Protein AF-0000000079332888 (afdb_homodimer)

Sequence (650 aa):
MLKDSARNRAYRQAIFDNADQIRGRTVLDVGAGTGILSVLCAQAGAAKVYAVEASSVWRLAQEVISENRFDNVVEVINSRIEDAILPEKVDVIVSEWMGFHLLHEGMLDSVIAARDKFLKPGGLIFPESATLYSAPCCVPGMFDFWDDLEGVSMRSFGEKLRSEASHKPVTAPVSPDDLLADPEVVTWIDLREATPQDADSIKMQHVAVANKAGKYQGICLWFTCTFPSYSTEPVALSTAPDEPETHWKQTTIVLPTEVPVEEKAPIAYELSLTRTSENSRRYNIEVTMLDPEEVQHPEYCGCHMTKCILVRAMLDRYEMESLPKMLKDSARNRAYRQAIFDNADQIRGRTVLDVGAGTGILSVLCAQAGAAKVYAVEASSVWRLAQEVISENRFDNVVEVINSRIEDAILPEKVDVIVSEWMGFHLLHEGMLDSVIAARDKFLKPGGLIFPESATLYSAPCCVPGMFDFWDDLEGVSMRSFGEKLRSEASHKPVTAPVSPDDLLADPEVVTWIDLREATPQDADSIKMQHVAVANKAGKYQGICLWFTCTFPSYSTEPVALSTAPDEPETHWKQTTIVLPTEVPVEEKAPIAYELSLTRTSENSRRYNIEVTMLDPEEVQHPEYCGCHMTKCILVRAMLDRYEMESLPK

Structure (mmCIF, N/CA/C/O backbone):
data_AF-0000000079332888-model_v1
#
loop_
_entity.id
_entity.type
_entity.pdbx_description
1 polymer 'Protein arginine N-methyltransferase 6'
#
loop_
_atom_site.group_PDB
_atom_site.id
_atom_site.type_symbol
_atom_site.label_atom_id
_atom_site.label_alt_id
_atom_site.label_comp_id
_atom_site.label_asym_id
_atom_site.label_entity_id
_atom_site.label_seq_id
_atom_site.pdbx_PDB_ins_code
_atom_site.Cartn_x
_atom_site.Cartn_y
_atom_site.Cartn_z
_atom_site.occupancy
_atom_site.B_iso_or_equiv
_atom_site.auth_seq_id
_atom_site.auth_comp_id
_atom_site.auth_asym_id
_atom_site.auth_atom_id
_atom_site.pdbx_PDB_model_num
ATOM 1 N N . MET A 1 1 ? -5.898 -10.062 -2.117 1 88.19 1 MET A N 1
ATOM 2 C CA . MET A 1 1 ? -5.727 -11.031 -3.195 1 88.19 1 MET A CA 1
ATOM 3 C C . MET A 1 1 ? -6.902 -10.977 -4.164 1 88.19 1 MET A C 1
ATOM 5 O O . MET A 1 1 ? -6.711 -10.898 -5.379 1 88.19 1 MET A O 1
ATOM 9 N N . LEU A 1 2 ? -8.109 -10.883 -3.609 1 93.5 2 LEU A N 1
ATOM 10 C CA . LEU A 1 2 ? -9.289 -10.977 -4.457 1 93.5 2 LEU A CA 1
ATOM 11 C C . LEU A 1 2 ? -9.391 -9.766 -5.383 1 93.5 2 LEU A C 1
ATOM 13 O O . LEU A 1 2 ? -10.031 -9.836 -6.434 1 93.5 2 LEU A O 1
ATOM 17 N N . LYS A 1 3 ? -8.695 -8.656 -5.02 1 94.12 3 LYS A N 1
ATOM 18 C CA . LYS A 1 3 ? -8.742 -7.453 -5.848 1 94.12 3 LYS A CA 1
ATOM 19 C C . LYS A 1 3 ? -7.66 -7.484 -6.922 1 94.12 3 LYS A C 1
ATOM 21 O O . LYS A 1 3 ? -7.566 -6.566 -7.742 1 94.12 3 LYS A O 1
ATOM 26 N N . ASP A 1 4 ? -6.863 -8.523 -7.004 1 96.88 4 ASP A N 1
ATOM 27 C CA . ASP A 1 4 ? -5.809 -8.695 -7.996 1 96.88 4 ASP A CA 1
ATOM 28 C C . ASP A 1 4 ? -6.391 -9.078 -9.352 1 96.88 4 ASP A C 1
ATOM 30 O O . ASP A 1 4 ? -6.617 -10.266 -9.625 1 96.88 4 ASP A O 1
ATOM 34 N N . SER A 1 5 ? -6.52 -8.117 -10.234 1 96.38 5 SER A N 1
ATOM 35 C CA . SER A 1 5 ? -7.203 -8.32 -11.508 1 96.38 5 SER A CA 1
ATOM 36 C C . SER A 1 5 ? -6.375 -9.203 -12.445 1 96.38 5 SER A C 1
ATOM 38 O O . SER A 1 5 ? -6.926 -10.008 -13.195 1 96.38 5 SER A O 1
ATOM 40 N N . ALA A 1 6 ? -5.086 -9.047 -12.422 1 97.25 6 ALA A N 1
ATOM 41 C CA . ALA A 1 6 ? -4.215 -9.867 -13.266 1 97.25 6 ALA A CA 1
ATOM 42 C C . ALA A 1 6 ? -4.359 -11.344 -12.93 1 97.25 6 ALA A C 1
ATOM 44 O O . ALA A 1 6 ? -4.504 -12.18 -13.828 1 97.25 6 ALA A O 1
ATOM 45 N N . ARG A 1 7 ? -4.336 -11.609 -11.641 1 97.56 7 ARG A N 1
ATOM 46 C CA . ARG A 1 7 ? -4.508 -12.977 -11.164 1 97.56 7 ARG A CA 1
ATOM 47 C C . ARG A 1 7 ? -5.879 -13.523 -11.562 1 97.56 7 ARG A C 1
ATOM 49 O O . ARG A 1 7 ? -5.977 -14.625 -12.109 1 97.56 7 ARG A O 1
ATOM 56 N N . ASN A 1 8 ? -6.926 -12.789 -11.305 1 97.69 8 ASN A N 1
ATOM 57 C CA . ASN A 1 8 ? -8.289 -13.242 -11.578 1 97.69 8 ASN A CA 1
ATOM 58 C C . ASN A 1 8 ? -8.5 -13.523 -13.062 1 97.69 8 ASN A C 1
ATOM 60 O O . ASN A 1 8 ? -9.062 -14.555 -13.43 1 97.69 8 ASN A O 1
ATOM 64 N N . ARG A 1 9 ? -7.992 -12.688 -13.883 1 97.44 9 ARG A N 1
ATOM 65 C CA . ARG A 1 9 ? -8.164 -12.82 -15.328 1 97.44 9 ARG A CA 1
ATOM 66 C C . ARG A 1 9 ? -7.387 -14.023 -15.852 1 97.44 9 ARG A C 1
ATOM 68 O O . ARG A 1 9 ? -7.875 -14.742 -16.734 1 97.44 9 ARG A O 1
ATOM 75 N N . ALA A 1 10 ? -6.223 -14.195 -15.344 1 98.06 10 ALA A N 1
ATOM 76 C CA . ALA A 1 10 ? -5.406 -15.32 -15.797 1 98.06 10 ALA A CA 1
ATOM 77 C C . ALA A 1 10 ? -6.074 -16.656 -15.477 1 98.06 10 ALA A C 1
ATOM 79 O O . ALA A 1 10 ? -6.184 -17.516 -16.344 1 98.06 10 ALA A O 1
ATOM 80 N N . TYR A 1 11 ? -6.543 -16.844 -14.266 1 98.31 11 TYR A N 1
ATOM 81 C CA . TYR A 1 11 ? -7.207 -18.078 -13.875 1 98.31 11 TYR A CA 1
ATOM 82 C C . TYR A 1 11 ? -8.484 -18.281 -14.68 1 98.31 11 TYR A C 1
ATOM 84 O O . TYR A 1 11 ? -8.758 -19.391 -15.156 1 98.31 11 TYR A O 1
ATOM 92 N N . ARG A 1 12 ? -9.258 -17.219 -14.789 1 98.38 12 ARG A N 1
ATOM 93 C CA . ARG A 1 12 ? -10.492 -17.328 -15.562 1 98.38 12 ARG A CA 1
ATOM 94 C C . ARG A 1 12 ? -10.195 -17.766 -17 1 98.38 12 ARG A C 1
ATOM 96 O O . ARG A 1 12 ? -10.805 -18.703 -17.516 1 98.38 12 ARG A O 1
ATOM 103 N N . GLN A 1 13 ? -9.281 -17.016 -17.609 1 98 13 GLN A N 1
ATOM 104 C CA . GLN A 1 13 ? -8.945 -17.328 -19 1 98 13 GLN A CA 1
ATOM 105 C C . GLN A 1 13 ? -8.438 -18.766 -19.141 1 98 13 GLN A C 1
ATOM 107 O O . GLN A 1 13 ? -8.836 -19.484 -20.062 1 98 13 GLN A O 1
ATOM 112 N N . ALA A 1 14 ? -7.574 -19.141 -18.266 1 98.31 14 ALA A N 1
ATOM 113 C CA . ALA A 1 14 ? -7.016 -20.484 -18.312 1 98.31 14 ALA A CA 1
ATOM 114 C C . ALA A 1 14 ? -8.109 -21.531 -18.188 1 98.31 14 ALA A C 1
ATOM 116 O O . ALA A 1 14 ? -8.125 -22.516 -18.938 1 98.31 14 ALA A O 1
ATOM 117 N N . ILE A 1 15 ? -9.016 -21.359 -17.266 1 98.25 15 ILE A N 1
ATOM 118 C CA . ILE A 1 15 ? -10.086 -22.312 -17 1 98.25 15 ILE A CA 1
ATOM 119 C C . ILE A 1 15 ? -11.016 -22.375 -18.203 1 98.25 15 ILE A C 1
ATOM 121 O O . ILE A 1 15 ? -11.328 -23.469 -18.703 1 98.25 15 ILE A O 1
ATOM 125 N N . PHE A 1 16 ? -11.359 -21.281 -18.797 1 97.69 16 PHE A N 1
ATOM 126 C CA . PHE A 1 16 ? -12.328 -21.25 -19.875 1 97.69 16 PHE A CA 1
ATOM 127 C C . PHE A 1 16 ? -11.68 -21.688 -21.188 1 97.69 16 PHE A C 1
ATOM 129 O O . PHE A 1 16 ? -12.336 -22.281 -22.047 1 97.69 16 PHE A O 1
ATOM 136 N N . ASP A 1 17 ? -10.43 -21.344 -21.328 1 97.44 17 ASP A N 1
ATOM 137 C CA . ASP A 1 17 ? -9.711 -21.844 -22.5 1 97.44 17 ASP A CA 1
ATOM 138 C C . ASP A 1 17 ? -9.641 -23.359 -22.5 1 97.44 17 ASP A C 1
ATOM 140 O O . ASP A 1 17 ? -9.406 -23.984 -23.547 1 97.44 17 ASP A O 1
ATOM 144 N N . ASN A 1 18 ? -9.844 -23.969 -21.344 1 97.19 18 ASN A N 1
ATOM 145 C CA . ASN A 1 18 ? -9.797 -25.422 -21.219 1 97.19 18 ASN A CA 1
ATOM 146 C C . ASN A 1 18 ? -11.164 -25.984 -20.844 1 97.19 18 ASN A C 1
ATOM 148 O O . ASN A 1 18 ? -11.242 -27.031 -20.203 1 97.19 18 ASN A O 1
ATOM 152 N N . ALA A 1 19 ? -12.172 -25.297 -21.172 1 97.19 19 ALA A N 1
ATOM 153 C CA . ALA A 1 19 ? -13.531 -25.688 -20.797 1 97.19 19 ALA A CA 1
ATOM 154 C C . ALA A 1 19 ? -13.859 -27.094 -21.312 1 97.19 19 ALA A C 1
ATOM 156 O O . ALA A 1 19 ? -14.547 -27.859 -20.641 1 97.19 19 ALA A O 1
ATOM 157 N N . ASP A 1 20 ? -13.352 -27.469 -22.438 1 96.62 20 ASP A N 1
ATOM 158 C CA . ASP A 1 20 ? -13.625 -28.781 -23.016 1 96.62 20 ASP A CA 1
ATOM 159 C C . ASP A 1 20 ? -13.047 -29.891 -22.156 1 96.62 20 ASP A C 1
ATOM 161 O O . ASP A 1 20 ? -13.609 -30.984 -22.078 1 96.62 20 ASP A O 1
ATOM 165 N N . GLN A 1 21 ? -11.992 -29.578 -21.469 1 96.38 21 GLN A N 1
ATOM 166 C CA . GLN A 1 21 ? -11.344 -30.562 -20.609 1 96.38 21 GLN A CA 1
ATOM 167 C C . GLN A 1 21 ? -11.977 -30.578 -19.219 1 96.38 21 GLN A C 1
ATOM 169 O O . GLN A 1 21 ? -11.758 -31.516 -18.438 1 96.38 21 GLN A O 1
ATOM 174 N N . ILE A 1 22 ? -12.805 -29.594 -18.938 1 98 22 ILE A N 1
ATOM 175 C CA . ILE A 1 22 ? -13.375 -29.453 -17.609 1 98 22 ILE A CA 1
ATOM 176 C C . ILE A 1 22 ? -14.844 -29.891 -17.625 1 98 22 ILE A C 1
ATOM 178 O O . ILE A 1 22 ? -15.336 -30.469 -16.656 1 98 22 ILE A O 1
ATOM 182 N N . ARG A 1 23 ? -15.469 -29.672 -18.75 1 98.38 23 ARG A N 1
ATOM 183 C CA . ARG A 1 23 ? -16.891 -29.953 -18.875 1 98.38 23 ARG A CA 1
ATOM 184 C C . ARG A 1 23 ? -17.188 -31.422 -18.594 1 98.38 23 ARG A C 1
ATOM 186 O O . ARG A 1 23 ? -16.562 -32.312 -19.172 1 98.38 23 ARG A O 1
ATOM 193 N N . GLY A 1 24 ? -18.078 -31.609 -17.656 1 98.69 24 GLY A N 1
ATOM 194 C CA . GLY A 1 24 ? -18.516 -32.969 -17.328 1 98.69 24 GLY A CA 1
ATOM 195 C C . GLY A 1 24 ? -17.5 -33.719 -16.5 1 98.69 24 GLY A C 1
ATOM 196 O O . GLY A 1 24 ? -17.672 -34.906 -16.25 1 98.69 24 GLY A O 1
ATOM 197 N N . ARG A 1 25 ? -16.453 -33.094 -16.047 1 98.62 25 ARG A N 1
ATOM 198 C CA . ARG A 1 25 ? -15.383 -33.781 -15.328 1 98.62 25 ARG A CA 1
ATOM 199 C C . ARG A 1 25 ? -15.383 -33.375 -13.852 1 98.62 25 ARG A C 1
ATOM 201 O O . ARG A 1 25 ? -16.188 -32.531 -13.438 1 98.62 25 ARG A O 1
ATOM 208 N N . THR A 1 26 ? -14.508 -34.031 -13.078 1 98.88 26 THR A N 1
ATOM 209 C CA . THR A 1 26 ? -14.367 -33.75 -11.648 1 98.88 26 THR A CA 1
ATOM 210 C C . THR A 1 26 ? -13.125 -32.906 -11.383 1 98.88 26 THR A C 1
ATOM 212 O O . THR A 1 26 ? -12.039 -33.219 -11.875 1 98.88 26 THR A O 1
ATOM 215 N N . VAL A 1 27 ? -13.336 -31.812 -10.602 1 98.94 27 VAL A N 1
ATOM 216 C CA . VAL A 1 27 ? -12.266 -30.875 -10.305 1 98.94 27 VAL A CA 1
ATOM 217 C C . VAL A 1 27 ? -12 -30.844 -8.805 1 98.94 27 VAL A C 1
ATOM 219 O O . VAL A 1 27 ? -12.938 -30.922 -8 1 98.94 27 VAL A O 1
ATOM 222 N N . LEU A 1 28 ? -10.742 -30.766 -8.469 1 98.94 28 LEU A N 1
ATOM 223 C CA . LEU A 1 28 ? -10.32 -30.531 -7.098 1 98.94 28 LEU A CA 1
ATOM 224 C C . LEU A 1 28 ? -9.703 -29.141 -6.957 1 98.94 28 LEU A C 1
ATOM 226 O O . LEU A 1 28 ? -8.719 -28.828 -7.625 1 98.94 28 LEU A O 1
ATOM 230 N N . ASP A 1 29 ? -10.289 -28.281 -6.156 1 98.88 29 ASP A N 1
ATOM 231 C CA . ASP A 1 29 ? -9.766 -26.969 -5.793 1 98.88 29 ASP A CA 1
ATOM 232 C C . ASP A 1 29 ? -9.008 -27.031 -4.469 1 98.88 29 ASP A C 1
ATOM 234 O O . ASP A 1 29 ? -9.617 -27.094 -3.4 1 98.88 29 ASP A O 1
ATOM 238 N N . VAL A 1 30 ? -7.664 -27 -4.555 1 98.56 30 VAL A N 1
ATOM 239 C CA . VAL A 1 30 ? -6.801 -27.125 -3.383 1 98.56 30 VAL A CA 1
ATOM 240 C C . VAL A 1 30 ? -6.57 -25.766 -2.748 1 98.56 30 VAL A C 1
ATOM 242 O O . VAL A 1 30 ? -5.988 -24.875 -3.371 1 98.56 30 VAL A O 1
ATOM 245 N N . GLY A 1 31 ? -6.938 -25.641 -1.467 1 97.56 31 GLY A N 1
ATOM 246 C CA . GLY A 1 31 ? -6.93 -24.328 -0.868 1 97.56 31 GLY A CA 1
ATOM 247 C C . GLY A 1 31 ? -7.93 -23.375 -1.506 1 97.56 31 GLY A C 1
ATOM 248 O O . GLY A 1 31 ? -7.555 -22.312 -1.998 1 97.56 31 GLY A O 1
ATOM 249 N N . ALA A 1 32 ? -9.148 -23.703 -1.394 1 98.19 32 ALA A N 1
ATOM 250 C CA . ALA A 1 32 ? -10.195 -23.094 -2.205 1 98.19 32 ALA A CA 1
ATOM 251 C C . ALA A 1 32 ? -10.43 -21.641 -1.786 1 98.19 32 ALA A C 1
ATOM 253 O O . ALA A 1 32 ? -10.961 -20.844 -2.562 1 98.19 32 ALA A O 1
ATOM 254 N N . GLY A 1 33 ? -10.047 -21.328 -0.542 1 97.06 33 GLY A N 1
ATOM 255 C CA . GLY A 1 33 ? -10.305 -19.969 -0.064 1 97.06 33 GLY A CA 1
ATOM 256 C C . GLY A 1 33 ? -11.773 -19.594 -0.104 1 97.06 33 GLY A C 1
ATOM 257 O O . GLY A 1 33 ? -12.617 -20.312 0.434 1 97.06 33 GLY A O 1
ATOM 258 N N . THR A 1 34 ? -12.078 -18.531 -0.823 1 97.38 34 THR A N 1
ATOM 259 C CA . THR A 1 34 ? -13.453 -18.047 -0.908 1 97.38 34 THR A CA 1
ATOM 260 C C . THR A 1 34 ? -14.242 -18.844 -1.934 1 97.38 34 THR A C 1
ATOM 262 O O . THR A 1 34 ? -15.453 -18.656 -2.086 1 97.38 34 THR A O 1
ATOM 265 N N . GLY A 1 35 ? -13.617 -19.703 -2.664 1 98.12 35 GLY A N 1
ATOM 266 C CA . GLY A 1 35 ? -14.289 -20.578 -3.613 1 98.12 35 GLY A CA 1
ATOM 267 C C . GLY A 1 35 ? -14.383 -19.984 -5.008 1 98.12 35 GLY A C 1
ATOM 268 O O . GLY A 1 35 ? -15.086 -20.516 -5.871 1 98.12 35 GLY A O 1
ATOM 269 N N . ILE A 1 36 ? -13.656 -18.891 -5.27 1 98.25 36 ILE A N 1
ATOM 270 C CA . ILE A 1 36 ? -13.781 -18.203 -6.547 1 98.25 36 ILE A CA 1
ATOM 271 C C . ILE A 1 36 ? -13.359 -19.125 -7.684 1 98.25 36 ILE A C 1
ATOM 273 O O . ILE A 1 36 ? -14.039 -19.203 -8.711 1 98.25 36 ILE A O 1
ATOM 277 N N . LEU A 1 37 ? -12.305 -19.859 -7.535 1 98.62 37 LEU A N 1
ATOM 278 C CA . LEU A 1 37 ? -11.852 -20.766 -8.594 1 98.62 37 LEU A CA 1
ATOM 279 C C . LEU A 1 37 ? -12.82 -21.938 -8.75 1 98.62 37 LEU A C 1
ATOM 281 O O . LEU A 1 37 ? -13.039 -22.406 -9.867 1 98.62 37 LEU A O 1
ATOM 285 N N . SER A 1 38 ? -13.359 -22.422 -7.625 1 98.88 38 SER A N 1
ATOM 286 C CA . SER A 1 38 ? -14.367 -23.469 -7.676 1 98.88 38 SER A CA 1
ATOM 287 C C . SER A 1 38 ? -15.562 -23.062 -8.531 1 98.88 38 SER A C 1
ATOM 289 O O . SER A 1 38 ? -16.016 -23.828 -9.375 1 98.88 38 SER A O 1
ATOM 291 N N . VAL A 1 39 ? -16 -21.828 -8.312 1 98.88 39 VAL A N 1
ATOM 292 C CA . VAL A 1 39 ? -17.141 -21.297 -9.055 1 98.88 39 VAL A CA 1
ATOM 293 C C . VAL A 1 39 ? -16.797 -21.188 -10.531 1 98.88 39 VAL A C 1
ATOM 295 O O . VAL A 1 39 ? -17.594 -21.562 -11.398 1 98.88 39 VAL A O 1
ATOM 298 N N . LEU A 1 40 ? -15.609 -20.734 -10.859 1 98.81 40 LEU A N 1
ATOM 299 C CA . LEU A 1 40 ? -15.172 -20.609 -12.242 1 98.81 40 LEU A CA 1
ATOM 300 C C . LEU A 1 40 ? -15.148 -21.969 -12.93 1 98.81 40 LEU A C 1
ATOM 302 O O . LEU A 1 40 ? -15.57 -22.094 -14.086 1 98.81 40 LEU A O 1
ATOM 306 N N . CYS A 1 41 ? -14.695 -22.984 -12.219 1 98.88 41 CYS A N 1
ATOM 307 C CA . CYS A 1 41 ? -14.672 -24.328 -12.773 1 98.88 41 CYS A CA 1
ATOM 308 C C . CYS A 1 41 ? -16.078 -24.844 -13.008 1 98.88 41 CYS A C 1
ATOM 310 O O . CYS A 1 41 ? -16.359 -25.484 -14.031 1 98.88 41 CYS A O 1
ATOM 312 N N . ALA A 1 42 ? -16.938 -24.578 -12.047 1 98.94 42 ALA A N 1
ATOM 313 C CA . ALA A 1 42 ? -18.344 -24.953 -12.219 1 98.94 42 ALA A CA 1
ATOM 314 C C . ALA A 1 42 ? -18.953 -24.25 -13.43 1 98.94 42 ALA A C 1
ATOM 316 O O . ALA A 1 42 ? -19.672 -24.875 -14.211 1 98.94 42 ALA A O 1
ATOM 317 N N . GLN A 1 43 ? -18.688 -22.984 -13.594 1 98.81 43 GLN A N 1
ATOM 318 C CA . GLN A 1 43 ? -19.172 -22.219 -14.734 1 98.81 43 GLN A CA 1
ATOM 319 C C . GLN A 1 43 ? -18.656 -22.797 -16.047 1 98.81 43 GLN A C 1
ATOM 321 O O . GLN A 1 43 ? -19.344 -22.734 -17.078 1 98.81 43 GLN A O 1
ATOM 326 N N . ALA A 1 44 ? -17.484 -23.375 -16 1 98.56 44 ALA A N 1
ATOM 327 C CA . ALA A 1 44 ? -16.875 -23.969 -17.188 1 98.56 44 ALA A CA 1
ATOM 328 C C . ALA A 1 44 ? -17.5 -25.328 -17.484 1 98.56 44 ALA A C 1
ATOM 330 O O . ALA A 1 44 ? -17.156 -25.953 -18.5 1 98.56 44 ALA A O 1
ATOM 331 N N . GLY A 1 45 ? -18.328 -25.844 -16.578 1 98.75 45 GLY A N 1
ATOM 332 C CA . GLY A 1 45 ? -19.109 -27.031 -16.906 1 98.75 45 GLY A CA 1
ATOM 333 C C . GLY A 1 45 ? -18.672 -28.25 -16.125 1 98.75 45 GLY A C 1
ATOM 334 O O . GLY A 1 45 ? -19.047 -29.375 -16.469 1 98.75 45 GLY A O 1
ATOM 335 N N . ALA A 1 46 ? -17.891 -28.094 -15.086 1 98.88 46 ALA A N 1
ATOM 336 C CA . ALA A 1 46 ? -17.5 -29.234 -14.258 1 98.88 46 ALA A CA 1
ATOM 337 C C . ALA A 1 46 ? -18.75 -29.969 -13.727 1 98.88 46 ALA A C 1
ATOM 339 O O . ALA A 1 46 ? -19.719 -29.328 -13.336 1 98.88 46 ALA A O 1
ATOM 340 N N . ALA A 1 47 ? -18.656 -31.281 -13.703 1 98.88 47 ALA A N 1
ATOM 341 C CA . ALA A 1 47 ? -19.75 -32.094 -13.141 1 98.88 47 ALA A CA 1
ATOM 342 C C . ALA A 1 47 ? -19.719 -32.062 -11.617 1 98.88 47 ALA A C 1
ATOM 344 O O . ALA A 1 47 ? -20.766 -32.125 -10.961 1 98.88 47 ALA A O 1
ATOM 345 N N . LYS A 1 48 ? -18.531 -32 -11.141 1 98.88 48 LYS A N 1
ATOM 346 C CA . LYS A 1 48 ? -18.297 -31.984 -9.703 1 98.88 48 LYS A CA 1
ATOM 347 C C . LYS A 1 48 ? -17.016 -31.203 -9.367 1 98.88 48 LYS A C 1
ATOM 349 O O . LYS A 1 48 ? -16 -31.344 -10.055 1 98.88 48 LYS A O 1
ATOM 354 N N . VAL A 1 49 ? -17.125 -30.375 -8.344 1 98.94 49 VAL A N 1
ATOM 355 C CA . VAL A 1 49 ? -15.953 -29.672 -7.82 1 98.94 49 VAL A CA 1
ATOM 356 C C . VAL A 1 49 ? -15.828 -29.922 -6.316 1 98.94 49 VAL A C 1
ATOM 358 O O . VAL A 1 49 ? -16.766 -29.641 -5.559 1 98.94 49 VAL A O 1
ATOM 361 N N . TYR A 1 50 ? -14.734 -30.5 -5.898 1 98.94 50 TYR A N 1
ATOM 362 C CA . TYR A 1 50 ? -14.391 -30.562 -4.48 1 98.94 50 TYR A CA 1
ATOM 363 C C . TYR A 1 50 ? -13.531 -29.375 -4.07 1 98.94 50 TYR A C 1
ATOM 365 O O . TYR A 1 50 ? -12.383 -29.25 -4.5 1 98.94 50 TYR A O 1
ATOM 373 N N . ALA A 1 51 ? -14.125 -28.516 -3.279 1 98.88 51 ALA A N 1
ATOM 374 C CA . ALA A 1 51 ? -13.406 -27.344 -2.762 1 98.88 51 ALA A CA 1
ATOM 375 C C . ALA A 1 51 ? -12.867 -27.625 -1.357 1 98.88 51 ALA A C 1
ATOM 377 O O . ALA A 1 51 ? -13.617 -27.547 -0.377 1 98.88 51 ALA A O 1
ATOM 378 N N . VAL A 1 52 ? -11.594 -27.812 -1.264 1 98.75 52 VAL A N 1
ATOM 379 C CA . VAL A 1 52 ? -11 -28.188 0.022 1 98.75 52 VAL A CA 1
ATOM 380 C C . VAL A 1 52 ? -10.328 -26.953 0.642 1 98.75 52 VAL A C 1
ATOM 382 O O . VAL A 1 52 ? -9.438 -26.359 0.031 1 98.75 52 VAL A O 1
ATOM 385 N N . GLU A 1 53 ? -10.727 -26.609 1.785 1 98.25 53 GLU A N 1
ATOM 386 C CA . GLU A 1 53 ? -10.219 -25.453 2.504 1 98.25 53 GLU A CA 1
ATOM 387 C C . GLU A 1 53 ? -10.07 -25.734 3.994 1 98.25 53 GLU A C 1
ATOM 389 O O . GLU A 1 53 ? -11.023 -26.188 4.645 1 98.25 53 GLU A O 1
ATOM 394 N N . ALA A 1 54 ? -8.875 -25.422 4.492 1 96.94 54 ALA A N 1
ATOM 395 C CA . ALA A 1 54 ? -8.578 -25.766 5.879 1 96.94 54 ALA A CA 1
ATOM 396 C C . ALA A 1 54 ? -9.039 -24.672 6.832 1 96.94 54 ALA A C 1
ATOM 398 O O . ALA A 1 54 ? -9.492 -24.953 7.941 1 96.94 54 ALA A O 1
ATOM 399 N N . SER A 1 55 ? -8.953 -23.5 6.445 1 95.81 55 SER A N 1
ATOM 400 C CA . SER A 1 55 ? -9.211 -22.375 7.34 1 95.81 55 SER A CA 1
ATOM 401 C C . SER A 1 55 ? -10.711 -22.125 7.492 1 95.81 55 SER A C 1
ATOM 403 O O . SER A 1 55 ? -11.523 -22.766 6.824 1 95.81 55 SER A O 1
ATOM 405 N N . SER A 1 56 ? -11.023 -21.188 8.281 1 96.19 56 SER A N 1
ATOM 406 C CA . SER A 1 56 ? -12.406 -20.859 8.586 1 96.19 56 SER A CA 1
ATOM 407 C C . SER A 1 56 ? -13.094 -20.172 7.406 1 96.19 56 SER A C 1
ATOM 409 O O . SER A 1 56 ? -14.312 -20.031 7.383 1 96.19 56 SER A O 1
ATOM 411 N N . VAL A 1 57 ? -12.398 -19.906 6.383 1 96.31 57 VAL A N 1
ATOM 412 C CA . VAL A 1 57 ? -12.938 -19.219 5.223 1 96.31 57 VAL A CA 1
ATOM 413 C C . VAL A 1 57 ? -13.867 -20.141 4.445 1 96.31 57 VAL A C 1
ATOM 415 O O . VAL A 1 57 ? -14.633 -19.688 3.586 1 96.31 57 VAL A O 1
ATOM 418 N N . TRP A 1 58 ? -13.922 -21.422 4.805 1 97.12 58 TRP A N 1
ATOM 419 C CA . TRP A 1 58 ? -14.734 -22.391 4.082 1 97.12 58 TRP A CA 1
ATOM 420 C C . TRP A 1 58 ? -16.219 -22.031 4.164 1 97.12 58 TRP A C 1
ATOM 422 O O . TRP A 1 58 ? -16.969 -22.297 3.23 1 97.12 58 TRP A O 1
ATOM 432 N N . ARG A 1 59 ? -16.594 -21.391 5.227 1 97.38 59 ARG A N 1
ATOM 433 C CA . ARG A 1 59 ? -18 -21 5.383 1 97.38 59 ARG A CA 1
ATOM 434 C C . ARG A 1 59 ? -18.375 -19.922 4.363 1 97.38 59 ARG A C 1
ATOM 436 O O . ARG A 1 59 ? -19.469 -19.969 3.787 1 97.38 59 ARG A O 1
ATOM 443 N N . LEU A 1 60 ? -17.453 -19.031 4.234 1 97.25 60 LEU A N 1
ATOM 444 C CA . LEU A 1 60 ? -17.672 -18 3.225 1 97.25 60 LEU A CA 1
ATOM 445 C C . LEU A 1 60 ? -17.703 -18.609 1.827 1 97.25 60 LEU A C 1
ATOM 447 O O . LEU A 1 60 ? -18.469 -18.156 0.967 1 97.25 60 LEU A O 1
ATOM 451 N N . ALA A 1 61 ? -16.891 -19.609 1.604 1 98.31 61 ALA A N 1
ATOM 452 C CA . ALA A 1 61 ? -16.891 -20.312 0.323 1 98.31 61 ALA A CA 1
ATOM 453 C C . ALA A 1 61 ? -18.266 -20.891 0.026 1 98.31 61 ALA A C 1
ATOM 455 O O . ALA A 1 61 ? -18.766 -20.797 -1.1 1 98.31 61 ALA A O 1
ATOM 456 N N . GLN A 1 62 ? -18.844 -21.422 1.029 1 98.5 62 GLN A N 1
ATOM 457 C CA . GLN A 1 62 ? -20.188 -22 0.869 1 98.5 62 GLN A CA 1
ATOM 458 C C . GLN A 1 62 ? -21.188 -20.922 0.451 1 98.5 62 GLN A C 1
ATOM 460 O O . GLN A 1 62 ? -22.031 -21.156 -0.421 1 98.5 62 GLN A O 1
ATOM 465 N N . GLU A 1 63 ? -21.094 -19.797 1.069 1 98.31 63 GLU A N 1
ATOM 466 C CA . GLU A 1 63 ? -21.984 -18.688 0.735 1 98.31 63 GLU A CA 1
ATOM 467 C C . GLU A 1 63 ? -21.781 -18.219 -0.705 1 98.31 63 GLU A C 1
ATOM 469 O O . GLU A 1 63 ? -22.734 -17.969 -1.429 1 98.31 63 GLU A O 1
ATOM 474 N N . VAL A 1 64 ? -20.547 -18.125 -1.122 1 98.38 64 VAL A N 1
ATOM 475 C CA . VAL A 1 64 ? -20.203 -17.688 -2.469 1 98.38 64 VAL A CA 1
ATOM 476 C C . VAL A 1 64 ? -20.734 -18.688 -3.492 1 98.38 64 VAL A C 1
ATOM 478 O O . VAL A 1 64 ? -21.312 -18.312 -4.508 1 98.38 64 VAL A O 1
ATOM 481 N N . ILE A 1 65 ? -20.547 -19.969 -3.201 1 98.75 65 ILE A N 1
ATOM 482 C CA . ILE A 1 65 ? -21 -21.031 -4.094 1 98.75 65 ILE A CA 1
ATOM 483 C C . ILE A 1 65 ? -22.516 -20.969 -4.23 1 98.75 65 ILE A C 1
ATOM 485 O O . ILE A 1 65 ? -23.062 -21.047 -5.34 1 98.75 65 ILE A O 1
ATOM 489 N N . SER A 1 66 ? -23.156 -20.75 -3.092 1 98.56 66 SER A N 1
ATOM 490 C CA . SER A 1 66 ? -24.609 -20.688 -3.068 1 98.56 66 SER A CA 1
ATOM 491 C C . SER A 1 66 ? -25.125 -19.484 -3.857 1 98.56 66 SER A C 1
ATOM 493 O O . SER A 1 66 ? -26.047 -19.609 -4.652 1 98.56 66 SER A O 1
ATOM 495 N N . GLU A 1 67 ? -24.5 -18.328 -3.65 1 98 67 GLU A N 1
ATOM 496 C CA . GLU A 1 67 ? -24.984 -17.125 -4.309 1 98 67 GLU A CA 1
ATOM 497 C C . GLU A 1 67 ? -24.75 -17.188 -5.816 1 98 67 GLU A C 1
ATOM 499 O O . GLU A 1 67 ? -25.359 -16.438 -6.578 1 98 67 GLU A O 1
ATOM 504 N N . ASN A 1 68 ? -23.859 -18.062 -6.27 1 98.75 68 ASN A N 1
ATOM 505 C CA . ASN A 1 68 ? -23.625 -18.266 -7.695 1 98.75 68 ASN A CA 1
ATOM 506 C C . ASN A 1 68 ? -24.375 -19.484 -8.219 1 98.75 68 ASN A C 1
ATOM 508 O O . ASN A 1 68 ? -24.219 -19.875 -9.375 1 98.75 68 ASN A O 1
ATOM 512 N N . ARG A 1 69 ? -25.141 -20.203 -7.359 1 98.56 69 ARG A N 1
ATOM 513 C CA . ARG A 1 69 ? -26.094 -21.25 -7.699 1 98.56 69 ARG A CA 1
ATOM 514 C C . ARG A 1 69 ? -25.375 -22.516 -8.164 1 98.56 69 ARG A C 1
ATOM 516 O O . ARG A 1 69 ? -25.766 -23.125 -9.156 1 98.56 69 ARG A O 1
ATOM 523 N N . PHE A 1 70 ? -24.281 -22.859 -7.438 1 98.81 70 PHE A N 1
ATOM 524 C CA . PHE A 1 70 ? -23.547 -24.062 -7.82 1 98.81 70 PHE A CA 1
ATOM 525 C C . PHE A 1 70 ? -23.484 -25.047 -6.664 1 98.81 70 PHE A C 1
ATOM 527 O O . PHE A 1 70 ? -22.531 -25.828 -6.57 1 98.81 70 PHE A O 1
ATOM 534 N N . ASP A 1 71 ? -24.469 -25.047 -5.809 1 98.31 71 ASP A N 1
ATOM 535 C CA . ASP A 1 71 ? -24.516 -25.922 -4.641 1 98.31 71 ASP A CA 1
ATOM 536 C C . ASP A 1 71 ? -24.531 -27.406 -5.059 1 98.31 71 ASP A C 1
ATOM 538 O O . ASP A 1 71 ? -24.031 -28.266 -4.328 1 98.31 71 ASP A O 1
ATOM 542 N N . ASN A 1 72 ? -25.078 -27.609 -6.188 1 98.31 72 ASN A N 1
ATOM 543 C CA . ASN A 1 72 ? -25.234 -29 -6.641 1 98.31 72 ASN A CA 1
ATOM 544 C C . ASN A 1 72 ? -23.953 -29.5 -7.305 1 98.31 72 ASN A C 1
ATOM 546 O O . ASN A 1 72 ? -23.797 -30.703 -7.516 1 98.31 72 ASN A O 1
ATOM 550 N N . VAL A 1 73 ? -23.078 -28.641 -7.598 1 98.81 73 VAL A N 1
ATOM 551 C CA . VAL A 1 73 ? -21.875 -29 -8.352 1 98.81 73 VAL A CA 1
ATOM 552 C C . VAL A 1 73 ? -20.656 -28.953 -7.441 1 98.81 73 VAL A C 1
ATOM 554 O O . VAL A 1 73 ? -19.766 -29.797 -7.527 1 98.81 73 VAL A O 1
ATOM 557 N N . VAL A 1 74 ? -20.594 -27.938 -6.527 1 98.94 74 VAL A N 1
ATOM 558 C CA . VAL A 1 74 ? -19.422 -27.703 -5.699 1 98.94 74 VAL A CA 1
ATOM 559 C C . VAL A 1 74 ? -19.672 -28.219 -4.281 1 98.94 74 VAL A C 1
ATOM 561 O O . VAL A 1 74 ? -20.656 -27.844 -3.645 1 98.94 74 VAL A O 1
ATOM 564 N N . GLU A 1 75 ? -18.891 -29.031 -3.84 1 98.81 75 GLU A N 1
ATOM 565 C CA . GLU A 1 75 ? -18.875 -29.5 -2.459 1 98.81 75 GLU A CA 1
ATOM 566 C C . GLU A 1 75 ? -17.703 -28.922 -1.684 1 98.81 75 GLU A C 1
ATOM 568 O O . GLU A 1 75 ? -16.547 -29.172 -2.031 1 98.81 75 GLU A O 1
ATOM 573 N N . VAL A 1 76 ? -18 -28.188 -0.624 1 98.75 76 VAL A N 1
ATOM 574 C CA . VAL A 1 76 ? -16.938 -27.594 0.203 1 98.75 76 VAL A CA 1
ATOM 575 C C . VAL A 1 76 ? -16.547 -28.578 1.31 1 98.75 76 VAL A C 1
ATOM 577 O O . VAL A 1 76 ? -17.422 -29.094 2.016 1 98.75 76 VAL A O 1
ATOM 580 N N . ILE A 1 77 ? -15.305 -28.828 1.407 1 98.62 77 ILE A N 1
ATOM 581 C CA . ILE A 1 77 ? -14.766 -29.734 2.414 1 98.62 77 ILE A CA 1
ATOM 582 C C . ILE A 1 77 ? -13.797 -28.969 3.322 1 98.62 77 ILE A C 1
ATOM 584 O O . ILE A 1 77 ? -12.758 -28.5 2.869 1 98.62 77 ILE A O 1
ATOM 588 N N . ASN A 1 78 ? -14.141 -28.812 4.609 1 98.5 78 ASN A N 1
ATOM 589 C CA . ASN A 1 78 ? -13.25 -28.188 5.582 1 98.5 78 ASN A CA 1
ATOM 590 C C . ASN A 1 78 ? -12.203 -29.156 6.109 1 98.5 78 ASN A C 1
ATOM 592 O O . ASN A 1 78 ? -12.484 -29.938 7.031 1 98.5 78 ASN A O 1
ATOM 596 N N . SER A 1 79 ? -11.047 -29.125 5.52 1 98 79 SER A N 1
ATOM 597 C CA . SER A 1 79 ? -9.953 -30.016 5.859 1 98 79 SER A CA 1
ATOM 598 C C . SER A 1 79 ? -8.641 -29.547 5.242 1 98 79 SER A C 1
ATOM 600 O O . SER A 1 79 ? -8.641 -28.781 4.273 1 98 79 SER A O 1
ATOM 602 N N . ARG A 1 80 ? -7.582 -29.984 5.867 1 96.44 80 ARG A N 1
ATOM 603 C CA . ARG A 1 80 ? -6.328 -29.953 5.125 1 96.44 80 ARG A CA 1
ATOM 604 C C . ARG A 1 80 ? -6.367 -30.922 3.949 1 96.44 80 ARG A C 1
ATOM 606 O O . ARG A 1 80 ? -6.941 -32 4.055 1 96.44 80 ARG A O 1
ATOM 613 N N . ILE A 1 81 ? -5.715 -30.484 2.896 1 97.75 81 ILE A N 1
ATOM 614 C CA . ILE A 1 81 ? -5.75 -31.328 1.709 1 97.75 81 ILE A CA 1
ATOM 615 C C . ILE A 1 81 ? -5.098 -32.688 2.016 1 97.75 81 ILE A C 1
ATOM 617 O O . ILE A 1 81 ? -5.523 -33.719 1.499 1 97.75 81 ILE A O 1
ATOM 621 N N . GLU A 1 82 ? -4.113 -32.719 2.885 1 96.56 82 GLU A N 1
ATOM 622 C CA . GLU A 1 82 ? -3.391 -33.906 3.26 1 96.56 82 GLU A CA 1
ATOM 623 C C . GLU A 1 82 ? -4.297 -34.906 3.996 1 96.56 82 GLU A C 1
ATOM 625 O O . GLU A 1 82 ? -4.082 -36.125 3.947 1 96.56 82 GLU A O 1
ATOM 630 N N . ASP A 1 83 ? -5.305 -34.344 4.602 1 98 83 ASP A N 1
ATOM 631 C CA . ASP A 1 83 ? -6.191 -35.188 5.422 1 98 83 ASP A CA 1
ATOM 632 C C . ASP A 1 83 ? -7.516 -35.438 4.707 1 98 83 ASP A C 1
ATOM 634 O O . ASP A 1 83 ? -8.359 -36.188 5.207 1 98 83 ASP A O 1
ATOM 638 N N . ALA A 1 84 ? -7.695 -34.844 3.633 1 98 84 ALA A N 1
ATOM 639 C CA . ALA A 1 84 ? -8.969 -34.938 2.926 1 98 84 ALA A CA 1
ATOM 640 C C . ALA A 1 84 ? -9.195 -36.344 2.381 1 98 84 ALA A C 1
ATOM 642 O O . ALA A 1 84 ? -8.25 -37.031 2 1 98 84 ALA A O 1
ATOM 643 N N . ILE A 1 85 ? -10.461 -36.75 2.426 1 97.56 85 ILE A N 1
ATOM 644 C CA . ILE A 1 85 ? -10.898 -38 1.814 1 97.56 85 ILE A CA 1
ATOM 645 C C . ILE A 1 85 ? -11.938 -37.719 0.734 1 97.56 85 ILE A C 1
ATOM 647 O O . ILE A 1 85 ? -12.984 -37.125 1.013 1 97.56 85 ILE A O 1
ATOM 651 N N . LEU A 1 86 ? -11.602 -38.062 -0.466 1 98.12 86 LEU A N 1
ATOM 652 C CA . LEU A 1 86 ? -12.523 -37.906 -1.586 1 98.12 86 LEU A CA 1
ATOM 653 C C . LEU A 1 86 ? -13.031 -39.281 -2.053 1 98.12 86 LEU A C 1
ATOM 655 O O . LEU A 1 86 ? -12.297 -40.281 -1.992 1 98.12 86 LEU A O 1
ATOM 659 N N . PRO A 1 87 ? -14.18 -39.344 -2.52 1 97.94 87 PRO A N 1
ATOM 660 C CA . PRO A 1 87 ? -14.75 -40.625 -2.963 1 97.94 87 PRO A CA 1
ATOM 661 C C . PRO A 1 87 ? -14.211 -41.062 -4.32 1 97.94 87 PRO A C 1
ATOM 663 O O . PRO A 1 87 ? -14.5 -42.188 -4.77 1 97.94 87 PRO A O 1
ATOM 666 N N . GLU A 1 88 ? -13.461 -40.25 -5.047 1 98.31 88 GLU A N 1
ATOM 667 C CA . GLU A 1 88 ? -12.953 -40.531 -6.383 1 98.31 88 GLU A CA 1
ATOM 668 C C . GLU A 1 88 ? -11.703 -39.719 -6.688 1 98.31 88 GLU A C 1
ATOM 670 O O . GLU A 1 88 ? -11.398 -38.75 -5.984 1 98.31 88 GLU A O 1
ATOM 675 N N . LYS A 1 89 ? -11 -40.219 -7.703 1 98.56 89 LYS A N 1
ATOM 676 C CA . LYS A 1 89 ? -9.93 -39.375 -8.266 1 98.56 89 LYS A CA 1
ATOM 677 C C . LYS A 1 89 ? -10.508 -38.281 -9.156 1 98.56 89 LYS A C 1
ATOM 679 O O . LYS A 1 89 ? -11.664 -38.344 -9.578 1 98.56 89 LYS A O 1
ATOM 684 N N . VAL A 1 90 ? -9.703 -37.344 -9.422 1 98.88 90 VAL A N 1
ATOM 685 C CA . VAL A 1 90 ? -10.219 -36.188 -10.133 1 98.88 90 VAL A CA 1
ATOM 686 C C . VAL A 1 90 ? -9.492 -36 -11.461 1 98.88 90 VAL A C 1
ATOM 688 O O . VAL A 1 90 ? -8.406 -36.562 -11.656 1 98.88 90 VAL A O 1
ATOM 691 N N . ASP A 1 91 ? -10.078 -35.219 -12.367 1 98.81 91 ASP A N 1
ATOM 692 C CA . ASP A 1 91 ? -9.531 -35 -13.695 1 98.81 91 ASP A CA 1
ATOM 693 C C . ASP A 1 91 ? -8.648 -33.75 -13.719 1 98.81 91 ASP A C 1
ATOM 695 O O . ASP A 1 91 ? -7.73 -33.625 -14.531 1 98.81 91 ASP A O 1
ATOM 699 N N . VAL A 1 92 ? -9.016 -32.812 -12.898 1 98.75 92 VAL A N 1
ATOM 700 C CA . VAL A 1 92 ? -8.359 -31.516 -12.898 1 98.75 92 VAL A CA 1
ATOM 701 C C . VAL A 1 92 ? -8.094 -31.062 -11.469 1 98.75 92 VAL A C 1
ATOM 703 O O . VAL A 1 92 ? -8.938 -31.234 -10.586 1 98.75 92 VAL A O 1
ATOM 706 N N . ILE A 1 93 ? -6.93 -30.516 -11.211 1 98.88 93 ILE A N 1
ATOM 707 C CA . ILE A 1 93 ? -6.609 -29.828 -9.961 1 98.88 93 ILE A CA 1
ATOM 708 C C . ILE A 1 93 ? -6.352 -28.344 -10.242 1 98.88 93 ILE A C 1
ATOM 710 O O . ILE A 1 93 ? -5.621 -28 -11.172 1 98.88 93 ILE A O 1
ATOM 714 N N . VAL A 1 94 ? -7.008 -27.469 -9.547 1 98.81 94 VAL A N 1
ATOM 715 C CA . VAL A 1 94 ? -6.742 -26.047 -9.594 1 98.81 94 VAL A CA 1
ATOM 716 C C . VAL A 1 94 ? -6.305 -25.547 -8.219 1 98.81 94 VAL A C 1
ATOM 718 O O . VAL A 1 94 ? -6.797 -26.031 -7.195 1 98.81 94 VAL A O 1
ATOM 721 N N . SER A 1 95 ? -5.324 -24.656 -8.18 1 98.19 95 SER A N 1
ATOM 722 C CA . SER A 1 95 ? -4.848 -24.125 -6.902 1 98.19 95 SER A CA 1
ATOM 723 C C . SER A 1 95 ? -4.098 -22.812 -7.102 1 98.19 95 SER A C 1
ATOM 725 O O . SER A 1 95 ? -3.42 -22.609 -8.109 1 98.19 95 SER A O 1
ATOM 727 N N . GLU A 1 96 ? -4.316 -21.906 -6.246 1 96.06 96 GLU A N 1
ATOM 728 C CA . GLU A 1 96 ? -3.422 -20.75 -6.094 1 96.06 96 GLU A CA 1
ATOM 729 C C . GLU A 1 96 ? -2.422 -20.984 -4.965 1 96.06 96 GLU A C 1
ATOM 731 O O . GLU A 1 96 ? -2.654 -20.562 -3.83 1 96.06 96 GLU A O 1
ATOM 736 N N . TRP A 1 97 ? -1.302 -21.516 -5.305 1 94.38 97 TRP A N 1
ATOM 737 C CA . TRP A 1 97 ? -0.407 -22 -4.262 1 94.38 97 TRP A CA 1
ATOM 738 C C . TRP A 1 97 ? 0.78 -21.062 -4.078 1 94.38 97 TRP A C 1
ATOM 740 O O . TRP A 1 97 ? 1.509 -21.172 -3.086 1 94.38 97 TRP A O 1
ATOM 750 N N . MET A 1 98 ? 0.896 -20.078 -4.98 1 94.31 98 MET A N 1
ATOM 751 C CA . MET A 1 98 ? 2.123 -19.281 -4.992 1 94.31 98 MET A CA 1
ATOM 752 C C . MET A 1 98 ? 2.127 -18.266 -3.859 1 94.31 98 MET A C 1
ATOM 754 O O . MET A 1 98 ? 1.076 -17.75 -3.48 1 94.31 98 MET A O 1
ATOM 758 N N . GLY A 1 99 ? 3.279 -17.984 -3.377 1 92.38 99 GLY A N 1
ATOM 759 C CA . GLY A 1 99 ? 3.525 -16.875 -2.457 1 92.38 99 GLY A CA 1
ATOM 760 C C . GLY A 1 99 ? 4.59 -15.914 -2.947 1 92.38 99 GLY A C 1
ATOM 761 O O . GLY A 1 99 ? 4.91 -15.891 -4.137 1 92.38 99 GLY A O 1
ATOM 762 N N . PHE A 1 100 ? 5.004 -15.125 -1.998 1 90.12 100 PHE A N 1
ATOM 763 C CA . PHE A 1 100 ? 6.105 -14.227 -2.322 1 90.12 100 PHE A CA 1
ATOM 764 C C . PHE A 1 100 ? 7.312 -15.008 -2.824 1 90.12 100 PHE A C 1
ATOM 766 O O . PHE A 1 100 ? 7.641 -16.062 -2.289 1 90.12 100 PHE A O 1
ATOM 773 N N . HIS A 1 101 ? 7.902 -14.5 -3.83 1 90 101 HIS A N 1
ATOM 774 C CA . HIS A 1 101 ? 9.016 -15.148 -4.512 1 90 101 HIS A CA 1
ATOM 775 C C . HIS A 1 101 ? 8.688 -16.594 -4.848 1 90 101 HIS A C 1
ATOM 777 O O . HIS A 1 101 ? 9.562 -17.469 -4.789 1 90 101 HIS A O 1
ATOM 783 N N . LEU A 1 102 ? 7.391 -16.922 -5 1 91.56 102 LEU A N 1
ATOM 784 C CA . LEU A 1 102 ? 6.879 -18.188 -5.504 1 91.56 102 LEU A CA 1
ATOM 785 C C . LEU A 1 102 ? 6.742 -19.219 -4.379 1 91.56 102 LEU A C 1
ATOM 787 O O . LEU A 1 102 ? 5.68 -19.812 -4.215 1 91.56 102 LEU A O 1
ATOM 791 N N . LEU A 1 103 ? 7.738 -19.312 -3.598 1 89 103 LEU A N 1
ATOM 792 C CA . LEU A 1 103 ? 7.828 -20.469 -2.73 1 89 103 LEU A CA 1
ATOM 793 C C . LEU A 1 103 ? 7.438 -20.125 -1.3 1 89 103 LEU A C 1
ATOM 795 O O . LEU A 1 103 ? 7.312 -21 -0.449 1 89 103 LEU A O 1
ATOM 799 N N . HIS A 1 104 ? 7.172 -18.891 -1.163 1 79.44 104 HIS A N 1
ATOM 800 C CA . HIS A 1 104 ? 6.793 -18.5 0.191 1 79.44 104 HIS A CA 1
ATOM 801 C C . HIS A 1 104 ? 5.453 -19.109 0.587 1 79.44 104 HIS A C 1
ATOM 803 O O . HIS A 1 104 ? 4.668 -19.516 -0.276 1 79.44 104 HIS A O 1
ATOM 809 N N . GLU A 1 105 ? 5.148 -19.438 1.792 1 75.25 105 GLU A N 1
ATOM 810 C CA . GLU A 1 105 ? 3.945 -19.984 2.416 1 75.25 105 GLU A CA 1
ATOM 811 C C . GLU A 1 105 ? 3.928 -21.5 2.352 1 75.25 105 GLU A C 1
ATOM 813 O O . GLU A 1 105 ? 3.137 -22.156 3.041 1 75.25 105 GLU A O 1
ATOM 818 N N . GLY A 1 106 ? 4.738 -22.219 1.405 1 75.75 106 GLY A N 1
ATOM 819 C CA . GLY A 1 106 ? 4.957 -23.656 1.424 1 75.75 106 GLY A CA 1
ATOM 820 C C . GLY A 1 106 ? 3.758 -24.453 0.945 1 75.75 106 GLY A C 1
ATOM 821 O O . GLY A 1 106 ? 3.543 -25.578 1.379 1 75.75 106 GLY A O 1
ATOM 822 N N . MET A 1 107 ? 2.947 -23.828 0.081 1 87.62 107 MET A N 1
ATOM 823 C CA . MET A 1 107 ? 1.724 -24.484 -0.363 1 87.62 107 MET A CA 1
ATOM 824 C C . MET A 1 107 ? 2.014 -25.469 -1.496 1 87.62 107 MET A C 1
ATOM 826 O O . MET A 1 107 ? 1.172 -26.297 -1.831 1 87.62 107 MET A O 1
ATOM 830 N N . LEU A 1 108 ? 3.182 -25.453 -1.994 1 93.38 108 LEU A N 1
ATOM 831 C CA . LEU A 1 108 ? 3.539 -26.359 -3.082 1 93.38 108 LEU A CA 1
ATOM 832 C C . LEU A 1 108 ? 3.447 -27.812 -2.635 1 93.38 108 LEU A C 1
ATOM 834 O O . LEU A 1 108 ? 2.936 -28.656 -3.367 1 93.38 108 LEU A O 1
ATOM 838 N N . ASP A 1 109 ? 3.828 -28.109 -1.422 1 93.44 109 ASP A N 1
ATOM 839 C CA . ASP A 1 109 ? 3.783 -29.469 -0.889 1 93.44 109 ASP A CA 1
ATOM 840 C C . ASP A 1 109 ? 2.355 -30 -0.884 1 93.44 109 ASP A C 1
ATOM 842 O O . ASP A 1 109 ? 2.129 -31.188 -1.186 1 93.44 109 ASP A O 1
ATOM 846 N N . SER A 1 110 ? 1.51 -29.156 -0.531 1 95.19 110 SER A N 1
ATOM 847 C CA . SER A 1 110 ? 0.108 -29.562 -0.463 1 95.19 110 SER A CA 1
ATOM 848 C C . SER A 1 110 ? -0.439 -29.891 -1.847 1 95.19 110 SER A C 1
ATOM 850 O O . SER A 1 110 ? -1.203 -30.844 -2.004 1 95.19 110 SER A O 1
ATOM 852 N N . VAL A 1 111 ? -0.092 -29.125 -2.822 1 97.06 111 VAL A N 1
ATOM 853 C CA . VAL A 1 111 ? -0.56 -29.375 -4.18 1 97.06 111 VAL A CA 1
ATOM 854 C C . VAL A 1 111 ? 0.03 -30.688 -4.699 1 97.06 111 VAL A C 1
ATOM 856 O O . VAL A 1 111 ? -0.652 -31.453 -5.379 1 97.06 111 VAL A O 1
ATOM 859 N N . ILE A 1 112 ? 1.259 -30.891 -4.352 1 96.69 112 ILE A N 1
ATOM 860 C CA . ILE A 1 112 ? 1.919 -32.125 -4.754 1 96.69 112 ILE A CA 1
ATOM 861 C C . ILE A 1 112 ? 1.224 -33.312 -4.102 1 96.69 112 ILE A C 1
ATOM 863 O O . ILE A 1 112 ? 0.959 -34.344 -4.758 1 96.69 112 ILE A O 1
ATOM 867 N N . ALA A 1 113 ? 0.939 -33.188 -2.846 1 97 113 ALA A N 1
ATOM 868 C CA . ALA A 1 113 ? 0.211 -34.25 -2.145 1 97 113 ALA A CA 1
ATOM 869 C C . ALA A 1 113 ? -1.139 -34.5 -2.805 1 97 113 ALA A C 1
ATOM 871 O O . ALA A 1 113 ? -1.528 -35.656 -2.986 1 97 113 ALA A O 1
ATOM 872 N N . ALA A 1 114 ? -1.804 -33.531 -3.148 1 98.62 114 ALA A N 1
ATOM 873 C CA . ALA A 1 114 ? -3.096 -33.656 -3.816 1 98.62 114 ALA A CA 1
ATOM 874 C C . ALA A 1 114 ? -2.953 -34.344 -5.16 1 98.62 114 ALA A C 1
ATOM 876 O O . ALA A 1 114 ? -3.746 -35.25 -5.488 1 98.62 114 ALA A O 1
ATOM 877 N N . ARG A 1 115 ? -1.979 -33.875 -5.934 1 98.56 115 ARG A N 1
ATOM 878 C CA . ARG A 1 115 ? -1.707 -34.5 -7.227 1 98.56 115 ARG A CA 1
ATOM 879 C C . ARG A 1 115 ? -1.488 -36 -7.082 1 98.56 115 ARG A C 1
ATOM 881 O O . ARG A 1 115 ? -2.162 -36.812 -7.738 1 98.56 115 ARG A O 1
ATOM 888 N N . ASP A 1 116 ? -0.662 -36.375 -6.176 1 98.19 116 ASP A N 1
ATOM 889 C CA . ASP A 1 116 ? -0.255 -37.781 -6.023 1 98.19 116 ASP A CA 1
ATOM 890 C C . ASP A 1 116 ? -1.414 -38.625 -5.523 1 98.19 116 ASP A C 1
ATOM 892 O O . ASP A 1 116 ? -1.545 -39.812 -5.914 1 98.19 116 ASP A O 1
ATOM 896 N N . LYS A 1 117 ? -2.182 -38.094 -4.75 1 98.19 117 LYS A N 1
ATOM 897 C CA . LYS A 1 117 ? -3.244 -38.844 -4.094 1 98.19 117 LYS A CA 1
ATOM 898 C C . LYS A 1 117 ? -4.5 -38.875 -4.957 1 98.19 117 LYS A C 1
ATOM 900 O O . LYS A 1 117 ? -5.191 -39.906 -5 1 98.19 117 LYS A O 1
ATOM 905 N N . PHE A 1 118 ? -4.762 -37.781 -5.668 1 98.75 118 PHE A N 1
ATOM 906 C CA . PHE A 1 118 ? -6.133 -37.688 -6.152 1 98.75 118 PHE A CA 1
ATOM 907 C C . PHE A 1 118 ? -6.16 -37.531 -7.668 1 98.75 118 PHE A C 1
ATOM 909 O O . PHE A 1 118 ? -7.195 -37.75 -8.297 1 98.75 118 PHE A O 1
ATOM 916 N N . LEU A 1 119 ? -5.133 -37.062 -8.312 1 98.81 119 LEU A N 1
ATOM 917 C CA . LEU A 1 119 ? -5.195 -36.75 -9.734 1 98.81 119 LEU A CA 1
ATOM 918 C C . LEU A 1 119 ? -5.129 -38.031 -10.578 1 98.81 119 LEU A C 1
ATOM 920 O O . LEU A 1 119 ? -4.277 -38.875 -10.344 1 98.81 119 LEU A O 1
ATOM 924 N N . LYS A 1 120 ? -5.996 -38.156 -11.547 1 98.5 120 LYS A N 1
ATOM 925 C CA . LYS A 1 120 ? -5.949 -39.281 -12.5 1 98.5 120 LYS A CA 1
ATOM 926 C C . LYS A 1 120 ? -4.73 -39.156 -13.414 1 98.5 120 LYS A C 1
ATOM 928 O O . LYS A 1 120 ? -4.238 -38.062 -13.672 1 98.5 120 LYS A O 1
ATOM 933 N N . PRO A 1 121 ? -4.273 -40.344 -13.875 1 96.94 121 PRO A N 1
ATOM 934 C CA . PRO A 1 121 ? -3.238 -40.25 -14.906 1 96.94 121 PRO A CA 1
ATOM 935 C C . PRO A 1 121 ? -3.658 -39.406 -16.094 1 96.94 121 PRO A C 1
ATOM 937 O O . PRO A 1 121 ? -4.758 -39.562 -16.625 1 96.94 121 PRO A O 1
ATOM 940 N N . GLY A 1 122 ? -2.84 -38.5 -16.422 1 94.62 122 GLY A N 1
ATOM 941 C CA . GLY A 1 122 ? -3.139 -37.625 -17.547 1 94.62 122 GLY A CA 1
ATOM 942 C C . GLY A 1 122 ? -3.988 -36.406 -17.156 1 94.62 122 GLY A C 1
ATOM 943 O O . GLY A 1 122 ? -4.363 -35.625 -18.016 1 94.62 122 GLY A O 1
ATOM 944 N N . GLY A 1 123 ? -4.363 -36.281 -15.914 1 97.62 123 GLY A N 1
ATOM 945 C CA . GLY A 1 123 ? -5.137 -35.156 -15.453 1 97.62 123 GLY A CA 1
ATOM 946 C C . GLY A 1 123 ? -4.398 -33.812 -15.586 1 97.62 123 GLY A C 1
ATOM 947 O O . GLY A 1 123 ? -3.189 -33.812 -15.82 1 97.62 123 GLY A O 1
ATOM 948 N N . LEU A 1 124 ? -5.133 -32.781 -15.492 1 97.94 124 LEU A N 1
ATOM 949 C CA . LEU A 1 124 ? -4.559 -31.438 -15.656 1 97.94 124 LEU A CA 1
ATOM 950 C C . LEU A 1 124 ? -4.367 -30.75 -14.312 1 97.94 124 LEU A C 1
ATOM 952 O O . LEU A 1 124 ? -5.148 -30.969 -13.383 1 97.94 124 LEU A O 1
ATOM 956 N N . ILE A 1 125 ? -3.365 -29.953 -14.242 1 98.31 125 ILE A N 1
ATOM 957 C CA . ILE A 1 125 ? -3.09 -29.172 -13.039 1 98.31 125 ILE A CA 1
ATOM 958 C C . ILE A 1 125 ? -2.945 -27.688 -13.398 1 98.31 125 ILE A C 1
ATOM 960 O O . ILE A 1 125 ? -2.213 -27.344 -14.32 1 98.31 125 ILE A O 1
ATOM 964 N N . PHE A 1 126 ? -3.719 -26.844 -12.703 1 98.62 126 PHE A N 1
ATOM 965 C CA . PHE A 1 126 ? -3.729 -25.406 -12.922 1 98.62 126 PHE A CA 1
ATOM 966 C C . PHE A 1 126 ? -3.068 -24.672 -11.758 1 98.62 126 PHE A C 1
ATOM 968 O O . PHE A 1 126 ? -3.598 -24.656 -10.641 1 98.62 126 PHE A O 1
ATOM 975 N N . PRO A 1 127 ? -1.933 -24 -12.031 1 98.44 127 PRO A N 1
ATOM 976 C CA . PRO A 1 127 ? -1.077 -23.984 -13.219 1 98.44 127 PRO A CA 1
ATOM 977 C C . PRO A 1 127 ? -0.255 -25.266 -13.367 1 98.44 127 PRO A C 1
ATOM 979 O O . PRO A 1 127 ? -0.15 -26.047 -12.422 1 98.44 127 PRO A O 1
ATOM 982 N N . GLU A 1 128 ? 0.305 -25.453 -14.508 1 98.06 128 GLU A N 1
ATOM 983 C CA . GLU A 1 128 ? 1.013 -26.703 -14.727 1 98.06 128 GLU A CA 1
ATOM 984 C C . GLU A 1 128 ? 2.51 -26.547 -14.469 1 98.06 128 GLU A C 1
ATOM 986 O O . GLU A 1 128 ? 3.211 -27.547 -14.242 1 98.06 128 GLU A O 1
ATOM 991 N N . SER A 1 129 ? 2.973 -25.312 -14.555 1 98.06 129 SER A N 1
ATOM 992 C CA . SER A 1 129 ? 4.379 -25.078 -14.258 1 98.06 129 SER A CA 1
ATOM 993 C C . SER A 1 129 ? 4.594 -23.656 -13.719 1 98.06 129 SER A C 1
ATOM 995 O O . SER A 1 129 ? 3.709 -22.812 -13.82 1 98.06 129 SER A O 1
ATOM 997 N N . ALA A 1 130 ? 5.711 -23.469 -13.078 1 97.69 130 ALA A N 1
ATOM 998 C CA . ALA A 1 130 ? 6.125 -22.172 -12.555 1 97.69 130 ALA A CA 1
ATOM 999 C C . ALA A 1 130 ? 7.629 -21.969 -12.719 1 97.69 130 ALA A C 1
ATOM 1001 O O . ALA A 1 130 ? 8.414 -22.906 -12.539 1 97.69 130 ALA A O 1
ATOM 1002 N N . THR A 1 131 ? 7.973 -20.781 -13.086 1 98.19 131 THR A N 1
ATOM 1003 C CA . THR A 1 131 ? 9.375 -20.422 -13.242 1 98.19 131 THR A CA 1
ATOM 1004 C C . THR A 1 131 ? 9.734 -19.234 -12.344 1 98.19 131 THR A C 1
ATOM 1006 O O . THR A 1 131 ? 9.008 -18.25 -12.297 1 98.19 131 THR A O 1
ATOM 1009 N N . LEU A 1 132 ? 10.789 -19.391 -11.594 1 97.88 132 LEU A N 1
ATOM 1010 C CA . LEU A 1 132 ? 11.359 -18.297 -10.82 1 97.88 132 LEU A CA 1
ATOM 1011 C C . LEU A 1 132 ? 12.5 -17.625 -11.586 1 97.88 132 LEU A C 1
ATOM 1013 O O . LEU A 1 132 ? 13.391 -18.312 -12.094 1 97.88 132 LEU A O 1
ATOM 1017 N N . TYR A 1 133 ? 12.438 -16.328 -11.656 1 98.62 133 TYR A N 1
ATOM 1018 C CA . TYR A 1 133 ? 13.445 -15.562 -12.383 1 98.62 133 TYR A CA 1
ATOM 1019 C C . TYR A 1 133 ? 14.219 -14.648 -11.438 1 98.62 133 TYR A C 1
ATOM 1021 O O . TYR A 1 133 ? 13.758 -14.344 -10.336 1 98.62 133 TYR A O 1
ATOM 1029 N N . SER A 1 134 ? 15.414 -14.242 -11.891 1 98.5 134 SER A N 1
ATOM 1030 C CA . SER A 1 134 ? 16.219 -13.227 -11.203 1 98.5 134 SER A CA 1
ATOM 1031 C C . SER A 1 134 ? 16.891 -12.289 -12.203 1 98.5 134 SER A C 1
ATOM 1033 O O . SER A 1 134 ? 17.109 -12.656 -13.359 1 98.5 134 SER A O 1
ATOM 1035 N N . ALA A 1 135 ? 17.141 -11.117 -11.742 1 98.62 135 ALA A N 1
ATOM 1036 C CA . ALA A 1 135 ? 17.969 -10.164 -12.484 1 98.62 135 ALA A CA 1
ATOM 1037 C C . ALA A 1 135 ? 18.578 -9.125 -11.539 1 98.62 135 ALA A C 1
ATOM 1039 O O . ALA A 1 135 ? 17.938 -8.695 -10.578 1 98.62 135 ALA A O 1
ATOM 1040 N N . PRO A 1 136 ? 19.875 -8.766 -11.789 1 98.62 136 PRO A N 1
ATOM 1041 C CA . PRO A 1 136 ? 20.406 -7.602 -11.07 1 98.62 136 PRO A CA 1
ATOM 1042 C C . PRO A 1 136 ? 19.578 -6.34 -11.32 1 98.62 136 PRO A C 1
ATOM 1044 O O . PRO A 1 136 ? 19.047 -6.148 -12.422 1 98.62 136 PRO A O 1
ATOM 1047 N N . CYS A 1 137 ? 19.516 -5.48 -10.289 1 98.44 137 CYS A N 1
ATOM 1048 C CA . CYS A 1 137 ? 18.672 -4.309 -10.469 1 98.44 137 CYS A CA 1
ATOM 1049 C C . CYS A 1 137 ? 19.156 -3.148 -9.609 1 98.44 137 CYS A C 1
ATOM 1051 O O . CYS A 1 137 ? 19.969 -3.34 -8.703 1 98.44 137 CYS A O 1
ATOM 1053 N N . CYS A 1 138 ? 18.703 -1.981 -10.055 1 98 138 CYS A N 1
ATOM 1054 C CA . CYS A 1 138 ? 18.781 -0.799 -9.203 1 98 138 CYS A CA 1
ATOM 1055 C C . CYS A 1 138 ? 17.672 -0.803 -8.156 1 98 138 CYS A C 1
ATOM 1057 O O . CYS A 1 138 ? 16.594 -1.349 -8.398 1 98 138 CYS A O 1
ATOM 1059 N N . VAL A 1 139 ? 17.938 -0.248 -7.023 1 96.56 139 VAL A N 1
ATOM 1060 C CA . VAL A 1 139 ? 16.938 -0.084 -5.969 1 96.56 139 VAL A CA 1
ATOM 1061 C C . VAL A 1 139 ? 16.984 1.346 -5.434 1 96.56 139 VAL A C 1
ATOM 1063 O O . VAL A 1 139 ? 17.266 1.565 -4.258 1 96.56 139 VAL A O 1
ATOM 1066 N N . PRO A 1 140 ? 16.578 2.254 -6.25 1 95 140 PRO A N 1
ATOM 1067 C CA . PRO A 1 140 ? 16.719 3.66 -5.867 1 95 140 PRO A CA 1
ATOM 1068 C C . PRO A 1 140 ? 16.047 3.984 -4.539 1 95 140 PRO A C 1
ATOM 1070 O O . PRO A 1 140 ? 16.516 4.84 -3.791 1 95 140 PRO A O 1
ATOM 1073 N N . GLY A 1 141 ? 15.016 3.307 -4.234 1 94.19 141 GLY A N 1
ATOM 1074 C CA . GLY A 1 141 ? 14.258 3.574 -3.021 1 94.19 141 GLY A CA 1
ATOM 1075 C C . GLY A 1 141 ? 15.039 3.26 -1.756 1 94.19 141 GLY A C 1
ATOM 1076 O O . GLY A 1 141 ? 14.633 3.652 -0.66 1 94.19 141 GLY A O 1
ATOM 1077 N N . MET A 1 142 ? 16.141 2.605 -1.931 1 94.44 142 MET A N 1
ATOM 1078 C CA . MET A 1 142 ? 16.984 2.283 -0.788 1 94.44 142 MET A CA 1
ATOM 1079 C C . MET A 1 142 ? 18.312 3.021 -0.874 1 94.44 142 MET A C 1
ATOM 1081 O O . MET A 1 142 ? 19.141 2.951 0.047 1 94.44 142 MET A O 1
ATOM 1085 N N . PHE A 1 143 ? 18.484 3.711 -1.969 1 95 143 PHE A N 1
ATOM 1086 C CA . PHE A 1 143 ? 19.781 4.344 -2.215 1 95 143 PHE A CA 1
ATOM 1087 C C . PHE A 1 143 ? 19.594 5.789 -2.662 1 95 143 PHE A C 1
ATOM 1089 O O . PHE A 1 143 ? 19.438 6.684 -1.832 1 95 143 PHE A O 1
ATOM 1096 N N . ASP A 1 144 ? 19.422 6.008 -3.975 1 94.81 144 ASP A N 1
ATOM 1097 C CA . ASP A 1 144 ? 19.5 7.312 -4.617 1 94.81 144 ASP A CA 1
ATOM 1098 C C . ASP A 1 144 ? 18.375 8.227 -4.152 1 94.81 144 ASP A C 1
ATOM 1100 O O . ASP A 1 144 ? 18.531 9.445 -4.102 1 94.81 144 ASP A O 1
ATOM 1104 N N . PHE A 1 145 ? 17.328 7.695 -3.875 1 95.12 145 PHE A N 1
ATOM 1105 C CA . PHE A 1 145 ? 16.156 8.469 -3.453 1 95.12 145 PHE A CA 1
ATOM 1106 C C . PHE A 1 145 ? 16.484 9.328 -2.244 1 95.12 145 PHE A C 1
ATOM 1108 O O . PHE A 1 145 ? 15.984 10.445 -2.115 1 95.12 145 PHE A O 1
ATOM 1115 N N . TRP A 1 146 ? 17.328 8.898 -1.467 1 96.5 146 TRP A N 1
ATOM 1116 C CA . TRP A 1 146 ? 17.578 9.523 -0.172 1 96.5 146 TRP A CA 1
ATOM 1117 C C . TRP A 1 146 ? 18.703 10.539 -0.266 1 96.5 146 TRP A C 1
ATOM 1119 O O . TRP A 1 146 ? 19 11.242 0.704 1 96.5 146 TRP A O 1
ATOM 1129 N N . ASP A 1 147 ? 19.359 10.594 -1.407 1 96.5 147 ASP A N 1
ATOM 1130 C CA . ASP A 1 147 ? 20.453 11.547 -1.599 1 96.5 147 ASP A CA 1
ATOM 1131 C C . ASP A 1 147 ? 19.953 12.984 -1.481 1 96.5 147 ASP A C 1
ATOM 1133 O O . ASP A 1 147 ? 20.688 13.859 -1.011 1 96.5 147 ASP A O 1
ATOM 1137 N N . ASP A 1 148 ? 18.734 13.156 -1.928 1 96.5 148 ASP A N 1
ATOM 1138 C CA . ASP A 1 148 ? 18.156 14.492 -1.92 1 96.5 148 ASP A CA 1
ATOM 1139 C C . ASP A 1 148 ? 16.625 14.43 -1.789 1 96.5 148 ASP A C 1
ATOM 1141 O O . ASP A 1 148 ? 15.93 14.203 -2.777 1 96.5 148 ASP A O 1
ATOM 1145 N N . LEU A 1 149 ? 16.188 14.719 -0.657 1 96.25 149 LEU A N 1
ATOM 1146 C CA . LEU A 1 149 ? 14.75 14.789 -0.391 1 96.25 149 LEU A CA 1
ATOM 1147 C C . LEU A 1 149 ? 14.297 16.234 -0.231 1 96.25 149 LEU A C 1
ATOM 1149 O O . LEU A 1 149 ? 14.281 16.766 0.883 1 96.25 149 LEU A O 1
ATOM 1153 N N . GLU A 1 150 ? 13.914 16.859 -1.329 1 94.06 150 GLU A N 1
ATOM 1154 C CA . GLU A 1 150 ? 13.492 18.266 -1.335 1 94.06 150 GLU A CA 1
ATOM 1155 C C . GLU A 1 150 ? 14.562 19.172 -0.734 1 94.06 150 GLU A C 1
ATOM 1157 O O . GLU A 1 150 ? 14.266 20.016 0.11 1 94.06 150 GLU A O 1
ATOM 1162 N N . GLY A 1 151 ? 15.852 18.859 -1.036 1 95.38 151 GLY A N 1
ATOM 1163 C CA . GLY A 1 151 ? 16.953 19.703 -0.602 1 95.38 151 GLY A CA 1
ATOM 1164 C C . GLY A 1 151 ? 17.641 19.188 0.65 1 95.38 151 GLY A C 1
ATOM 1165 O O . GLY A 1 151 ? 18.609 19.781 1.116 1 95.38 151 GLY A O 1
ATOM 1166 N N . VAL A 1 152 ? 17.172 18.125 1.177 1 97.94 152 VAL A N 1
ATOM 1167 C CA . VAL A 1 152 ? 17.75 17.578 2.402 1 97.94 152 VAL A CA 1
ATOM 1168 C C . VAL A 1 152 ? 18.391 16.234 2.107 1 97.94 152 VAL A C 1
ATOM 1170 O O . VAL A 1 152 ? 17.766 15.336 1.535 1 97.94 152 VAL A O 1
ATOM 1173 N N . SER A 1 153 ? 19.656 16.094 2.463 1 98.19 153 SER A N 1
ATOM 1174 C CA . SER A 1 153 ? 20.312 14.797 2.354 1 98.19 153 SER A CA 1
ATOM 1175 C C . SER A 1 153 ? 19.844 13.844 3.445 1 98.19 153 SER A C 1
ATOM 1177 O O . SER A 1 153 ? 19.922 14.164 4.633 1 98.19 153 SER A O 1
ATOM 1179 N N . MET A 1 154 ? 19.359 12.75 3.033 1 97.62 154 MET A N 1
ATOM 1180 C CA . MET A 1 154 ? 18.891 11.719 3.955 1 97.62 154 MET A CA 1
ATOM 1181 C C . MET A 1 154 ? 19.656 10.422 3.752 1 97.62 154 MET A C 1
ATOM 1183 O O . MET A 1 154 ? 19.078 9.328 3.844 1 97.62 154 MET A O 1
ATOM 1187 N N . ARG A 1 155 ? 20.844 10.508 3.43 1 95.94 155 ARG A N 1
ATOM 1188 C CA . ARG A 1 155 ? 21.672 9.352 3.125 1 95.94 155 ARG A CA 1
ATOM 1189 C C . ARG A 1 155 ? 21.812 8.438 4.336 1 95.94 155 ARG A C 1
ATOM 1191 O O . ARG A 1 155 ? 21.828 7.211 4.195 1 95.94 155 ARG A O 1
ATOM 1198 N N . SER A 1 156 ? 21.922 9.016 5.516 1 95.94 156 SER A N 1
ATOM 1199 C CA . SER A 1 156 ? 22 8.227 6.738 1 95.94 156 SER A CA 1
ATOM 1200 C C . SER A 1 156 ? 20.75 7.375 6.941 1 95.94 156 SER A C 1
ATOM 1202 O O . SER A 1 156 ? 20.844 6.223 7.367 1 95.94 156 SER A O 1
ATOM 1204 N N . PHE A 1 157 ? 19.656 7.961 6.684 1 96.06 157 PHE A N 1
ATOM 1205 C CA . PHE A 1 157 ? 18.422 7.199 6.75 1 96.06 157 PHE A CA 1
ATOM 1206 C C . PHE A 1 157 ? 18.438 6.055 5.746 1 96.06 157 PHE A C 1
ATOM 1208 O O . PHE A 1 157 ? 18.047 4.93 6.074 1 96.06 157 PHE A O 1
ATOM 1215 N N . GLY A 1 158 ? 18.812 6.332 4.512 1 94.38 158 GLY A N 1
ATOM 1216 C CA . GLY A 1 158 ? 18.938 5.297 3.498 1 94.38 158 GLY A CA 1
ATOM 1217 C C . GLY A 1 158 ? 19.828 4.141 3.932 1 94.38 158 GLY A C 1
ATOM 1218 O O . GLY A 1 158 ? 19.5 2.979 3.68 1 94.38 158 GLY A O 1
ATOM 1219 N N . GLU A 1 159 ? 20.906 4.473 4.578 1 93.94 159 GLU A N 1
ATOM 1220 C CA . GLU A 1 159 ? 21.828 3.457 5.062 1 93.94 159 GLU A CA 1
ATOM 1221 C C . GLU A 1 159 ? 21.172 2.561 6.105 1 93.94 159 GLU A C 1
ATOM 1223 O O . GLU A 1 159 ? 21.375 1.345 6.105 1 93.94 159 GLU A O 1
ATOM 1228 N N . LYS A 1 160 ? 20.453 3.188 6.984 1 92.81 160 LYS A N 1
ATOM 1229 C CA . LYS A 1 160 ? 19.75 2.414 7.996 1 92.81 160 LYS A CA 1
ATOM 1230 C C . LYS A 1 160 ? 18.703 1.503 7.363 1 92.81 160 LYS A C 1
ATOM 1232 O O . LYS A 1 160 ? 18.531 0.361 7.789 1 92.81 160 LYS A O 1
ATOM 1237 N N . LEU A 1 161 ? 18.016 2.055 6.41 1 92.38 161 LEU A N 1
ATOM 1238 C CA . LEU A 1 161 ? 17.031 1.264 5.68 1 92.38 161 LEU A CA 1
ATOM 1239 C C . LEU A 1 161 ? 17.688 0.05 5.023 1 92.38 161 LEU A C 1
ATOM 1241 O O . LEU A 1 161 ? 17.156 -1.061 5.098 1 92.38 161 LEU A O 1
ATOM 1245 N N . ARG A 1 162 ? 18.766 0.215 4.398 1 92.69 162 ARG A N 1
ATOM 1246 C CA . ARG A 1 162 ? 19.484 -0.861 3.723 1 92.69 162 ARG A CA 1
ATOM 1247 C C . ARG A 1 162 ? 19.938 -1.921 4.719 1 92.69 162 ARG A C 1
ATOM 1249 O O . ARG A 1 162 ? 19.906 -3.117 4.418 1 92.69 162 ARG A O 1
ATOM 1256 N N . SER A 1 163 ? 20.406 -1.451 5.809 1 90.62 163 SER A N 1
ATOM 1257 C CA . SER A 1 163 ? 20.844 -2.385 6.84 1 90.62 163 SER A CA 1
ATOM 1258 C C . SER A 1 163 ? 19.688 -3.289 7.285 1 90.62 163 SER A C 1
ATOM 1260 O O . SER A 1 163 ? 19.891 -4.492 7.477 1 90.62 163 SER A O 1
ATOM 1262 N N . GLU A 1 164 ? 18.562 -2.701 7.395 1 89.25 164 GLU A N 1
ATOM 1263 C CA . GLU A 1 164 ? 17.391 -3.484 7.773 1 89.25 164 GLU A CA 1
ATOM 1264 C C . GLU A 1 164 ? 16.969 -4.418 6.645 1 89.25 164 GLU A C 1
ATOM 1266 O O . GLU A 1 164 ? 16.578 -5.562 6.895 1 89.25 164 GLU A O 1
ATOM 1271 N N . ALA A 1 165 ? 17.031 -3.957 5.469 1 87.62 165 ALA A N 1
ATOM 1272 C CA . ALA A 1 165 ? 16.609 -4.707 4.293 1 87.62 165 ALA A CA 1
ATOM 1273 C C . ALA A 1 165 ? 17.547 -5.883 4.02 1 87.62 165 ALA A C 1
ATOM 1275 O O . ALA A 1 165 ? 17.172 -6.828 3.316 1 87.62 165 ALA A O 1
ATOM 1276 N N . SER A 1 166 ? 18.781 -5.754 4.445 1 80.75 166 SER A N 1
ATOM 1277 C CA . SER A 1 166 ? 19.766 -6.812 4.215 1 80.75 166 SER A CA 1
ATOM 1278 C C . SER A 1 166 ? 19.375 -8.094 4.949 1 80.75 166 SER A C 1
ATOM 1280 O O . SER A 1 166 ? 19.859 -9.172 4.613 1 80.75 166 SER A O 1
ATOM 1282 N N . HIS A 1 167 ? 18.422 -7.953 5.895 1 85.31 167 HIS A N 1
ATOM 1283 C CA . HIS A 1 167 ? 18.047 -9.109 6.703 1 85.31 167 HIS A CA 1
ATOM 1284 C C . HIS A 1 167 ? 16.766 -9.758 6.191 1 85.31 167 HIS A C 1
ATOM 1286 O O . HIS A 1 167 ? 16.438 -10.883 6.582 1 85.31 167 HIS A O 1
ATOM 1292 N N . LYS A 1 168 ? 16.141 -9.117 5.418 1 90.19 168 LYS A N 1
ATOM 1293 C CA . LYS A 1 168 ? 14.922 -9.656 4.836 1 90.19 168 LYS A CA 1
ATOM 1294 C C . LYS A 1 168 ? 14.68 -9.078 3.441 1 90.19 168 LYS A C 1
ATOM 1296 O O . LYS A 1 168 ? 14.953 -7.906 3.193 1 90.19 168 LYS A O 1
ATOM 1301 N N . PRO A 1 169 ? 14.18 -9.922 2.604 1 92.06 169 PRO A N 1
ATOM 1302 C CA . PRO A 1 169 ? 13.883 -9.406 1.265 1 92.06 169 PRO A CA 1
ATOM 1303 C C . PRO A 1 169 ? 12.758 -8.367 1.267 1 92.06 169 PRO A C 1
ATOM 1305 O O . PRO A 1 169 ? 11.93 -8.359 2.178 1 92.06 169 PRO A O 1
ATOM 1308 N N . VAL A 1 170 ? 12.836 -7.52 0.308 1 94.62 170 VAL A N 1
ATOM 1309 C CA . VAL A 1 170 ? 11.836 -6.465 0.171 1 94.62 170 VAL A CA 1
ATOM 1310 C C . VAL A 1 170 ? 10.805 -6.867 -0.882 1 94.62 170 VAL A C 1
ATOM 1312 O O . VAL A 1 170 ? 11.156 -7.145 -2.031 1 94.62 170 VAL A O 1
ATOM 1315 N N . THR A 1 171 ? 9.555 -6.91 -0.479 1 95.31 171 THR A N 1
ATOM 1316 C CA . THR A 1 171 ? 8.461 -7.172 -1.408 1 95.31 171 THR A CA 1
ATOM 1317 C C . THR A 1 171 ? 7.828 -5.867 -1.883 1 95.31 171 THR A C 1
ATOM 1319 O O . THR A 1 171 ? 7.117 -5.203 -1.125 1 95.31 171 THR A O 1
ATOM 1322 N N . ALA A 1 172 ? 8.086 -5.484 -3.076 1 96.19 172 ALA A N 1
ATOM 1323 C CA . ALA A 1 172 ? 7.625 -4.219 -3.645 1 96.19 172 ALA A CA 1
ATOM 1324 C C . A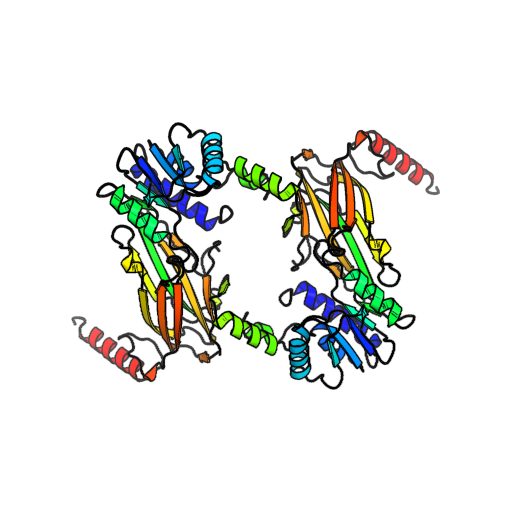LA A 1 172 ? 7.703 -4.242 -5.168 1 96.19 172 ALA A C 1
ATOM 1326 O O . ALA A 1 172 ? 8.453 -5.031 -5.746 1 96.19 172 ALA A O 1
ATOM 1327 N N . PRO A 1 173 ? 6.926 -3.387 -5.793 1 97 173 PRO A N 1
ATOM 1328 C CA . PRO A 1 173 ? 7.059 -3.281 -7.25 1 97 173 PRO A CA 1
ATOM 1329 C C . PRO A 1 173 ? 8.422 -2.75 -7.68 1 97 173 PRO A C 1
ATOM 1331 O O . PRO A 1 173 ? 8.977 -1.858 -7.031 1 97 173 PRO A O 1
ATOM 1334 N N . VAL A 1 174 ? 8.938 -3.287 -8.695 1 98 174 VAL A N 1
ATOM 1335 C CA . VAL A 1 174 ? 10.172 -2.846 -9.328 1 98 174 VAL A CA 1
ATOM 1336 C C . VAL A 1 174 ? 9.875 -2.299 -10.727 1 98 174 VAL A C 1
ATOM 1338 O O . VAL A 1 174 ? 9.109 -2.898 -11.484 1 98 174 VAL A O 1
ATOM 1341 N N . SER A 1 175 ? 10.398 -1.149 -11.047 1 97.69 175 SER A N 1
ATOM 1342 C CA . SER A 1 175 ? 10.273 -0.625 -12.398 1 97.69 175 SER A CA 1
ATOM 1343 C C . SER A 1 175 ? 11.078 -1.456 -13.391 1 97.69 175 SER A C 1
ATOM 1345 O O . SER A 1 175 ? 12.211 -1.848 -13.102 1 97.69 175 SER A O 1
ATOM 1347 N N . PRO A 1 176 ? 10.461 -1.676 -14.531 1 98.19 176 PRO A N 1
ATOM 1348 C CA . PRO A 1 176 ? 11.242 -2.389 -15.547 1 98.19 176 PRO A CA 1
ATOM 1349 C C . PRO A 1 176 ? 12.562 -1.691 -15.875 1 98.19 176 PRO A C 1
ATOM 1351 O O . PRO A 1 176 ? 13.555 -2.355 -16.188 1 98.19 176 PRO A O 1
ATOM 1354 N N . ASP A 1 177 ? 12.625 -0.372 -15.75 1 97.81 177 ASP A N 1
ATOM 1355 C CA . ASP A 1 177 ? 13.812 0.413 -16.078 1 97.81 177 ASP A CA 1
ATOM 1356 C C . ASP A 1 177 ? 14.898 0.225 -15.016 1 97.81 177 ASP A C 1
ATOM 1358 O O . ASP A 1 177 ? 16.047 0.602 -15.227 1 97.81 177 ASP A O 1
ATOM 1362 N N . ASP A 1 178 ? 14.523 -0.388 -13.93 1 98.25 178 ASP A N 1
ATOM 1363 C CA . ASP A 1 178 ? 15.492 -0.57 -12.852 1 98.25 178 ASP A CA 1
ATOM 1364 C C . ASP A 1 178 ? 16.234 -1.892 -13.008 1 98.25 178 ASP A C 1
ATOM 1366 O O . ASP A 1 178 ? 17.203 -2.152 -12.281 1 98.25 178 ASP A O 1
ATOM 1370 N N . LEU A 1 179 ? 15.812 -2.719 -13.891 1 98.69 179 LEU A N 1
ATOM 1371 C CA . LEU A 1 179 ? 16.547 -3.939 -14.188 1 98.69 179 LEU A CA 1
ATOM 1372 C C . LEU A 1 179 ? 17.828 -3.629 -14.969 1 98.69 179 LEU A C 1
ATOM 1374 O O . LEU A 1 179 ? 17.812 -2.785 -15.867 1 98.69 179 LEU A O 1
ATOM 1378 N N . LEU A 1 180 ? 18.875 -4.309 -14.672 1 98.62 180 LEU A N 1
ATOM 1379 C CA . LEU A 1 180 ? 20.172 -3.994 -15.281 1 98.62 180 LEU A CA 1
ATOM 1380 C C . LEU A 1 180 ? 20.562 -5.062 -16.297 1 98.62 180 LEU A C 1
ATOM 1382 O O . LEU A 1 180 ? 21.562 -4.91 -17 1 98.62 180 LEU A O 1
ATOM 1386 N N . ALA A 1 181 ? 19.859 -6.18 -16.344 1 98.5 181 ALA A N 1
ATOM 1387 C CA . ALA A 1 181 ? 20.188 -7.293 -17.219 1 98.5 181 ALA A CA 1
ATOM 1388 C C . ALA A 1 181 ? 18.938 -8.094 -17.578 1 98.5 181 ALA A C 1
ATOM 1390 O O . ALA A 1 181 ? 17.875 -7.887 -16.984 1 98.5 181 ALA A O 1
ATOM 1391 N N . ASP A 1 182 ? 19.062 -8.953 -18.562 1 97.69 182 ASP A N 1
ATOM 1392 C CA . ASP A 1 182 ? 17.984 -9.875 -18.922 1 97.69 182 ASP A CA 1
ATOM 1393 C C . ASP A 1 182 ? 17.734 -10.875 -17.797 1 97.69 182 ASP A C 1
ATOM 1395 O O . ASP A 1 182 ? 18.656 -11.195 -17.031 1 97.69 182 ASP A O 1
ATOM 1399 N N . PRO A 1 183 ? 16.562 -11.336 -17.703 1 98.19 183 PRO A N 1
ATOM 1400 C CA . PRO A 1 183 ? 16.219 -12.289 -16.641 1 98.19 183 PRO A CA 1
ATOM 1401 C C . PRO A 1 183 ? 16.953 -13.625 -16.812 1 98.19 183 PRO A C 1
ATOM 1403 O O . PRO A 1 183 ? 17.219 -14.055 -17.938 1 98.19 183 PRO A O 1
ATOM 1406 N N . GLU A 1 184 ? 17.234 -14.195 -15.734 1 97.88 184 GLU A N 1
ATOM 1407 C CA . GLU A 1 184 ? 17.75 -15.562 -15.68 1 97.88 184 GLU A CA 1
ATOM 1408 C C . GLU A 1 184 ? 16.812 -16.484 -14.914 1 97.88 184 GLU A C 1
ATOM 1410 O O . GLU A 1 184 ? 16.266 -16.094 -13.875 1 97.88 184 GLU A O 1
ATOM 1415 N N . VAL A 1 185 ? 16.672 -17.719 -15.383 1 98.12 185 VAL A N 1
ATOM 1416 C CA . VAL A 1 185 ? 15.844 -18.703 -14.703 1 98.12 185 VAL A CA 1
ATOM 1417 C C . VAL A 1 185 ? 16.578 -19.219 -13.461 1 98.12 185 VAL A C 1
ATOM 1419 O O . VAL A 1 185 ? 17.688 -19.719 -13.555 1 98.12 185 VAL A O 1
ATOM 1422 N N . VAL A 1 186 ? 15.953 -19.047 -12.375 1 97.75 186 VAL A N 1
ATOM 1423 C CA . VAL A 1 186 ? 16.484 -19.594 -11.125 1 97.75 186 VAL A CA 1
ATOM 1424 C C . VAL A 1 186 ? 16.078 -21.062 -10.992 1 97.75 186 VAL A C 1
ATOM 1426 O O . VAL A 1 186 ? 16.906 -21.922 -10.672 1 97.75 186 VAL A O 1
ATOM 1429 N N . THR A 1 187 ? 14.805 -21.297 -11.227 1 96.19 187 THR A N 1
ATOM 1430 C CA . THR A 1 187 ? 14.289 -22.656 -11.227 1 96.19 187 THR A CA 1
ATOM 1431 C C . THR A 1 187 ? 12.992 -22.75 -12.031 1 96.19 187 THR A C 1
ATOM 1433 O O . THR A 1 187 ? 12.32 -21.734 -12.242 1 96.19 187 THR A O 1
ATOM 1436 N N . TRP A 1 188 ? 12.797 -23.859 -12.555 1 97.19 188 TRP A N 1
ATOM 1437 C CA . TRP A 1 188 ? 11.547 -24.219 -13.219 1 97.19 188 TRP A CA 1
ATOM 1438 C C . TRP A 1 188 ? 10.922 -25.453 -12.57 1 97.19 188 TRP A C 1
ATOM 1440 O O . TRP A 1 188 ? 11.578 -26.484 -12.43 1 97.19 188 TRP A O 1
ATOM 1450 N N . ILE A 1 189 ? 9.703 -25.328 -12.195 1 96.69 189 ILE A N 1
ATOM 1451 C CA . ILE A 1 189 ? 9 -26.406 -11.516 1 96.69 189 ILE A CA 1
ATOM 1452 C C . ILE A 1 189 ? 7.848 -26.906 -12.383 1 96.69 189 ILE A C 1
ATOM 1454 O O . ILE A 1 189 ? 6.934 -26.141 -12.711 1 96.69 189 ILE A O 1
ATOM 1458 N N . ASP A 1 190 ? 7.926 -28.109 -12.789 1 97.69 190 ASP A N 1
ATOM 1459 C CA . ASP A 1 190 ? 6.816 -28.797 -13.445 1 97.69 190 ASP A CA 1
ATOM 1460 C C . ASP A 1 190 ? 5.902 -29.469 -12.43 1 97.69 190 ASP A C 1
ATOM 1462 O O . ASP A 1 190 ? 6.25 -30.516 -11.875 1 97.69 190 ASP A O 1
ATOM 1466 N N . LEU A 1 191 ? 4.781 -28.953 -12.211 1 97.31 191 LEU A N 1
ATOM 1467 C CA . LEU A 1 191 ? 3.895 -29.422 -11.156 1 97.31 191 LEU A CA 1
ATOM 1468 C C . LEU A 1 191 ? 3.398 -30.828 -11.461 1 97.31 191 LEU A C 1
ATOM 1470 O O . LEU A 1 191 ? 2.902 -31.531 -10.57 1 97.31 191 LEU A O 1
ATOM 1474 N N . ARG A 1 192 ? 3.482 -31.281 -12.68 1 96.25 192 ARG A N 1
ATOM 1475 C CA . ARG A 1 192 ? 3.029 -32.625 -13.078 1 96.25 192 ARG A CA 1
ATOM 1476 C C . ARG A 1 192 ? 3.967 -33.688 -12.539 1 96.25 192 ARG A C 1
ATOM 1478 O O . ARG A 1 192 ? 3.561 -34.844 -12.359 1 96.25 192 ARG A O 1
ATOM 1485 N N . GLU A 1 193 ? 5.199 -33.219 -12.312 1 96.44 193 GLU A N 1
ATOM 1486 C CA . GLU A 1 193 ? 6.168 -34.25 -11.938 1 96.44 193 GLU A CA 1
ATOM 1487 C C . GLU A 1 193 ? 6.98 -33.812 -10.719 1 96.44 193 GLU A C 1
ATOM 1489 O O . GLU A 1 193 ? 7.746 -34.625 -10.172 1 96.44 193 GLU A O 1
ATOM 1494 N N . ALA A 1 194 ? 6.812 -32.688 -10.242 1 96 194 ALA A N 1
ATOM 1495 C CA . ALA A 1 194 ? 7.621 -32.156 -9.164 1 96 194 ALA A CA 1
ATOM 1496 C C . ALA A 1 194 ? 7.465 -32.969 -7.883 1 96 194 ALA A C 1
ATOM 1498 O O . ALA A 1 194 ? 6.402 -33.531 -7.633 1 96 194 ALA A O 1
ATOM 1499 N N . THR A 1 195 ? 8.477 -33.031 -7.059 1 95.44 195 THR A N 1
ATOM 1500 C CA . THR A 1 195 ? 8.477 -33.594 -5.719 1 95.44 195 THR A CA 1
ATOM 1501 C C . THR A 1 195 ? 8.758 -32.531 -4.672 1 95.44 195 THR A C 1
ATOM 1503 O O . THR A 1 195 ? 9.312 -31.469 -4.988 1 95.44 195 THR A O 1
ATOM 1506 N N . PRO A 1 196 ? 8.375 -32.75 -3.422 1 90.69 196 PRO A N 1
ATOM 1507 C CA . PRO A 1 196 ? 8.664 -31.781 -2.375 1 90.69 196 PRO A CA 1
ATOM 1508 C C . PRO A 1 196 ? 10.156 -31.453 -2.266 1 90.69 196 PRO A C 1
ATOM 1510 O O . PRO A 1 196 ? 10.523 -30.312 -1.952 1 90.69 196 PRO A O 1
ATOM 1513 N N . GLN A 1 197 ? 11.055 -32.344 -2.568 1 91.12 197 GLN A N 1
ATOM 1514 C CA . GLN A 1 197 ? 12.5 -32.156 -2.463 1 91.12 197 GLN A CA 1
ATOM 1515 C C . GLN A 1 197 ? 13.008 -31.172 -3.498 1 91.12 197 GLN A C 1
ATOM 1517 O O . GLN A 1 197 ? 14.031 -30.516 -3.283 1 91.12 197 GLN A O 1
ATOM 1522 N N . ASP A 1 198 ? 12.234 -31.062 -4.57 1 90.56 198 ASP A N 1
ATOM 1523 C CA . ASP A 1 198 ? 12.633 -30.141 -5.633 1 90.56 198 ASP A CA 1
ATOM 1524 C C . ASP A 1 198 ? 12.625 -28.703 -5.141 1 90.56 198 ASP A C 1
ATOM 1526 O O . ASP A 1 198 ? 13.344 -27.859 -5.684 1 90.56 198 ASP A O 1
ATOM 1530 N N . ALA A 1 199 ? 11.852 -28.453 -4.07 1 88.75 199 ALA A N 1
ATOM 1531 C CA . ALA A 1 199 ? 11.711 -27.078 -3.594 1 88.75 199 ALA A CA 1
ATOM 1532 C C . ALA A 1 199 ? 12.5 -26.859 -2.309 1 88.75 199 ALA A C 1
ATOM 1534 O O . ALA A 1 199 ? 12.484 -25.766 -1.741 1 88.75 199 ALA A O 1
ATOM 1535 N N . ASP A 1 200 ? 13.195 -27.828 -1.895 1 90.62 200 ASP A N 1
ATOM 1536 C CA . ASP A 1 200 ? 13.883 -27.75 -0.607 1 90.62 200 ASP A CA 1
ATOM 1537 C C . ASP A 1 200 ? 15.094 -26.828 -0.69 1 90.62 200 ASP A C 1
ATOM 1539 O O . ASP A 1 200 ? 15.383 -26.094 0.253 1 90.62 200 ASP A O 1
ATOM 1543 N N . SER A 1 201 ? 15.789 -26.984 -1.744 1 92.62 201 SER A N 1
ATOM 1544 C CA . SER A 1 201 ? 17 -26.203 -1.94 1 92.62 201 SER A CA 1
ATOM 1545 C C . SER A 1 201 ? 17.219 -25.875 -3.414 1 92.62 201 SER A C 1
ATOM 1547 O O . SER A 1 201 ? 17.281 -26.766 -4.254 1 92.62 201 SER A O 1
ATOM 1549 N N . ILE A 1 202 ? 17.281 -24.641 -3.688 1 94.69 202 ILE A N 1
ATOM 1550 C CA . ILE A 1 202 ? 17.531 -24.156 -5.035 1 94.69 202 ILE A CA 1
ATOM 1551 C C . ILE A 1 202 ? 18.797 -23.281 -5.039 1 94.69 202 ILE A C 1
ATOM 1553 O O . ILE A 1 202 ? 18.906 -22.344 -4.25 1 94.69 202 ILE A O 1
ATOM 1557 N N . LYS A 1 203 ? 19.719 -23.609 -5.879 1 95.19 203 LYS A N 1
ATOM 1558 C CA . LYS A 1 203 ? 20.953 -22.859 -6.004 1 95.19 203 LYS A CA 1
ATOM 1559 C C . LYS A 1 203 ? 21.266 -22.547 -7.465 1 95.19 203 LYS A C 1
ATOM 1561 O O . LYS A 1 203 ? 21.047 -23.375 -8.344 1 95.19 203 LYS A O 1
ATOM 1566 N N . MET A 1 204 ? 21.734 -21.344 -7.645 1 94.69 204 MET A N 1
ATOM 1567 C CA . MET A 1 204 ? 22.109 -20.969 -9 1 94.69 204 MET A CA 1
ATOM 1568 C C . MET A 1 204 ? 23.281 -19.984 -8.977 1 94.69 204 MET A C 1
ATOM 1570 O O . MET A 1 204 ? 23.391 -19.172 -8.062 1 94.69 204 MET A O 1
ATOM 1574 N N . GLN A 1 205 ? 24.172 -20.141 -9.828 1 96.25 205 GLN A N 1
ATOM 1575 C CA . GLN A 1 205 ? 25.219 -19.188 -10.133 1 96.25 205 GLN A CA 1
ATOM 1576 C C . GLN A 1 205 ? 25.062 -18.625 -11.539 1 96.25 205 GLN A C 1
ATOM 1578 O O . GLN A 1 205 ? 24.781 -19.359 -12.484 1 96.25 205 GLN A O 1
ATOM 1583 N N . HIS A 1 206 ? 25.188 -17.344 -11.656 1 96.31 206 HIS A N 1
ATOM 1584 C CA . HIS A 1 206 ? 24.953 -16.734 -12.961 1 96.31 206 HIS A CA 1
ATOM 1585 C C . HIS A 1 206 ? 25.859 -15.523 -13.172 1 96.31 206 HIS A C 1
ATOM 1587 O O . HIS A 1 206 ? 26.203 -14.836 -12.211 1 96.31 206 HIS A O 1
ATOM 1593 N N . VAL A 1 207 ? 26.297 -15.398 -14.406 1 97.5 207 VAL A N 1
ATOM 1594 C CA . VAL A 1 207 ? 26.938 -14.164 -14.859 1 97.5 207 VAL A CA 1
ATOM 1595 C C . VAL A 1 207 ? 26 -13.398 -15.781 1 97.5 207 VAL A C 1
ATOM 1597 O O . VAL A 1 207 ? 25.828 -13.766 -16.953 1 97.5 207 VAL A O 1
ATOM 1600 N N . ALA A 1 208 ? 25.453 -12.359 -15.266 1 97.75 208 ALA A N 1
ATOM 1601 C CA . ALA A 1 208 ? 24.594 -11.484 -16.062 1 97.75 208 ALA A CA 1
ATOM 1602 C C . ALA A 1 208 ? 25.422 -10.422 -16.781 1 97.75 208 ALA A C 1
ATOM 1604 O O . ALA A 1 208 ? 26.484 -10.016 -16.297 1 97.75 208 ALA A O 1
ATOM 1605 N N . VAL A 1 209 ? 24.953 -10.062 -17.984 1 98.12 209 VAL A N 1
ATOM 1606 C CA . VAL A 1 209 ? 25.578 -8.969 -18.719 1 98.12 209 VAL A CA 1
ATOM 1607 C C . VAL A 1 209 ? 24.688 -7.73 -18.641 1 98.12 209 VAL A C 1
ATOM 1609 O O . VAL A 1 209 ? 23.531 -7.766 -19.094 1 98.12 209 VAL A O 1
ATOM 1612 N N . ALA A 1 210 ? 25.203 -6.621 -18.094 1 98.31 210 ALA A N 1
ATOM 1613 C CA . ALA A 1 210 ? 24.422 -5.391 -17.984 1 98.31 210 ALA A CA 1
ATOM 1614 C C . ALA A 1 210 ? 24.016 -4.867 -19.359 1 98.31 210 ALA A C 1
ATOM 1616 O O . ALA A 1 210 ? 24.844 -4.738 -20.25 1 98.31 210 ALA A O 1
ATOM 1617 N N . ASN A 1 211 ? 22.781 -4.578 -19.516 1 97.88 211 ASN A N 1
ATOM 1618 C CA . ASN A 1 211 ? 22.328 -4.066 -20.797 1 97.88 211 ASN A CA 1
ATOM 1619 C C . ASN A 1 211 ? 22.359 -2.541 -20.844 1 97.88 211 ASN A C 1
ATOM 1621 O O . ASN A 1 211 ? 22.109 -1.938 -21.891 1 97.88 211 ASN A O 1
ATOM 1625 N N . LYS A 1 212 ? 22.641 -1.902 -19.75 1 98 212 LYS A N 1
ATOM 1626 C CA . LYS A 1 212 ? 22.781 -0.456 -19.625 1 98 212 LYS A CA 1
ATOM 1627 C C . LYS A 1 212 ? 23.672 -0.099 -18.438 1 98 212 LYS A C 1
ATOM 1629 O O . LYS A 1 212 ? 23.922 -0.937 -17.562 1 98 212 LYS A O 1
ATOM 1634 N N . ALA A 1 213 ? 24.109 1.098 -18.531 1 98 213 ALA A N 1
ATOM 1635 C CA . ALA A 1 213 ? 24.844 1.599 -17.359 1 98 213 ALA A CA 1
ATOM 1636 C C . ALA A 1 213 ? 23.906 1.85 -16.188 1 98 213 ALA A C 1
ATOM 1638 O O . ALA A 1 213 ? 22.734 2.174 -16.391 1 98 213 ALA A O 1
ATOM 1639 N N . GLY A 1 214 ? 24.359 1.644 -14.969 1 97.69 214 GLY A N 1
ATOM 1640 C CA . GLY A 1 214 ? 23.578 1.882 -13.773 1 97.69 214 GLY A CA 1
ATOM 1641 C C . GLY A 1 214 ? 24.297 1.499 -12.492 1 97.69 214 GLY A C 1
ATOM 1642 O O . GLY A 1 214 ? 25.516 1.394 -12.469 1 97.69 214 GLY A O 1
ATOM 1643 N N . LYS A 1 215 ? 23.531 1.41 -11.445 1 98.06 215 LYS A N 1
ATOM 1644 C CA . LYS A 1 215 ? 24.062 1.021 -10.141 1 98.06 215 LYS A CA 1
ATOM 1645 C C . LYS A 1 215 ? 23.5 -0.326 -9.703 1 98.06 215 LYS A C 1
ATOM 1647 O O . LYS A 1 215 ? 22.297 -0.46 -9.492 1 98.06 215 LYS A O 1
ATOM 1652 N N . TYR A 1 216 ? 24.422 -1.314 -9.656 1 98 216 TYR A N 1
ATOM 1653 C CA . TYR A 1 216 ? 24.031 -2.627 -9.141 1 98 216 TYR A CA 1
ATOM 1654 C C . TYR A 1 216 ? 23.797 -2.574 -7.637 1 98 216 TYR A C 1
ATOM 1656 O O . TYR A 1 216 ? 24.734 -2.42 -6.852 1 98 216 TYR A O 1
ATOM 1664 N N . GLN A 1 217 ? 22.438 -2.713 -7.215 1 97.12 217 GLN A N 1
ATOM 1665 C CA . GLN A 1 217 ? 22.031 -2.434 -5.84 1 97.12 217 GLN A CA 1
ATOM 1666 C C . GLN A 1 217 ? 21.266 -3.617 -5.242 1 97.12 217 GLN A C 1
ATOM 1668 O O . GLN A 1 217 ? 20.984 -3.631 -4.043 1 97.12 217 GLN A O 1
ATOM 1673 N N . GLY A 1 218 ? 20.953 -4.574 -6.066 1 96.94 218 GLY A N 1
ATOM 1674 C CA . GLY A 1 218 ? 20.234 -5.734 -5.566 1 96.94 218 GLY A CA 1
ATOM 1675 C C . GLY A 1 218 ? 19.922 -6.754 -6.645 1 96.94 218 GLY A C 1
ATOM 1676 O O . GLY A 1 218 ? 20.359 -6.605 -7.789 1 96.94 218 GLY A O 1
ATOM 1677 N N . ILE A 1 219 ? 19.25 -7.82 -6.277 1 98 219 ILE A N 1
ATOM 1678 C CA . ILE A 1 219 ? 18.734 -8.859 -7.164 1 98 219 ILE A CA 1
ATOM 1679 C C . ILE A 1 219 ? 17.219 -8.906 -7.062 1 98 219 ILE A C 1
ATOM 1681 O O . ILE A 1 219 ? 16.656 -9.031 -5.965 1 98 219 ILE A O 1
ATOM 1685 N N . CYS A 1 220 ? 16.594 -8.789 -8.156 1 98.31 220 CYS A N 1
ATOM 1686 C CA . CYS A 1 220 ? 15.148 -8.836 -8.234 1 98.31 220 CYS A CA 1
ATOM 1687 C C . CYS A 1 220 ? 14.664 -10.242 -8.594 1 98.31 220 CYS A C 1
ATOM 1689 O O . CYS A 1 220 ? 15.164 -10.852 -9.539 1 98.31 220 CYS A O 1
ATOM 1691 N N . LEU A 1 221 ? 13.727 -10.758 -7.832 1 98.31 221 LEU A N 1
ATOM 1692 C CA . LEU A 1 221 ? 13.094 -12.047 -8.094 1 98.31 221 LEU A CA 1
ATOM 1693 C C . LEU A 1 221 ? 11.625 -11.867 -8.477 1 98.31 221 LEU A C 1
ATOM 1695 O O . LEU A 1 221 ? 10.93 -11.031 -7.898 1 98.31 221 LEU A O 1
ATOM 1699 N N . TRP A 1 222 ? 11.188 -12.625 -9.398 1 98.62 222 TRP A N 1
ATOM 1700 C CA . TRP A 1 222 ? 9.766 -12.719 -9.75 1 98.62 222 TRP A CA 1
ATOM 1701 C C . TRP A 1 222 ? 9.445 -14.078 -10.344 1 98.62 222 TRP A C 1
ATOM 1703 O O . TRP A 1 222 ? 10.336 -14.906 -10.547 1 98.62 222 TRP A O 1
ATOM 1713 N N . PHE A 1 223 ? 8.141 -14.367 -10.555 1 98.44 223 PHE A N 1
ATOM 1714 C CA . PHE A 1 223 ? 7.816 -15.68 -11.086 1 98.44 223 PHE A CA 1
ATOM 1715 C C . PHE A 1 223 ? 6.754 -15.578 -12.172 1 98.44 223 PHE A C 1
ATOM 1717 O O . PHE A 1 223 ? 6.094 -14.547 -12.305 1 98.44 223 PHE A O 1
ATOM 1724 N N . THR A 1 224 ? 6.691 -16.609 -13.008 1 98.62 224 THR A N 1
ATOM 1725 C CA . THR A 1 224 ? 5.664 -16.797 -14.023 1 98.62 224 THR A CA 1
ATOM 1726 C C . THR A 1 224 ? 5.082 -18.203 -13.938 1 98.62 224 THR A C 1
ATOM 1728 O O . THR A 1 224 ? 5.828 -19.188 -13.867 1 98.62 224 THR A O 1
ATOM 1731 N N . CYS A 1 225 ? 3.807 -18.25 -13.906 1 98.5 225 CYS A N 1
ATOM 1732 C CA . CYS A 1 225 ? 3.096 -19.531 -13.977 1 98.5 225 CYS A CA 1
ATOM 1733 C C . CYS A 1 225 ? 2.51 -19.75 -15.367 1 98.5 225 CYS A C 1
ATOM 1735 O O . CYS A 1 225 ? 2.004 -18.812 -15.984 1 98.5 225 CYS A O 1
ATOM 1737 N N . THR A 1 226 ? 2.596 -20.938 -15.797 1 98.44 226 THR A N 1
ATOM 1738 C CA . THR A 1 226 ? 2.01 -21.328 -17.078 1 98.44 226 THR A CA 1
ATOM 1739 C C . THR A 1 226 ? 0.884 -22.328 -16.875 1 98.44 226 THR A C 1
ATOM 1741 O O . THR A 1 226 ? 1.021 -23.266 -16.094 1 98.44 226 THR A O 1
ATOM 1744 N N . PHE A 1 227 ? -0.222 -22.109 -17.578 1 98.56 227 PHE A N 1
ATOM 1745 C CA . PHE A 1 227 ? -1.391 -22.969 -17.469 1 98.56 227 PHE A CA 1
ATOM 1746 C C . PHE A 1 227 ? -1.448 -23.953 -18.641 1 98.56 227 PHE A C 1
ATOM 1748 O O . PHE A 1 227 ? -0.808 -23.734 -19.672 1 98.56 227 PHE A O 1
ATOM 1755 N N . PRO A 1 228 ? -2.182 -25.016 -18.391 1 97.25 228 PRO A N 1
ATOM 1756 C CA . PRO A 1 228 ? -2.338 -25.953 -19.5 1 97.25 228 PRO A CA 1
ATOM 1757 C C . PRO A 1 228 ? -3.047 -25.344 -20.703 1 97.25 228 PRO A C 1
ATOM 1759 O O . PRO A 1 228 ? -3.809 -24.375 -20.562 1 97.25 228 PRO A O 1
ATOM 1762 N N . SER A 1 229 ? -2.672 -25.828 -21.875 1 91.12 229 SER A N 1
ATOM 1763 C CA . SER A 1 229 ? -3.328 -25.391 -23.094 1 91.12 229 SER A CA 1
ATOM 1764 C C . SER A 1 229 ? -3.449 -26.547 -24.094 1 91.12 229 SER A C 1
ATOM 1766 O O . SER A 1 229 ? -2.539 -27.375 -24.219 1 91.12 229 SER A O 1
ATOM 1768 N N . TYR A 1 230 ? -4.582 -26.641 -24.703 1 84.94 230 TYR A N 1
ATOM 1769 C CA . TYR A 1 230 ? -4.797 -27.656 -25.734 1 84.94 230 TYR A CA 1
ATOM 1770 C C . TYR A 1 230 ? -5.031 -27.016 -27.094 1 84.94 230 TYR A C 1
ATOM 1772 O O . TYR A 1 230 ? -4.312 -27.312 -28.047 1 84.94 230 TYR A O 1
ATOM 1780 N N . SER A 1 231 ? -5.973 -26.094 -27.125 1 83.75 231 SER A N 1
ATOM 1781 C CA . SER A 1 231 ? -6.363 -25.531 -28.406 1 83.75 231 SER A CA 1
ATOM 1782 C C . SER A 1 231 ? -5.926 -24.078 -28.531 1 83.75 231 SER A C 1
ATOM 1784 O O . SER A 1 231 ? -5.992 -23.484 -29.609 1 83.75 231 SER A O 1
ATOM 1786 N N . THR A 1 232 ? -5.48 -23.5 -27.453 1 87.5 232 THR A N 1
ATOM 1787 C CA . THR A 1 232 ? -5.07 -22.109 -27.422 1 87.5 232 THR A CA 1
ATOM 1788 C C . THR A 1 232 ? -3.623 -21.984 -26.953 1 87.5 232 THR A C 1
ATOM 1790 O O . THR A 1 232 ? -3.02 -22.953 -26.516 1 87.5 232 THR A O 1
ATOM 1793 N N . GLU A 1 233 ? -3.145 -20.812 -27.188 1 93.12 233 GLU A N 1
ATOM 1794 C CA . GLU A 1 233 ? -1.857 -20.516 -26.562 1 93.12 233 GLU A CA 1
ATOM 1795 C C . GLU A 1 233 ? -1.955 -20.562 -25.047 1 93.12 233 GLU A C 1
ATOM 1797 O O . GLU A 1 233 ? -2.965 -20.141 -24.469 1 93.12 233 GLU A O 1
ATOM 1802 N N . PRO A 1 234 ? -0.942 -21.031 -24.453 1 95.25 234 PRO A N 1
ATOM 1803 C CA . PRO A 1 234 ? -0.99 -21.109 -22.984 1 95.25 234 PRO A CA 1
ATOM 1804 C C . PRO A 1 234 ? -1.119 -19.75 -22.328 1 95.25 234 PRO A C 1
ATOM 1806 O O . PRO A 1 234 ? -0.521 -18.766 -22.781 1 95.25 234 PRO A O 1
ATOM 1809 N N . VAL A 1 235 ? -1.973 -19.703 -21.312 1 97.75 235 VAL A N 1
ATOM 1810 C CA . VAL A 1 235 ? -2.088 -18.516 -20.484 1 97.75 235 VAL A CA 1
ATOM 1811 C C . VAL A 1 235 ? -0.922 -18.453 -19.5 1 97.75 235 VAL A C 1
ATOM 1813 O O . VAL A 1 235 ? -0.533 -19.484 -18.938 1 97.75 235 VAL A O 1
ATOM 1816 N N . ALA A 1 236 ? -0.4 -17.297 -19.344 1 98.25 236 ALA A N 1
ATOM 1817 C CA . ALA A 1 236 ? 0.659 -17.094 -18.359 1 98.25 236 ALA A CA 1
ATOM 1818 C C . ALA A 1 236 ? 0.258 -16.031 -17.328 1 98.25 236 ALA A C 1
ATOM 1820 O O . ALA A 1 236 ? -0.36 -15.023 -17.672 1 98.25 236 ALA A O 1
ATOM 1821 N N . LEU A 1 237 ? 0.516 -16.281 -16.062 1 98.56 237 LEU A N 1
ATOM 1822 C CA . LEU A 1 237 ? 0.442 -15.312 -14.969 1 98.56 237 LEU A CA 1
ATOM 1823 C C . LEU A 1 237 ? 1.837 -14.945 -14.477 1 98.56 237 LEU A C 1
ATOM 1825 O O . LEU A 1 237 ? 2.564 -15.797 -13.961 1 98.56 237 LEU A O 1
ATOM 1829 N N . SER A 1 238 ? 2.191 -13.695 -14.625 1 98.69 238 SER A N 1
ATOM 1830 C CA . SER A 1 238 ? 3.562 -13.289 -14.32 1 98.69 238 SER A CA 1
ATOM 1831 C C . SER A 1 238 ? 3.59 -12.117 -13.344 1 98.69 238 SER A C 1
ATOM 1833 O O . SER A 1 238 ? 2.758 -11.211 -13.438 1 98.69 238 SER A O 1
ATOM 1835 N N . THR A 1 239 ? 4.562 -12.133 -12.453 1 98.44 239 THR A N 1
ATOM 1836 C CA . THR A 1 239 ? 4.801 -11.016 -11.547 1 98.44 239 THR A CA 1
ATOM 1837 C C . THR A 1 239 ? 5.961 -10.156 -12.047 1 98.44 239 THR A C 1
ATOM 1839 O O . THR A 1 239 ? 6.508 -9.352 -11.297 1 98.44 239 THR A O 1
ATOM 1842 N N . ALA A 1 240 ? 6.328 -10.312 -13.242 1 98.62 240 ALA A N 1
ATOM 1843 C CA . ALA A 1 240 ? 7.453 -9.594 -13.82 1 98.62 240 ALA A CA 1
ATOM 1844 C C . ALA A 1 240 ? 7.223 -8.086 -13.766 1 98.62 240 ALA A C 1
ATOM 1846 O O . ALA A 1 240 ? 6.082 -7.621 -13.836 1 98.62 240 ALA A O 1
ATOM 1847 N N . PRO A 1 241 ? 8.328 -7.305 -13.703 1 98.31 241 PRO A N 1
ATOM 1848 C CA . PRO A 1 241 ? 8.227 -5.848 -13.594 1 98.31 241 PRO A CA 1
ATOM 1849 C C . PRO A 1 241 ? 7.484 -5.215 -14.773 1 98.31 241 PRO A C 1
ATOM 1851 O O . PRO A 1 241 ? 6.871 -4.156 -14.625 1 98.31 241 PRO A O 1
ATOM 1854 N N . ASP A 1 242 ? 7.5 -5.809 -15.93 1 98 242 ASP A N 1
ATOM 1855 C CA . ASP A 1 242 ? 6.887 -5.215 -17.109 1 98 242 ASP A CA 1
ATOM 1856 C C . ASP A 1 242 ? 5.473 -5.75 -17.328 1 98 242 ASP A C 1
ATOM 1858 O O . ASP A 1 242 ? 4.852 -5.492 -18.359 1 98 242 ASP A O 1
ATOM 1862 N N . GLU A 1 243 ? 4.953 -6.551 -16.406 1 98.19 243 GLU A N 1
ATOM 1863 C CA . GLU A 1 243 ? 3.602 -7.098 -16.438 1 98.19 243 GLU A CA 1
ATOM 1864 C C . GLU A 1 243 ? 2.674 -6.336 -15.492 1 98.19 243 GLU A C 1
ATOM 1866 O O . GLU A 1 243 ? 3.137 -5.586 -14.625 1 98.19 243 GLU A O 1
ATOM 1871 N N . PRO A 1 244 ? 1.326 -6.539 -15.734 1 97.25 244 PRO A N 1
ATOM 1872 C CA . PRO A 1 244 ? 0.404 -5.93 -14.773 1 97.25 244 PRO A CA 1
ATOM 1873 C C . PRO A 1 244 ? 0.704 -6.332 -13.336 1 97.25 244 PRO A C 1
ATOM 1875 O O . PRO A 1 244 ? 1.031 -7.492 -13.07 1 97.25 244 PRO A O 1
ATOM 1878 N N . GLU A 1 245 ? 0.64 -5.348 -12.453 1 97.44 245 GLU A N 1
ATOM 1879 C CA . GLU A 1 245 ? 1.003 -5.574 -11.062 1 97.44 245 GLU A CA 1
ATOM 1880 C C . GLU A 1 245 ? 0.09 -6.609 -10.406 1 97.44 245 GLU A C 1
ATOM 1882 O O . GLU A 1 245 ? -1.121 -6.609 -10.641 1 97.44 245 GLU A O 1
ATOM 1887 N N . THR A 1 246 ? 0.617 -7.469 -9.633 1 97.81 246 THR A N 1
ATOM 1888 C CA . THR A 1 246 ? -0.096 -8.438 -8.812 1 97.81 246 THR A CA 1
ATOM 1889 C C . THR A 1 246 ? 0.139 -8.164 -7.328 1 97.81 246 THR A C 1
ATOM 1891 O O . THR A 1 246 ? 1.003 -7.359 -6.969 1 97.81 246 THR A O 1
ATOM 1894 N N . HIS A 1 247 ? -0.62 -8.828 -6.473 1 96.81 247 HIS A N 1
ATOM 1895 C CA . HIS A 1 247 ? -0.457 -8.633 -5.035 1 96.81 247 HIS A CA 1
ATOM 1896 C C . HIS A 1 247 ? 0.853 -9.242 -4.543 1 96.81 247 HIS A C 1
ATOM 1898 O O . HIS A 1 247 ? 1.318 -8.922 -3.447 1 96.81 247 HIS A O 1
ATOM 1904 N N . TRP A 1 248 ? 1.44 -10.094 -5.309 1 96.81 248 TRP A N 1
ATOM 1905 C CA . TRP A 1 248 ? 2.699 -10.719 -4.922 1 96.81 248 TRP A CA 1
ATOM 1906 C C . TRP A 1 248 ? 3.871 -9.766 -5.137 1 96.81 248 TRP A C 1
ATOM 1908 O O . TRP A 1 248 ? 4.887 -9.859 -4.449 1 96.81 248 TRP A O 1
ATOM 1918 N N . LYS A 1 249 ? 3.729 -8.891 -6.148 1 97.69 249 LYS A N 1
ATOM 1919 C CA . LYS A 1 249 ? 4.801 -7.965 -6.508 1 97.69 249 LYS A CA 1
ATOM 1920 C C . LYS A 1 249 ? 6.098 -8.711 -6.801 1 97.69 249 LYS A C 1
ATOM 1922 O O . LYS A 1 249 ? 6.07 -9.852 -7.273 1 97.69 249 LYS A O 1
ATOM 1927 N N . GLN A 1 250 ? 7.215 -7.965 -6.805 1 98.31 250 GLN A N 1
ATOM 1928 C CA . GLN A 1 250 ? 8.539 -8.578 -6.898 1 98.31 250 GLN A CA 1
ATOM 1929 C C . GLN A 1 250 ? 9.195 -8.672 -5.523 1 98.31 250 GLN A C 1
ATOM 1931 O O . GLN A 1 250 ? 8.719 -8.078 -4.559 1 98.31 250 GLN A O 1
ATOM 1936 N N . THR A 1 251 ? 10.156 -9.508 -5.434 1 97.31 251 THR A N 1
ATOM 1937 C CA . THR A 1 251 ? 10.992 -9.617 -4.246 1 97.31 251 THR A CA 1
ATOM 1938 C C . THR A 1 251 ? 12.43 -9.203 -4.559 1 97.31 251 THR A C 1
ATOM 1940 O O . THR A 1 251 ? 13.07 -9.773 -5.449 1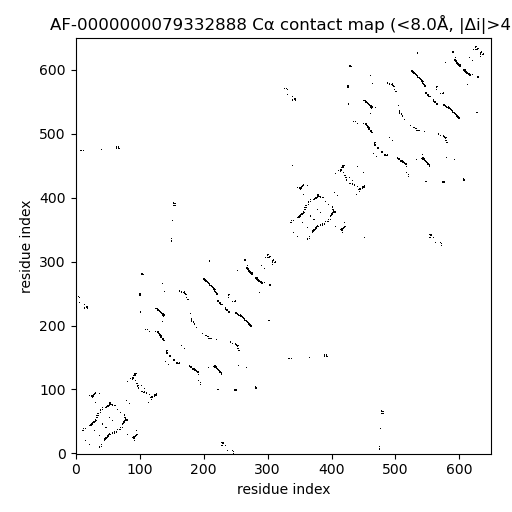 97.31 251 THR A O 1
ATOM 1943 N N . THR A 1 252 ? 12.906 -8.234 -3.787 1 97.31 252 THR A N 1
ATOM 1944 C CA . THR A 1 252 ? 14.258 -7.734 -4.043 1 97.31 252 THR A CA 1
ATOM 1945 C C . THR A 1 252 ? 15.172 -8.023 -2.857 1 97.31 252 THR A C 1
ATOM 1947 O O . THR A 1 252 ? 14.812 -7.75 -1.71 1 97.31 252 THR A O 1
ATOM 1950 N N . ILE A 1 253 ? 16.25 -8.641 -3.15 1 96.62 253 ILE A N 1
ATOM 1951 C CA . ILE A 1 253 ? 17.328 -8.75 -2.176 1 96.62 253 ILE A CA 1
ATOM 1952 C C . ILE A 1 253 ? 18.266 -7.551 -2.32 1 96.62 253 ILE A C 1
ATOM 1954 O O . ILE A 1 253 ? 19 -7.449 -3.301 1 96.62 253 ILE A O 1
ATOM 1958 N N . VAL A 1 254 ? 18.266 -6.758 -1.366 1 96.25 254 VAL A N 1
ATOM 1959 C CA . VAL A 1 254 ? 19.016 -5.508 -1.435 1 96.25 254 VAL A CA 1
ATOM 1960 C C . VAL A 1 254 ? 20.469 -5.746 -0.994 1 96.25 254 VAL A C 1
ATOM 1962 O O . VAL A 1 254 ? 20.703 -6.395 0.026 1 96.25 254 VAL A O 1
ATOM 1965 N N . LEU A 1 255 ? 21.406 -5.223 -1.755 1 93.88 255 LEU A N 1
ATOM 1966 C CA . LEU A 1 255 ? 22.812 -5.312 -1.386 1 93.88 255 LEU A CA 1
ATOM 1967 C C . LEU A 1 255 ? 23.156 -4.258 -0.34 1 93.88 255 LEU A C 1
ATOM 1969 O O . LEU A 1 255 ? 22.516 -3.207 -0.269 1 93.88 255 LEU A O 1
ATOM 1973 N N . PRO A 1 256 ? 24.156 -4.543 0.426 1 89.81 256 PRO A N 1
ATOM 1974 C CA . PRO A 1 256 ? 24.562 -3.561 1.433 1 89.81 256 PRO A CA 1
ATOM 1975 C C . PRO A 1 256 ? 25.203 -2.318 0.817 1 89.81 256 PRO A C 1
ATOM 1977 O O . PRO A 1 256 ? 25.203 -1.248 1.431 1 89.81 256 PRO A O 1
ATOM 1980 N N . THR A 1 257 ? 25.797 -2.475 -0.323 1 90.81 257 THR A N 1
ATOM 1981 C CA . THR A 1 257 ? 26.422 -1.377 -1.055 1 90.81 257 THR A CA 1
ATOM 1982 C C . THR A 1 257 ? 26.031 -1.412 -2.527 1 90.81 257 THR A C 1
ATOM 1984 O O . THR A 1 257 ? 25.375 -2.361 -2.979 1 90.81 257 THR A O 1
ATOM 1987 N N . GLU A 1 258 ? 26.297 -0.382 -3.146 1 94.88 258 GLU A N 1
ATOM 1988 C CA . GLU A 1 258 ? 26.016 -0.347 -4.582 1 94.88 258 GLU A CA 1
ATOM 1989 C C . GLU A 1 258 ? 27.312 -0.438 -5.387 1 94.88 258 GLU A C 1
ATOM 1991 O O . GLU A 1 258 ? 28.391 -0.093 -4.891 1 94.88 258 GLU A O 1
ATOM 1996 N N . VAL A 1 259 ? 27.234 -0.983 -6.574 1 96.44 259 VAL A N 1
ATOM 1997 C CA . VAL A 1 259 ? 28.359 -1.099 -7.5 1 96.44 259 VAL A CA 1
ATOM 1998 C C . VAL A 1 259 ? 27.984 -0.469 -8.844 1 96.44 259 VAL A C 1
ATOM 2000 O O . VAL A 1 259 ? 27.078 -0.938 -9.523 1 96.44 259 VAL A O 1
ATOM 2003 N N . PRO A 1 260 ? 28.688 0.588 -9.195 1 97.5 260 PRO A N 1
ATOM 2004 C CA . PRO A 1 260 ? 28.453 1.106 -10.547 1 97.5 260 PRO A CA 1
ATOM 2005 C C . PRO A 1 260 ? 28.828 0.104 -11.633 1 97.5 260 PRO A C 1
ATOM 2007 O O . PRO A 1 260 ? 29.844 -0.596 -11.516 1 97.5 260 PRO A O 1
ATOM 2010 N N . VAL A 1 261 ? 27.984 0.028 -12.641 1 97.75 261 VAL A N 1
ATOM 2011 C CA . VAL A 1 261 ? 28.25 -0.878 -13.75 1 97.75 261 VAL A CA 1
ATOM 2012 C C . VAL A 1 261 ? 28.031 -0.151 -15.078 1 97.75 261 VAL A C 1
ATOM 2014 O O . VAL A 1 261 ? 27.125 0.678 -15.195 1 97.75 261 VAL A O 1
ATOM 2017 N N . GLU A 1 262 ? 28.859 -0.454 -16.078 1 97.56 262 GLU A N 1
ATOM 2018 C CA . GLU A 1 262 ? 28.703 0.037 -17.438 1 97.56 262 GLU A CA 1
ATOM 2019 C C . GLU A 1 262 ? 27.953 -0.972 -18.297 1 97.56 262 GLU A C 1
ATOM 2021 O O . GLU A 1 262 ? 27.797 -2.133 -17.922 1 97.56 262 GLU A O 1
ATOM 2026 N N . GLU A 1 263 ? 27.5 -0.448 -19.391 1 97.75 263 GLU A N 1
ATOM 2027 C CA . GLU A 1 263 ? 26.906 -1.37 -20.344 1 97.75 263 GLU A CA 1
ATOM 2028 C C . GLU A 1 263 ? 27.891 -2.471 -20.734 1 97.75 263 GLU A C 1
ATOM 2030 O O . GLU A 1 263 ? 29.078 -2.207 -20.938 1 97.75 263 GLU A O 1
ATOM 2035 N N . LYS A 1 264 ? 27.359 -3.713 -20.766 1 97.69 264 LYS A N 1
ATOM 2036 C CA . LYS A 1 264 ? 28.094 -4.918 -21.156 1 97.69 264 LYS A CA 1
ATOM 2037 C C . LYS A 1 264 ? 29 -5.387 -20.031 1 97.69 264 LYS A C 1
ATOM 2039 O O . LYS A 1 264 ? 29.797 -6.316 -20.203 1 97.69 264 LYS A O 1
ATOM 2044 N N . ALA A 1 265 ? 28.906 -4.727 -18.875 1 97.56 265 ALA A N 1
ATOM 2045 C CA . ALA A 1 265 ? 29.656 -5.203 -17.719 1 97.56 265 ALA A CA 1
ATOM 2046 C C . ALA A 1 265 ? 29.109 -6.531 -17.219 1 97.56 265 ALA A C 1
ATOM 2048 O O . ALA A 1 265 ? 27.891 -6.73 -17.172 1 97.56 265 ALA A O 1
ATOM 2049 N N . PRO A 1 266 ? 29.984 -7.477 -16.844 1 97.88 266 PRO A N 1
ATOM 2050 C CA . PRO A 1 266 ? 29.516 -8.711 -16.203 1 97.88 266 PRO A CA 1
ATOM 2051 C C . PRO A 1 266 ? 29.156 -8.531 -14.734 1 97.88 266 PRO A C 1
ATOM 2053 O O . PRO A 1 266 ? 29.891 -7.848 -14.008 1 97.88 266 PRO A O 1
ATOM 2056 N N . ILE A 1 267 ? 28.047 -9.055 -14.289 1 98.06 267 ILE A N 1
ATOM 2057 C CA . ILE A 1 267 ? 27.609 -9.117 -12.898 1 98.06 267 ILE A CA 1
ATOM 2058 C C . ILE A 1 267 ? 27.453 -10.578 -12.477 1 98.06 267 ILE A C 1
ATOM 2060 O O . ILE A 1 267 ? 26.531 -11.258 -12.922 1 98.06 267 ILE A O 1
ATOM 2064 N N . ALA A 1 268 ? 28.344 -11.055 -11.648 1 97.81 268 ALA A N 1
ATOM 2065 C CA . ALA A 1 268 ? 28.312 -12.453 -11.227 1 97.81 268 ALA A CA 1
ATOM 2066 C C . ALA A 1 268 ? 27.719 -12.594 -9.828 1 97.81 268 ALA A C 1
ATOM 2068 O O . ALA A 1 268 ? 28.094 -11.852 -8.914 1 97.81 268 ALA A O 1
ATOM 2069 N N . TYR A 1 269 ? 26.766 -13.492 -9.648 1 97.5 269 TYR A N 1
ATOM 2070 C CA . TYR A 1 269 ? 26.172 -13.695 -8.336 1 97.5 269 TYR A CA 1
ATOM 2071 C C . TYR A 1 269 ? 25.703 -15.141 -8.172 1 97.5 269 TYR A C 1
ATOM 2073 O O . TYR A 1 269 ? 25.547 -15.859 -9.148 1 97.5 269 TYR A O 1
ATOM 2081 N N . GLU A 1 270 ? 25.641 -15.531 -6.965 1 97.5 270 GLU A N 1
ATOM 2082 C CA . GLU A 1 270 ? 25.062 -16.812 -6.559 1 97.5 270 GLU A CA 1
ATOM 2083 C C . GLU A 1 270 ? 23.812 -16.594 -5.688 1 97.5 270 GLU A C 1
ATOM 2085 O O . GLU A 1 270 ? 23.797 -15.727 -4.82 1 97.5 270 GLU A O 1
ATOM 2090 N N . LEU A 1 271 ? 22.797 -17.312 -5.992 1 96.44 271 LEU A N 1
ATOM 2091 C CA . LEU A 1 271 ? 21.547 -17.281 -5.254 1 96.44 271 LEU A CA 1
ATOM 2092 C C . LEU A 1 271 ? 21.219 -18.641 -4.664 1 96.44 271 LEU A C 1
ATOM 2094 O O . LEU A 1 271 ? 21.375 -19.672 -5.332 1 96.44 271 LEU A O 1
ATOM 2098 N N . SER A 1 272 ? 20.891 -18.625 -3.396 1 95.31 272 SER A N 1
ATOM 2099 C CA . SER A 1 272 ? 20.469 -19.859 -2.73 1 95.31 272 SER A CA 1
ATOM 2100 C C . SER A 1 272 ? 19.172 -19.672 -1.966 1 95.31 272 SER A C 1
ATOM 2102 O O . SER A 1 272 ? 19.062 -18.75 -1.139 1 95.31 272 SER A O 1
ATOM 2104 N N . LEU A 1 273 ? 18.203 -20.469 -2.264 1 93.94 273 LEU A N 1
ATOM 2105 C CA . LEU A 1 273 ? 16.969 -20.562 -1.51 1 93.94 273 LEU A CA 1
ATOM 2106 C C . LEU A 1 273 ? 16.859 -21.906 -0.791 1 93.94 273 LEU A C 1
ATOM 2108 O O . LEU A 1 273 ? 16.828 -22.953 -1.433 1 93.94 273 LEU A O 1
ATOM 2112 N N . THR A 1 274 ? 16.828 -21.812 0.507 1 92.81 274 THR A N 1
ATOM 2113 C CA . THR A 1 274 ? 16.797 -23.047 1.284 1 92.81 274 THR A CA 1
ATOM 2114 C C . THR A 1 274 ? 15.664 -23.016 2.312 1 92.81 274 THR A C 1
ATOM 2116 O O . THR A 1 274 ? 15.555 -22.062 3.09 1 92.81 274 THR A O 1
ATOM 2119 N N . ARG A 1 275 ? 14.945 -24.031 2.248 1 90.5 275 ARG A N 1
ATOM 2120 C CA . ARG A 1 275 ? 13.867 -24.156 3.229 1 90.5 275 ARG A CA 1
ATOM 2121 C C . ARG A 1 275 ? 14.43 -24.266 4.641 1 90.5 275 ARG A C 1
ATOM 2123 O O . ARG A 1 275 ? 15.406 -24.984 4.867 1 90.5 275 ARG A O 1
ATOM 2130 N N . THR A 1 276 ? 13.758 -23.562 5.578 1 86.5 276 THR A N 1
ATOM 2131 C CA . THR A 1 276 ? 14.25 -23.609 6.949 1 86.5 276 THR A CA 1
ATOM 2132 C C . THR A 1 276 ? 13.75 -24.859 7.664 1 86.5 276 THR A C 1
ATOM 2134 O O . THR A 1 276 ? 12.656 -25.359 7.371 1 86.5 276 THR A O 1
ATOM 2137 N N . SER A 1 277 ? 14.539 -25.359 8.516 1 80.5 277 SER A N 1
ATOM 2138 C CA . SER A 1 277 ? 14.172 -26.547 9.273 1 80.5 277 SER A CA 1
ATOM 2139 C C . SER A 1 277 ? 13.117 -26.234 10.32 1 80.5 277 SER A C 1
ATOM 2141 O O . SER A 1 277 ? 12.344 -27.125 10.711 1 80.5 277 SER A O 1
ATOM 2143 N N . GLU A 1 278 ? 13.039 -25.031 10.742 1 77.88 278 GLU A N 1
ATOM 2144 C CA . GLU A 1 278 ? 12.125 -24.625 11.805 1 77.88 278 GLU A CA 1
ATOM 2145 C C . GLU A 1 278 ? 10.695 -24.469 11.281 1 77.88 278 GLU A C 1
ATOM 2147 O O . GLU A 1 278 ? 9.734 -24.781 11.984 1 77.88 278 GLU A O 1
ATOM 2152 N N . ASN A 1 279 ? 10.602 -23.984 10.094 1 75.62 279 ASN A N 1
ATOM 2153 C CA . ASN A 1 279 ? 9.305 -23.734 9.477 1 75.62 279 ASN A CA 1
ATOM 2154 C C . ASN A 1 279 ? 9.328 -24.031 7.98 1 75.62 279 ASN A C 1
ATOM 2156 O O . ASN A 1 279 ? 9.938 -23.297 7.203 1 75.62 279 ASN A O 1
ATOM 2160 N N . SER A 1 280 ? 8.641 -25.016 7.625 1 75.12 280 SER A N 1
ATOM 2161 C CA . SER A 1 280 ? 8.68 -25.516 6.25 1 75.12 280 SER A CA 1
ATOM 2162 C C . SER A 1 280 ? 8.07 -24.484 5.289 1 75.12 280 SER A C 1
ATOM 2164 O O . SER A 1 280 ? 8.234 -24.609 4.074 1 75.12 280 SER A O 1
ATOM 2166 N N . ARG A 1 281 ? 7.508 -23.484 5.781 1 76.31 281 ARG A N 1
ATOM 2167 C CA . ARG A 1 281 ? 6.867 -22.484 4.922 1 76.31 281 ARG A CA 1
ATOM 2168 C C . ARG A 1 281 ? 7.773 -21.281 4.715 1 76.31 281 ARG A C 1
ATOM 2170 O O . ARG A 1 281 ? 7.402 -20.328 4.02 1 76.31 281 ARG A O 1
ATOM 2177 N N . ARG A 1 282 ? 9.008 -21.359 5.301 1 83.75 282 ARG A N 1
ATOM 2178 C CA . ARG A 1 282 ? 9.93 -20.234 5.219 1 83.75 282 ARG A CA 1
ATOM 2179 C C . ARG A 1 282 ? 11.227 -20.641 4.52 1 83.75 282 ARG A C 1
ATOM 2181 O O . ARG A 1 282 ? 11.648 -21.797 4.605 1 83.75 282 ARG A O 1
ATOM 2188 N N . TYR A 1 283 ? 11.758 -19.703 3.814 1 87.69 283 TYR A N 1
ATOM 2189 C CA . TYR A 1 283 ? 13.016 -19.922 3.113 1 87.69 283 TYR A CA 1
ATOM 2190 C C . TYR A 1 283 ? 14.078 -18.922 3.572 1 87.69 283 TYR A C 1
ATOM 2192 O O . TYR A 1 283 ? 13.766 -17.781 3.877 1 87.69 283 TYR A O 1
ATOM 2200 N N . ASN A 1 284 ? 15.242 -19.406 3.598 1 89.81 284 ASN A N 1
ATOM 2201 C CA . ASN A 1 284 ? 16.406 -18.531 3.641 1 89.81 284 ASN A CA 1
ATOM 2202 C C . ASN A 1 284 ? 16.922 -18.203 2.238 1 89.81 284 ASN A C 1
ATOM 2204 O O . ASN A 1 284 ? 17.156 -19.109 1.437 1 89.81 284 ASN A O 1
ATOM 2208 N N . ILE A 1 285 ? 16.969 -16.969 2.006 1 91.5 285 ILE A N 1
ATOM 2209 C CA . ILE A 1 285 ? 17.484 -16.531 0.714 1 91.5 285 ILE A CA 1
ATOM 2210 C C . ILE A 1 285 ? 18.859 -15.867 0.9 1 91.5 285 ILE A C 1
ATOM 2212 O O . ILE A 1 285 ? 19 -14.922 1.68 1 91.5 285 ILE A O 1
ATOM 2216 N N . GLU A 1 286 ? 19.797 -16.375 0.181 1 92.44 286 GLU A N 1
ATOM 2217 C CA . GLU A 1 286 ? 21.156 -15.859 0.251 1 92.44 286 GLU A CA 1
ATOM 2218 C C . GLU A 1 286 ? 21.672 -15.453 -1.129 1 92.44 286 GLU A C 1
ATOM 2220 O O . GLU A 1 286 ? 21.484 -16.172 -2.105 1 92.44 286 GLU A O 1
ATOM 2225 N N . VAL A 1 287 ? 22.234 -14.297 -1.106 1 94.56 287 VAL A N 1
ATOM 2226 C CA . VAL A 1 287 ? 22.891 -13.82 -2.32 1 94.56 287 VAL A CA 1
ATOM 2227 C C . VAL A 1 287 ? 24.359 -13.57 -2.045 1 94.56 287 VAL A C 1
ATOM 2229 O O . VAL A 1 287 ? 24.719 -12.938 -1.053 1 94.56 287 VAL A O 1
ATOM 2232 N N . THR A 1 288 ? 25.172 -14.07 -2.904 1 94.44 288 THR A N 1
ATOM 2233 C CA . THR A 1 288 ? 26.609 -13.82 -2.85 1 94.44 288 THR A CA 1
ATOM 2234 C C . THR A 1 288 ? 27.078 -13.102 -4.109 1 94.44 288 THR A C 1
ATOM 2236 O O . THR A 1 288 ? 26.875 -13.586 -5.223 1 94.44 288 THR A O 1
ATOM 2239 N N . MET A 1 289 ? 27.641 -11.969 -3.877 1 95 289 MET A N 1
ATOM 2240 C CA . MET A 1 289 ? 28.297 -11.289 -4.992 1 95 289 MET A CA 1
ATOM 2241 C C . MET A 1 289 ? 29.625 -11.961 -5.344 1 95 289 MET A C 1
ATOM 2243 O O . MET A 1 289 ? 30.5 -12.094 -4.488 1 95 289 MET A O 1
ATOM 2247 N N . LEU A 1 290 ? 29.734 -12.336 -6.59 1 95.5 290 LEU A N 1
ATOM 2248 C CA . LEU A 1 290 ? 30.953 -13.023 -7.039 1 95.5 290 LEU A CA 1
ATOM 2249 C C . LEU A 1 290 ? 31.812 -12.102 -7.895 1 95.5 290 LEU A C 1
ATOM 2251 O O . LEU A 1 290 ? 31.312 -11.141 -8.484 1 95.5 290 LEU A O 1
ATOM 2255 N N . ASP A 1 291 ? 33.094 -12.422 -7.926 1 95.12 291 ASP A N 1
ATOM 2256 C CA . ASP A 1 291 ? 34 -11.742 -8.836 1 95.12 291 ASP A CA 1
ATOM 2257 C C . ASP A 1 291 ? 33.875 -12.305 -10.258 1 95.12 291 ASP A C 1
ATOM 2259 O O . ASP A 1 291 ? 34.219 -13.469 -10.5 1 95.12 291 ASP A O 1
ATOM 2263 N N . PRO A 1 292 ? 33.469 -11.445 -11.133 1 94.5 292 PRO A N 1
ATOM 2264 C CA . PRO A 1 292 ? 33.281 -11.945 -12.5 1 94.5 292 PRO A CA 1
ATOM 2265 C C . PRO A 1 292 ? 34.594 -12.5 -13.094 1 94.5 292 PRO A C 1
ATOM 2267 O O . PRO A 1 292 ? 34.562 -13.32 -14.016 1 94.5 292 PRO A O 1
ATOM 2270 N N . GLU A 1 293 ? 35.719 -12.07 -12.617 1 93.12 293 GLU A N 1
ATOM 2271 C CA . GLU A 1 293 ? 37 -12.539 -13.125 1 93.12 293 GLU A CA 1
ATOM 2272 C C . GLU A 1 293 ? 37.281 -13.969 -12.672 1 93.12 293 GLU A C 1
ATOM 2274 O O . GLU A 1 293 ? 38.062 -14.68 -13.297 1 93.12 293 GLU A O 1
ATOM 2279 N N . GLU A 1 294 ? 36.594 -14.383 -11.688 1 94.06 294 GLU A N 1
ATOM 2280 C CA . GLU A 1 294 ? 36.938 -15.656 -11.062 1 94.06 294 GLU A CA 1
ATOM 2281 C C . GLU A 1 294 ? 35.906 -16.734 -11.43 1 94.06 294 GLU A C 1
ATOM 2283 O O . GLU A 1 294 ? 36.125 -17.906 -11.133 1 94.06 294 GLU A O 1
ATOM 2288 N N . VAL A 1 295 ? 34.875 -16.328 -12.039 1 94.12 295 VAL A N 1
ATOM 2289 C CA . VAL A 1 295 ? 33.812 -17.297 -12.359 1 94.12 295 VAL A CA 1
ATOM 2290 C C . VAL A 1 295 ? 33.875 -17.641 -13.844 1 94.12 295 VAL A C 1
ATOM 2292 O O . VAL A 1 295 ? 34.406 -16.875 -14.648 1 94.12 295 VAL A O 1
ATOM 2295 N N . GLN A 1 296 ? 33.406 -18.812 -14.125 1 92.19 296 GLN A N 1
ATOM 2296 C CA . GLN A 1 296 ? 33.281 -19.234 -15.516 1 92.19 296 GLN A CA 1
ATOM 2297 C C . GLN A 1 296 ? 32.094 -18.562 -16.219 1 92.19 296 GLN A C 1
ATOM 2299 O O . GLN A 1 296 ? 31 -18.5 -15.656 1 92.19 296 GLN A O 1
ATOM 2304 N N . HIS A 1 297 ? 32.375 -17.984 -17.375 1 94.31 297 HIS A N 1
ATOM 2305 C CA . HIS A 1 297 ? 31.344 -17.344 -18.172 1 94.31 297 HIS A CA 1
ATOM 2306 C C . HIS A 1 297 ? 30.75 -18.312 -19.188 1 94.31 297 HIS A C 1
ATOM 2308 O O . HIS A 1 297 ? 31.406 -19.266 -19.594 1 94.31 297 HIS A O 1
ATOM 2314 N N . PRO A 1 298 ? 29.5 -18.062 -19.531 1 90.25 298 PRO A N 1
ATOM 2315 C CA . PRO A 1 298 ? 28.938 -18.906 -20.594 1 90.25 298 PRO A CA 1
ATOM 2316 C C . PRO A 1 298 ? 29.641 -18.703 -21.938 1 90.25 298 PRO A C 1
ATOM 2318 O O . PRO A 1 298 ? 30.281 -17.688 -22.156 1 90.25 298 PRO A O 1
ATOM 2321 N N . GLU A 1 299 ? 29.562 -19.688 -22.812 1 85.25 299 GLU A N 1
ATOM 2322 C CA . GLU A 1 299 ? 30.266 -19.688 -24.094 1 85.25 299 GLU A CA 1
ATOM 2323 C C . GLU A 1 299 ? 29.891 -18.469 -24.922 1 85.25 299 GLU A C 1
ATOM 2325 O O . GLU A 1 299 ? 30.75 -17.844 -25.531 1 85.25 299 GLU A O 1
ATOM 2330 N N . TYR A 1 300 ? 28.734 -17.969 -24.922 1 87.56 300 TYR A N 1
ATOM 2331 C CA . TYR A 1 300 ? 28.312 -16.828 -25.719 1 87.56 300 TYR A CA 1
ATOM 2332 C C . TYR A 1 300 ? 28.047 -15.609 -24.844 1 87.56 300 TYR A C 1
ATOM 2334 O O . TYR A 1 300 ? 27.141 -14.812 -25.125 1 87.56 300 TYR A O 1
ATOM 2342 N N . CYS A 1 301 ? 28.953 -15.547 -23.906 1 92.62 301 CYS A N 1
ATOM 2343 C CA . CYS A 1 301 ? 28.781 -14.406 -23.016 1 92.62 301 CYS A CA 1
ATOM 2344 C C . CYS A 1 301 ? 29.016 -13.094 -23.75 1 92.62 301 CYS A C 1
ATOM 2346 O O . CYS A 1 301 ? 30.062 -12.922 -24.406 1 92.62 301 CYS A O 1
ATOM 2348 N N . GLY A 1 302 ? 28.156 -12.133 -23.656 1 92.5 302 GLY A N 1
ATOM 2349 C CA . GLY A 1 302 ? 28.203 -10.883 -24.391 1 92.5 302 GLY A CA 1
ATOM 2350 C C . GLY A 1 302 ? 28.844 -9.758 -23.609 1 92.5 302 GLY A C 1
ATOM 2351 O O . GLY A 1 302 ? 28.688 -8.578 -23.938 1 92.5 302 GLY A O 1
ATOM 2352 N N . CYS A 1 303 ? 29.594 -10.078 -22.562 1 94.88 303 CYS A N 1
ATOM 2353 C CA . CYS A 1 303 ? 30.141 -9.016 -21.734 1 94.88 303 CYS A CA 1
ATOM 2354 C C . CYS A 1 303 ? 31.375 -8.398 -22.375 1 94.88 303 CYS A C 1
ATOM 2356 O O . CYS A 1 303 ? 31.797 -8.828 -23.453 1 94.88 303 CYS A O 1
ATOM 2358 N N . HIS A 1 304 ? 32 -7.371 -21.75 1 93.69 304 HIS A N 1
ATOM 2359 C CA . HIS A 1 304 ? 33.062 -6.594 -22.375 1 93.69 304 HIS A CA 1
ATOM 2360 C C . HIS A 1 304 ? 34.438 -7.148 -22.016 1 93.69 304 HIS A C 1
ATOM 2362 O O . HIS A 1 304 ? 35.469 -6.543 -22.344 1 93.69 304 HIS A O 1
ATOM 2368 N N . MET A 1 305 ? 34.406 -8.195 -21.297 1 92.69 305 MET A N 1
ATOM 2369 C CA . MET A 1 305 ? 35.719 -8.766 -20.938 1 92.69 305 MET A CA 1
ATOM 2370 C C . MET A 1 305 ? 36.438 -9.312 -22.172 1 92.69 305 MET A C 1
ATOM 2372 O O . MET A 1 305 ? 35.812 -9.914 -23.031 1 92.69 305 MET A O 1
ATOM 2376 N N . THR A 1 306 ? 37.656 -9.18 -22.141 1 91.25 306 THR A N 1
ATOM 2377 C CA . THR A 1 306 ? 38.469 -9.57 -23.297 1 91.25 306 THR A CA 1
ATOM 2378 C C . THR A 1 306 ? 38.344 -11.062 -23.578 1 91.25 306 THR A C 1
ATOM 2380 O O . THR A 1 306 ? 38.188 -11.469 -24.734 1 91.25 306 THR A O 1
ATOM 2383 N N . LYS A 1 307 ? 38.406 -11.797 -22.594 1 90.62 307 LYS A N 1
ATOM 2384 C CA . LYS A 1 307 ? 38.281 -13.242 -22.781 1 90.62 307 LYS A CA 1
ATOM 2385 C C . LYS A 1 307 ? 36.969 -13.594 -23.484 1 90.62 307 LYS A C 1
ATOM 2387 O O . LYS A 1 307 ? 36.938 -14.469 -24.344 1 90.62 307 LYS A O 1
ATOM 2392 N N . CYS A 1 308 ? 35.906 -12.977 -23.062 1 92.12 308 CYS A N 1
ATOM 2393 C CA . CYS A 1 308 ? 34.594 -13.258 -23.656 1 92.12 308 CYS A CA 1
ATOM 2394 C C . CYS A 1 308 ? 34.531 -12.742 -25.094 1 92.12 308 CYS A C 1
ATOM 2396 O O . CYS A 1 308 ? 33.969 -13.391 -25.969 1 92.12 308 CYS A O 1
ATOM 2398 N N . ILE A 1 309 ? 35.094 -11.609 -25.422 1 91.12 309 ILE A N 1
ATOM 2399 C CA . ILE A 1 309 ? 35.156 -11.039 -26.766 1 91.12 309 ILE A CA 1
ATOM 2400 C C . ILE A 1 309 ? 35.875 -12 -27.703 1 91.12 309 ILE A C 1
ATOM 2402 O O . ILE A 1 309 ? 35.406 -12.273 -28.812 1 91.12 309 ILE A O 1
ATOM 2406 N N . LEU A 1 310 ? 36.906 -12.516 -27.156 1 89.69 310 LEU A N 1
ATOM 2407 C CA . LEU A 1 310 ? 37.75 -13.414 -27.969 1 89.69 310 LEU A CA 1
ATOM 2408 C C . LEU A 1 310 ? 37 -14.719 -28.234 1 89.69 310 LEU A C 1
ATOM 2410 O O . LEU A 1 310 ? 37.031 -15.234 -29.359 1 89.69 310 LEU A O 1
ATOM 2414 N N . VAL A 1 311 ? 36.438 -15.234 -27.234 1 89.19 311 VAL A N 1
ATOM 2415 C CA . VAL A 1 311 ? 35.719 -16.484 -27.375 1 89.19 311 VAL A CA 1
ATOM 2416 C C . VAL A 1 311 ? 34.594 -16.328 -28.391 1 89.19 311 VAL A C 1
ATOM 2418 O O . VAL A 1 311 ? 34.406 -17.172 -29.266 1 89.19 311 VAL A O 1
ATOM 2421 N N . ARG A 1 312 ? 33.812 -15.234 -28.359 1 88.25 312 ARG A N 1
ATOM 2422 C CA . ARG A 1 312 ? 32.719 -14.984 -29.297 1 88.25 312 ARG A CA 1
ATOM 2423 C C . ARG A 1 312 ? 33.25 -14.859 -30.719 1 88.25 312 ARG A C 1
ATOM 2425 O O . ARG A 1 312 ? 32.625 -15.359 -31.656 1 88.25 312 ARG A O 1
ATOM 2432 N N . ALA A 1 313 ? 34.375 -14.195 -30.781 1 88.19 313 ALA A N 1
ATOM 2433 C CA . ALA A 1 313 ? 35 -14.031 -32.094 1 88.19 313 ALA A CA 1
ATOM 2434 C C . ALA A 1 313 ? 35.375 -15.383 -32.688 1 88.19 313 ALA A C 1
ATOM 2436 O O . ALA A 1 313 ? 35.188 -15.633 -33.875 1 88.19 313 ALA A O 1
ATOM 2437 N N . MET A 1 314 ? 35.875 -16.219 -31.875 1 88.94 314 MET A N 1
ATOM 2438 C CA . MET A 1 314 ? 36.281 -17.562 -32.312 1 88.94 314 MET A CA 1
ATOM 2439 C C . MET A 1 314 ? 35.062 -18.391 -32.688 1 88.94 314 MET A C 1
ATOM 2441 O O . MET A 1 314 ? 35.094 -19.078 -33.719 1 88.94 314 MET A O 1
ATOM 2445 N N . LEU A 1 315 ? 34.094 -18.328 -31.906 1 87.38 315 LEU A N 1
ATOM 2446 C CA . LEU A 1 315 ? 32.875 -19.094 -32.156 1 87.38 315 LEU A CA 1
ATOM 2447 C C . LEU A 1 315 ? 32.188 -18.641 -33.438 1 87.38 315 LEU A C 1
ATOM 2449 O O . LEU A 1 315 ? 31.688 -19.453 -34.219 1 87.38 315 LEU A O 1
ATOM 2453 N N . ASP A 1 316 ? 32.188 -17.328 -33.688 1 85.25 316 ASP A N 1
ATOM 2454 C CA . ASP A 1 316 ? 31.625 -16.766 -34.906 1 85.25 316 ASP A CA 1
ATOM 2455 C C . ASP A 1 316 ? 32.375 -17.25 -36.125 1 85.25 316 ASP A C 1
ATOM 2457 O O . ASP A 1 316 ? 31.766 -17.562 -37.156 1 85.25 316 ASP A O 1
ATOM 2461 N N . ARG A 1 317 ? 33.656 -17.344 -36 1 84 317 ARG A N 1
ATOM 2462 C CA . ARG A 1 317 ? 34.469 -17.797 -37.094 1 84 317 ARG A CA 1
ATOM 2463 C C . ARG A 1 317 ? 34.219 -19.266 -37.406 1 84 317 ARG A C 1
ATOM 2465 O O . ARG A 1 317 ? 34.156 -19.656 -38.562 1 84 317 ARG A O 1
ATOM 2472 N N . TYR A 1 318 ? 34.125 -19.969 -36.375 1 83.31 318 TYR A N 1
ATOM 2473 C CA . TYR A 1 318 ? 33.875 -21.391 -36.562 1 83.31 318 TYR A CA 1
ATOM 2474 C C . TYR A 1 318 ? 32.5 -21.641 -37.188 1 83.31 318 TYR A C 1
ATOM 2476 O O . TYR A 1 318 ? 32.375 -22.516 -38.031 1 83.31 318 TYR A O 1
ATOM 2484 N N . GLU A 1 319 ? 31.516 -20.906 -36.781 1 76.94 319 GLU A N 1
ATOM 2485 C CA . GLU A 1 319 ? 30.188 -21.062 -37.344 1 76.94 319 GLU A CA 1
ATOM 2486 C C . GLU A 1 319 ? 30.156 -20.656 -38.844 1 76.94 319 GLU A C 1
ATOM 2488 O O . GLU A 1 319 ? 29.484 -21.297 -39.656 1 76.94 319 GLU A O 1
ATOM 2493 N N . MET A 1 320 ? 30.953 -19.641 -39.188 1 75.12 320 MET A N 1
ATOM 2494 C CA . MET A 1 320 ? 31.031 -19.203 -40.562 1 75.12 320 MET A CA 1
ATOM 2495 C C . MET A 1 320 ? 31.781 -20.219 -41.406 1 75.12 320 MET A C 1
ATOM 2497 O O . MET A 1 320 ? 31.406 -20.438 -42.562 1 75.12 320 MET A O 1
ATOM 2501 N N . GLU A 1 321 ? 32.656 -20.797 -40.781 1 73.25 321 GLU A N 1
ATOM 2502 C CA . GLU A 1 321 ? 33.438 -21.781 -41.562 1 73.25 321 GLU A CA 1
ATOM 2503 C C . GLU A 1 321 ? 32.688 -23.094 -41.688 1 73.25 321 GLU A C 1
ATOM 2505 O O . GLU A 1 321 ? 32.906 -23.859 -42.625 1 73.25 321 GLU A O 1
ATOM 2510 N N . SER A 1 322 ? 31.922 -23.328 -40.781 1 67.31 322 SER A N 1
ATOM 2511 C CA . SER A 1 322 ? 31.141 -24.562 -40.844 1 67.31 322 SER A CA 1
ATOM 2512 C C . SER A 1 322 ? 29.922 -24.406 -41.75 1 67.31 322 SER A C 1
ATOM 2514 O O . SER A 1 322 ? 29.219 -25.391 -42 1 67.31 322 SER A O 1
ATOM 2516 N N . LEU A 1 323 ? 29.641 -23.266 -42.188 1 61.88 323 LEU A N 1
ATOM 2517 C CA . LEU A 1 323 ? 28.594 -23.078 -43.188 1 61.88 323 LEU A CA 1
ATOM 2518 C C . LEU A 1 323 ? 29.062 -23.609 -44.531 1 61.88 323 LEU A C 1
ATOM 2520 O O . LEU A 1 323 ? 30.203 -23.359 -44.969 1 61.88 323 LEU A O 1
ATOM 2524 N N . PRO A 1 324 ? 28.406 -24.531 -45.125 1 52.94 324 PRO A N 1
ATOM 2525 C CA . PRO A 1 324 ? 28.812 -25 -46.438 1 52.94 324 PRO A CA 1
ATOM 2526 C C . PRO A 1 324 ? 29 -23.859 -47.438 1 52.94 324 PRO A C 1
ATOM 2528 O O . PRO A 1 324 ? 28.281 -22.859 -47.375 1 52.94 324 PRO A O 1
ATOM 2531 N N . LYS A 1 325 ? 30.062 -24.031 -48.219 1 39.94 325 LYS A N 1
ATOM 2532 C CA . LYS A 1 325 ? 30.25 -23.156 -49.375 1 39.94 325 LYS A CA 1
ATOM 2533 C C . LYS A 1 325 ? 29.203 -23.438 -50.469 1 39.94 325 LYS A C 1
ATOM 2535 O O . LYS A 1 325 ? 28.984 -24.594 -50.844 1 39.94 325 LYS A O 1
ATOM 2540 N N . MET B 1 1 ? 6.258 7.895 5.535 1 88.25 1 MET B N 1
ATOM 2541 C CA . MET B 1 1 ? 6 9.328 5.629 1 88.25 1 MET B CA 1
ATOM 2542 C C . MET B 1 1 ? 7.027 10.117 4.828 1 88.25 1 MET B C 1
ATOM 2544 O O . MET B 1 1 ? 6.668 10.992 4.043 1 88.25 1 MET B O 1
ATOM 2548 N N . LEU B 1 2 ? 8.289 9.703 4.918 1 93.44 2 LEU B N 1
ATOM 2549 C CA . LEU B 1 2 ? 9.352 10.492 4.301 1 93.44 2 LEU B CA 1
ATOM 2550 C C . LEU B 1 2 ? 9.25 10.453 2.781 1 93.44 2 LEU B C 1
ATOM 2552 O O . LEU B 1 2 ? 9.742 11.352 2.096 1 93.44 2 LEU B O 1
ATOM 2556 N N . LYS B 1 3 ? 8.516 9.43 2.248 1 94 3 LYS B N 1
ATOM 2557 C CA . LYS B 1 3 ? 8.375 9.312 0.799 1 94 3 LYS B CA 1
ATOM 2558 C C . LYS B 1 3 ? 7.168 10.094 0.298 1 94 3 LYS B C 1
ATOM 2560 O O . LYS B 1 3 ? 6.91 10.148 -0.906 1 94 3 LYS B O 1
ATOM 2565 N N . ASP B 1 4 ? 6.441 10.758 1.162 1 96.81 4 ASP B N 1
ATOM 2566 C CA . ASP B 1 4 ? 5.273 11.57 0.822 1 96.81 4 ASP B CA 1
ATOM 2567 C C . ASP B 1 4 ? 5.695 12.906 0.202 1 96.81 4 ASP B C 1
ATOM 2569 O O . ASP B 1 4 ? 5.953 13.875 0.918 1 96.81 4 ASP B O 1
ATOM 2573 N N . SER B 1 5 ? 5.648 12.992 -1.103 1 96.31 5 SER B N 1
ATOM 2574 C CA . SER B 1 5 ? 6.168 14.148 -1.818 1 96.31 5 SER B CA 1
ATOM 2575 C C . SER B 1 5 ? 5.285 15.375 -1.605 1 96.31 5 SER B C 1
ATOM 2577 O O . SER B 1 5 ? 5.781 16.5 -1.521 1 96.31 5 SER B O 1
ATOM 2579 N N . ALA B 1 6 ? 4.004 15.172 -1.544 1 97.25 6 ALA B N 1
ATOM 2580 C CA . ALA B 1 6 ? 3.084 16.281 -1.318 1 97.25 6 ALA B CA 1
ATOM 2581 C C . ALA B 1 6 ? 3.361 16.969 0.02 1 97.25 6 ALA B C 1
ATOM 2583 O O . ALA B 1 6 ? 3.439 18.188 0.096 1 97.25 6 ALA B O 1
ATOM 2584 N N . ARG B 1 7 ? 3.525 16.141 1.017 1 97.5 7 ARG B N 1
ATOM 2585 C CA . ARG B 1 7 ? 3.844 16.641 2.352 1 97.5 7 ARG B CA 1
ATOM 2586 C C . ARG B 1 7 ? 5.18 17.375 2.355 1 97.5 7 ARG B C 1
ATOM 2588 O O . ARG B 1 7 ? 5.277 18.5 2.854 1 97.5 7 ARG B O 1
ATOM 2595 N N . ASN B 1 8 ? 6.203 16.781 1.801 1 97.56 8 ASN B N 1
ATOM 2596 C CA . ASN B 1 8 ? 7.543 17.359 1.799 1 97.56 8 ASN B CA 1
ATOM 2597 C C . ASN B 1 8 ? 7.57 18.703 1.074 1 97.56 8 ASN B C 1
ATOM 2599 O O . ASN B 1 8 ? 8.141 19.672 1.575 1 97.56 8 ASN B O 1
ATOM 2603 N N . ARG B 1 9 ? 6.906 18.781 -0.007 1 97.38 9 ARG B N 1
ATOM 2604 C CA . ARG B 1 9 ? 6.895 20 -0.812 1 97.38 9 ARG B CA 1
ATOM 2605 C C . ARG B 1 9 ? 6.137 21.125 -0.104 1 97.38 9 ARG B C 1
ATOM 2607 O O . ARG B 1 9 ? 6.547 22.281 -0.149 1 97.38 9 ARG B O 1
ATOM 2614 N N . ALA B 1 10 ? 5.062 20.75 0.491 1 98.06 10 ALA B N 1
ATOM 2615 C CA . ALA B 1 10 ? 4.266 21.75 1.189 1 98.06 10 ALA B CA 1
ATOM 2616 C C . ALA B 1 10 ? 5.055 22.391 2.334 1 98.06 10 ALA B C 1
ATOM 2618 O O . ALA B 1 10 ? 5.102 23.609 2.463 1 98.06 10 ALA B O 1
ATOM 2619 N N . TYR B 1 11 ? 5.691 21.594 3.154 1 98.25 11 TYR B N 1
ATOM 2620 C CA . TYR B 1 11 ? 6.477 22.109 4.27 1 98.25 11 TYR B CA 1
ATOM 2621 C C . TYR B 1 11 ? 7.656 22.938 3.766 1 98.25 11 TYR B C 1
ATOM 2623 O O . TYR B 1 11 ? 7.93 24.031 4.285 1 98.25 11 TYR B O 1
ATOM 2631 N N . ARG B 1 12 ? 8.336 22.406 2.771 1 98.31 12 ARG B N 1
ATOM 2632 C CA . ARG B 1 12 ? 9.453 23.156 2.219 1 98.31 12 ARG B CA 1
ATOM 2633 C C . ARG B 1 12 ? 9.008 24.531 1.702 1 98.31 12 ARG B C 1
ATOM 2635 O O . ARG B 1 12 ? 9.602 25.547 2.037 1 98.31 12 ARG B O 1
ATOM 2642 N N . GLN B 1 13 ? 7.973 24.484 0.879 1 98 13 GLN B N 1
ATOM 2643 C CA . GLN B 1 13 ? 7.477 25.734 0.305 1 98 13 GLN B CA 1
ATOM 2644 C C . GLN B 1 13 ? 7.043 26.703 1.396 1 98 13 GLN B C 1
ATOM 2646 O O . GLN B 1 13 ? 7.363 27.891 1.335 1 98 13 GLN B O 1
ATOM 2651 N N . ALA B 1 14 ? 6.328 26.203 2.336 1 98.31 14 ALA B N 1
ATOM 2652 C CA . ALA B 1 14 ? 5.855 27.047 3.428 1 98.31 14 ALA B CA 1
ATOM 2653 C C . ALA B 1 14 ? 7.023 27.688 4.176 1 98.31 14 ALA B C 1
ATOM 2655 O O . ALA B 1 14 ? 7 28.891 4.477 1 98.31 14 ALA B O 1
ATOM 2656 N N . ILE B 1 15 ? 8.023 26.922 4.492 1 98.25 15 ILE B N 1
ATOM 2657 C CA . ILE B 1 15 ? 9.18 27.391 5.25 1 98.25 15 ILE B CA 1
ATOM 2658 C C . ILE B 1 15 ? 9.945 28.422 4.43 1 98.25 15 ILE B C 1
ATOM 2660 O O . ILE B 1 15 ? 10.258 29.5 4.922 1 98.25 15 ILE B O 1
ATOM 2664 N N . PHE B 1 16 ? 10.141 28.203 3.174 1 97.62 16 PHE B N 1
ATOM 2665 C CA . PHE B 1 16 ? 10.953 29.094 2.357 1 97.62 16 PHE B CA 1
ATOM 2666 C C . PHE B 1 16 ? 10.164 30.344 1.97 1 97.62 16 PHE B C 1
ATOM 2668 O O . PHE B 1 16 ? 10.742 31.422 1.826 1 97.62 16 PHE B O 1
ATOM 2675 N N . ASP B 1 17 ? 8.883 30.156 1.789 1 97.44 17 ASP B N 1
ATOM 2676 C CA . ASP B 1 17 ? 8.055 31.344 1.543 1 97.44 17 ASP B CA 1
ATOM 2677 C C . ASP B 1 17 ? 8.078 32.281 2.736 1 97.44 17 ASP B C 1
ATOM 2679 O O . ASP B 1 17 ? 7.746 33.469 2.604 1 97.44 17 ASP B O 1
ATOM 2683 N N . ASN B 1 18 ? 8.477 31.766 3.885 1 97.19 18 ASN B N 1
ATOM 2684 C CA . ASN B 1 18 ? 8.531 32.562 5.098 1 97.19 18 ASN B CA 1
ATOM 2685 C C . ASN B 1 18 ? 9.969 32.75 5.594 1 97.19 18 ASN B C 1
ATOM 2687 O O . ASN B 1 18 ? 10.195 32.906 6.793 1 97.19 18 ASN B O 1
ATOM 2691 N N . ALA B 1 19 ? 10.875 32.625 4.715 1 97.19 19 ALA B N 1
ATOM 2692 C CA . ALA B 1 19 ? 12.289 32.656 5.078 1 97.19 19 ALA B CA 1
ATOM 2693 C C . ALA B 1 19 ? 12.633 33.969 5.801 1 97.19 19 ALA B C 1
ATOM 2695 O O . ALA B 1 19 ? 13.453 33.969 6.723 1 97.19 19 ALA B O 1
ATOM 2696 N N . ASP B 1 20 ? 12.016 35.062 5.457 1 96.56 20 ASP B N 1
ATOM 2697 C CA . ASP B 1 20 ? 12.281 36.344 6.082 1 96.56 20 ASP B CA 1
ATOM 2698 C C . ASP B 1 20 ? 11.891 36.344 7.559 1 96.56 20 ASP B C 1
ATOM 2700 O O . ASP B 1 20 ? 12.523 37 8.375 1 96.56 20 ASP B O 1
ATOM 2704 N N . GLN B 1 21 ? 10.922 35.531 7.883 1 96.38 21 GLN B N 1
ATOM 2705 C CA . GLN B 1 21 ? 10.453 35.438 9.266 1 96.38 21 GLN B CA 1
ATOM 2706 C C . GLN B 1 21 ? 11.273 34.406 10.047 1 96.38 21 GLN B C 1
ATOM 2708 O O . GLN B 1 21 ? 11.211 34.375 11.281 1 96.38 21 GLN B O 1
ATOM 2713 N N . ILE B 1 22 ? 12.07 33.625 9.344 1 98 22 ILE B N 1
ATOM 2714 C CA . ILE B 1 22 ? 12.805 32.531 9.977 1 98 22 ILE B CA 1
ATOM 2715 C C . ILE B 1 22 ? 14.281 32.906 10.109 1 98 22 ILE B C 1
ATOM 2717 O O . ILE B 1 22 ? 14.93 32.562 11.094 1 98 22 ILE B O 1
ATOM 2721 N N . ARG B 1 23 ? 14.727 33.688 9.172 1 98.38 23 ARG B N 1
ATOM 2722 C CA . ARG B 1 23 ? 16.141 34.062 9.125 1 98.38 23 ARG B CA 1
ATOM 2723 C C . ARG B 1 23 ? 16.562 34.781 10.406 1 98.38 23 ARG B C 1
ATOM 2725 O O . ARG B 1 23 ? 15.914 35.75 10.82 1 98.38 23 ARG B O 1
ATOM 2732 N N . GLY B 1 24 ? 17.578 34.25 10.992 1 98.69 24 GLY B N 1
ATOM 2733 C CA . GLY B 1 24 ? 18.125 34.875 12.188 1 98.69 24 GLY B CA 1
ATOM 2734 C C . GLY B 1 24 ? 17.281 34.625 13.43 1 98.69 24 GLY B C 1
ATOM 2735 O O . GLY B 1 24 ? 17.562 35.188 14.484 1 98.69 24 GLY B O 1
ATOM 2736 N N . ARG B 1 25 ? 16.266 33.812 13.367 1 98.62 25 ARG B N 1
ATOM 2737 C CA . ARG B 1 25 ? 15.344 33.594 14.469 1 98.62 25 ARG B CA 1
ATOM 2738 C C . ARG B 1 25 ? 15.516 32.219 15.07 1 98.62 25 ARG B C 1
ATOM 2740 O O . ARG B 1 25 ? 16.328 31.422 14.578 1 98.62 25 ARG B O 1
ATOM 2747 N N . THR B 1 26 ? 14.797 31.969 16.172 1 98.88 26 THR B N 1
ATOM 2748 C CA . THR B 1 26 ? 14.828 30.688 16.859 1 98.88 26 THR B CA 1
ATOM 2749 C C . THR B 1 26 ? 13.578 29.859 16.531 1 98.88 26 THR B C 1
ATOM 2751 O O . THR B 1 26 ? 12.461 30.375 16.609 1 98.88 26 THR B O 1
ATOM 2754 N N . VAL B 1 27 ? 13.82 28.594 16.141 1 98.94 27 VAL B N 1
ATOM 2755 C CA . VAL B 1 27 ? 12.742 27.688 15.734 1 98.94 27 VAL B CA 1
ATOM 2756 C C . VAL B 1 27 ? 12.68 26.5 16.672 1 98.94 27 VAL B C 1
ATOM 2758 O O . VAL B 1 27 ? 13.711 25.984 17.109 1 98.94 27 VAL B O 1
ATOM 2761 N N . LEU B 1 28 ? 11.477 26.109 16.984 1 98.94 28 LEU B N 1
ATOM 2762 C CA . LEU B 1 28 ? 11.227 24.859 17.703 1 98.94 28 LEU B CA 1
ATOM 2763 C C . LEU B 1 28 ? 10.547 23.844 16.797 1 98.94 28 LEU B C 1
ATOM 2765 O O . LEU B 1 28 ? 9.461 24.109 16.266 1 98.94 28 LEU B O 1
ATOM 2769 N N . ASP B 1 29 ? 11.18 22.734 16.531 1 98.88 29 ASP B N 1
ATOM 2770 C CA . ASP B 1 29 ? 10.633 21.594 15.812 1 98.88 29 ASP B CA 1
ATOM 2771 C C . ASP B 1 29 ? 10.062 20.547 16.766 1 98.88 29 ASP B C 1
ATOM 2773 O O . ASP B 1 29 ? 10.812 19.797 17.391 1 98.88 29 ASP B O 1
ATOM 2777 N N . VAL B 1 30 ? 8.719 20.516 16.875 1 98.56 30 VAL B N 1
ATOM 2778 C CA . VAL B 1 30 ? 8.031 19.625 17.812 1 98.56 30 VAL B CA 1
ATOM 2779 C C . VAL B 1 30 ? 7.801 18.266 17.172 1 98.56 30 VAL B C 1
ATOM 2781 O O . VAL B 1 30 ? 7.09 18.156 16.172 1 98.56 30 VAL B O 1
ATOM 2784 N N . GLY B 1 31 ? 8.32 17.219 17.828 1 97.56 31 GLY B N 1
ATOM 2785 C CA . GLY B 1 31 ? 8.312 15.922 17.172 1 97.56 31 GLY B CA 1
ATOM 2786 C C . GLY B 1 31 ? 9.156 15.891 15.914 1 97.56 31 GLY B C 1
ATOM 2787 O O . GLY B 1 31 ? 8.656 15.578 14.828 1 97.56 31 GLY B O 1
ATOM 2788 N N . ALA B 1 32 ? 10.398 16.078 16.078 1 98.19 32 ALA B N 1
ATOM 2789 C CA . ALA B 1 32 ? 11.289 16.391 14.969 1 98.19 32 ALA B CA 1
ATOM 2790 C C . ALA B 1 32 ? 11.484 15.18 14.07 1 98.19 32 ALA B C 1
ATOM 2792 O O . ALA B 1 32 ? 11.859 15.312 12.906 1 98.19 32 ALA B O 1
ATOM 2793 N N . GLY B 1 33 ? 11.25 13.977 14.641 1 97.06 33 GLY B N 1
ATOM 2794 C CA . GLY B 1 33 ? 11.484 12.781 13.852 1 97.06 33 GLY B CA 1
ATOM 2795 C C . GLY B 1 33 ? 12.914 12.664 13.344 1 97.06 33 GLY B C 1
ATOM 2796 O O . GLY B 1 33 ? 13.859 12.758 14.125 1 97.06 33 GLY B O 1
ATOM 2797 N N . THR B 1 34 ? 13.047 12.578 12.031 1 97.31 34 THR B N 1
ATOM 2798 C CA . THR B 1 34 ? 14.367 12.43 11.422 1 97.31 34 THR B CA 1
ATOM 2799 C C . THR B 1 34 ? 15.062 13.781 11.312 1 97.31 34 THR B C 1
ATOM 2801 O O . THR B 1 34 ? 16.234 13.852 10.922 1 97.31 34 THR B O 1
ATOM 2804 N N . GLY B 1 35 ? 14.398 14.852 11.602 1 98.12 35 GLY B N 1
ATOM 2805 C CA . GLY B 1 35 ? 14.992 16.172 11.602 1 98.12 35 GLY B CA 1
ATOM 2806 C C . GLY B 1 35 ? 14.859 16.891 10.273 1 98.12 35 GLY B C 1
ATOM 2807 O O . GLY B 1 35 ? 15.469 17.938 10.062 1 98.12 35 GLY B O 1
ATOM 2808 N N . ILE B 1 36 ? 14.031 16.359 9.359 1 98.25 36 ILE B N 1
ATOM 2809 C CA . ILE B 1 36 ? 13.938 16.922 8.016 1 98.25 36 ILE B CA 1
ATOM 2810 C C . ILE B 1 36 ? 13.43 18.359 8.094 1 98.25 36 ILE B C 1
ATOM 2812 O O . ILE B 1 36 ? 13.969 19.25 7.43 1 98.25 36 ILE B O 1
ATOM 2816 N N . LEU B 1 37 ? 12.461 18.641 8.898 1 98.62 37 LEU B N 1
ATOM 2817 C CA . LEU B 1 37 ? 11.938 20 9.008 1 98.62 37 LEU B CA 1
ATOM 2818 C C . LEU B 1 37 ? 12.945 20.922 9.688 1 98.62 37 LEU B C 1
ATOM 2820 O O . LEU B 1 37 ? 13.039 22.109 9.344 1 98.62 37 LEU B O 1
ATOM 2824 N N . SER B 1 38 ? 13.656 20.391 10.68 1 98.88 38 SER B N 1
ATOM 2825 C CA . SER B 1 38 ? 14.711 21.156 11.344 1 98.88 38 SER B CA 1
ATOM 2826 C C . SER B 1 38 ? 15.758 21.641 10.336 1 98.88 38 SER B C 1
ATOM 2828 O O . SER B 1 38 ? 16.156 22.797 10.352 1 98.88 38 SER B O 1
ATOM 2830 N N . VAL B 1 39 ? 16.141 20.719 9.453 1 98.88 39 VAL B N 1
ATOM 2831 C CA . VAL B 1 39 ? 17.141 21.031 8.438 1 98.88 39 VAL B CA 1
ATOM 2832 C C . VAL B 1 39 ? 16.594 22.094 7.484 1 98.88 39 VAL B C 1
ATOM 2834 O O . VAL B 1 39 ? 17.297 23.047 7.133 1 98.88 39 VAL B O 1
ATOM 2837 N N . LEU B 1 40 ? 15.344 21.969 7.082 1 98.81 40 LEU B N 1
ATOM 2838 C CA . LEU B 1 40 ? 14.727 22.938 6.191 1 98.81 40 LEU B CA 1
ATOM 2839 C C . LEU B 1 40 ? 14.703 24.328 6.824 1 98.81 40 LEU B C 1
ATOM 2841 O O . LEU B 1 40 ? 14.969 25.328 6.152 1 98.81 40 LEU B O 1
ATOM 2845 N N . CYS B 1 41 ? 14.414 24.391 8.109 1 98.88 41 CYS B N 1
ATOM 2846 C CA . CYS B 1 41 ? 14.398 25.656 8.812 1 98.88 41 CYS B CA 1
ATOM 2847 C C . CYS B 1 41 ? 15.805 26.266 8.883 1 98.88 41 CYS B C 1
ATOM 2849 O O . CYS B 1 41 ? 15.977 27.469 8.711 1 98.88 41 CYS B O 1
ATOM 2851 N N . ALA B 1 42 ? 16.75 25.406 9.156 1 98.94 42 ALA B N 1
ATOM 2852 C CA . ALA B 1 42 ? 18.141 25.859 9.164 1 98.94 42 ALA B CA 1
ATOM 2853 C C . ALA B 1 42 ? 18.547 26.406 7.793 1 98.94 42 ALA B C 1
ATOM 2855 O O . ALA B 1 42 ? 19.188 27.453 7.699 1 98.94 42 ALA B O 1
ATOM 2856 N N . GLN B 1 43 ? 18.156 25.719 6.738 1 98.81 43 GLN B N 1
ATOM 2857 C CA . GLN B 1 43 ? 18.438 26.156 5.375 1 98.81 43 GLN B CA 1
ATOM 2858 C C . GLN B 1 43 ? 17.797 27.5 5.086 1 98.81 43 GLN B C 1
ATOM 2860 O O . GLN B 1 43 ? 18.328 28.297 4.312 1 98.81 43 GLN B O 1
ATOM 2865 N N . ALA B 1 44 ? 16.688 27.734 5.707 1 98.56 44 ALA B N 1
ATOM 2866 C CA . ALA B 1 44 ? 15.969 29 5.512 1 98.56 44 ALA B CA 1
ATOM 2867 C C . ALA B 1 44 ? 16.625 30.125 6.301 1 98.56 44 ALA B C 1
ATOM 2869 O O . ALA B 1 44 ? 16.203 31.281 6.203 1 98.56 44 ALA B O 1
ATOM 2870 N N . GLY B 1 45 ? 17.594 29.797 7.156 1 98.75 45 GLY B N 1
ATOM 2871 C CA . GLY B 1 45 ? 18.391 30.844 7.777 1 98.75 45 GLY B CA 1
ATOM 2872 C C . GLY B 1 45 ? 18.141 30.984 9.266 1 98.75 45 GLY B C 1
ATOM 2873 O O . GLY B 1 45 ? 18.531 31.969 9.883 1 98.75 45 GLY B O 1
ATOM 2874 N N . ALA B 1 46 ? 17.5 30.016 9.891 1 98.88 46 ALA B N 1
ATOM 2875 C CA . ALA B 1 46 ? 17.312 30.062 11.344 1 98.88 46 ALA B CA 1
ATOM 2876 C C . ALA B 1 46 ? 18.641 30.188 12.062 1 98.88 46 ALA B C 1
ATOM 2878 O O . ALA B 1 46 ? 19.625 29.562 11.68 1 98.88 46 ALA B O 1
ATOM 2879 N N . ALA B 1 47 ? 18.656 31 13.117 1 98.88 47 ALA B N 1
ATOM 2880 C CA . ALA B 1 47 ? 19.859 31.125 13.93 1 98.88 47 ALA B CA 1
ATOM 2881 C C . ALA B 1 47 ? 20.016 29.938 14.859 1 98.88 47 ALA B C 1
ATOM 2883 O O . ALA B 1 47 ? 21.141 29.531 15.164 1 98.88 47 ALA B O 1
ATOM 2884 N N . LYS B 1 48 ? 18.906 29.453 15.266 1 98.88 48 LYS B N 1
ATOM 2885 C CA . LYS B 1 48 ? 18.859 28.312 16.172 1 98.88 48 LYS B CA 1
ATOM 2886 C C . LYS B 1 48 ? 17.594 27.484 15.945 1 98.88 48 LYS B C 1
ATOM 2888 O O . LYS B 1 48 ? 16.516 28.047 15.758 1 98.88 48 LYS B O 1
ATOM 2893 N N . VAL B 1 49 ? 17.781 26.156 15.914 1 98.94 49 VAL B N 1
ATOM 2894 C CA . VAL B 1 49 ? 16.656 25.234 15.844 1 98.94 49 VAL B CA 1
ATOM 2895 C C . VAL B 1 49 ? 16.75 24.219 16.984 1 98.94 49 VAL B C 1
ATOM 2897 O O . VAL B 1 49 ? 17.75 23.531 17.125 1 98.94 49 VAL B O 1
ATOM 2900 N N . TYR B 1 50 ? 15.75 24.203 17.844 1 98.94 50 TYR B N 1
ATOM 2901 C CA . TYR B 1 50 ? 15.602 23.125 18.812 1 98.94 50 TYR B CA 1
ATOM 2902 C C . TYR B 1 50 ? 14.734 22 18.25 1 98.94 50 TYR B C 1
ATOM 2904 O O . TYR B 1 50 ? 13.531 22.188 18.047 1 98.94 50 TYR B O 1
ATOM 2912 N N . ALA B 1 51 ? 15.367 20.875 18 1 98.88 51 ALA B N 1
ATOM 2913 C CA . ALA B 1 51 ? 14.648 19.703 17.516 1 98.88 51 ALA B CA 1
ATOM 2914 C C . ALA B 1 51 ? 14.32 18.75 18.656 1 98.88 51 ALA B C 1
ATOM 2916 O O . ALA B 1 51 ? 15.18 17.984 19.094 1 98.88 51 ALA B O 1
ATOM 2917 N N . VAL B 1 52 ? 13.086 18.734 19.031 1 98.75 52 VAL B N 1
ATOM 2918 C CA . VAL B 1 52 ? 12.688 17.922 20.188 1 98.75 52 VAL B CA 1
ATOM 2919 C C . VAL B 1 52 ? 12.031 16.625 19.703 1 98.75 52 VAL B C 1
ATOM 2921 O O . VAL B 1 52 ? 11.039 16.672 18.969 1 98.75 52 VAL B O 1
ATOM 2924 N N . GLU B 1 53 ? 12.555 15.539 20.094 1 98.25 53 GLU B N 1
ATOM 2925 C CA . GLU B 1 53 ? 12.07 14.219 19.703 1 98.25 53 GLU B CA 1
ATOM 2926 C C . GLU B 1 53 ? 12.141 13.234 20.859 1 98.25 53 GLU B C 1
ATOM 2928 O O . GLU B 1 53 ? 13.195 13.07 21.484 1 98.25 53 GLU B O 1
ATOM 2933 N N . ALA B 1 54 ? 11.016 12.578 21.078 1 96.94 54 ALA B N 1
ATOM 2934 C CA . ALA B 1 54 ? 10.922 11.703 22.25 1 96.94 54 ALA B CA 1
ATOM 2935 C C . ALA B 1 54 ? 11.438 10.305 21.922 1 96.94 54 ALA B C 1
ATOM 2937 O O . ALA B 1 54 ? 12.047 9.648 22.766 1 96.94 54 ALA B O 1
ATOM 2938 N N . SER B 1 55 ? 11.219 9.859 20.781 1 95.75 55 SER B N 1
ATOM 2939 C CA . SER B 1 55 ? 11.523 8.477 20.422 1 95.75 55 SER B CA 1
ATOM 2940 C C . SER B 1 55 ? 13.008 8.297 20.125 1 95.75 55 SER B C 1
ATOM 2942 O O . SER B 1 55 ? 13.766 9.273 20.109 1 95.75 55 SER B O 1
ATOM 2944 N N . SER B 1 56 ? 13.359 7.109 19.859 1 96.12 56 SER B N 1
ATOM 2945 C CA . SER B 1 56 ? 14.75 6.754 19.609 1 96.12 56 SER B CA 1
ATOM 2946 C C . SER B 1 56 ? 15.227 7.293 18.266 1 96.12 56 SER B C 1
ATOM 2948 O O . SER B 1 56 ? 16.438 7.301 17.984 1 96.12 56 SER B O 1
ATOM 2950 N N . VAL B 1 57 ? 14.398 7.879 17.516 1 96.31 57 VAL B N 1
ATOM 2951 C CA . VAL B 1 57 ? 14.734 8.375 16.188 1 96.31 57 VAL B CA 1
ATOM 2952 C C . VAL B 1 57 ? 15.609 9.625 16.312 1 96.31 57 VAL B C 1
ATOM 2954 O O . VAL B 1 57 ? 16.219 10.055 15.336 1 96.31 57 VAL B O 1
ATOM 2957 N N . TRP B 1 58 ? 15.789 10.156 17.516 1 97.12 58 TRP B N 1
ATOM 2958 C CA . TRP B 1 58 ? 16.562 11.375 17.719 1 97.12 58 TRP B CA 1
ATOM 2959 C C . TRP B 1 58 ? 18.016 11.18 17.297 1 97.12 58 TRP B C 1
ATOM 2961 O O . TRP B 1 58 ? 18.656 12.117 16.828 1 97.12 58 TRP B O 1
ATOM 2971 N N . ARG B 1 59 ? 18.5 9.977 17.406 1 97.38 59 ARG B N 1
ATOM 2972 C CA . ARG B 1 59 ? 19.875 9.695 17 1 97.38 59 ARG B CA 1
ATOM 2973 C C . ARG B 1 59 ? 20.047 9.836 15.5 1 97.38 59 ARG B C 1
ATOM 2975 O O . ARG B 1 59 ? 21.047 10.383 15.031 1 97.38 59 ARG B O 1
ATOM 2982 N N . LEU B 1 60 ? 19.062 9.328 14.852 1 97.19 60 LEU B N 1
ATOM 2983 C CA . LEU B 1 60 ? 19.078 9.477 13.398 1 97.19 60 LEU B CA 1
ATOM 2984 C C . LEU B 1 60 ? 18.953 10.945 13.008 1 97.19 60 LEU B C 1
ATOM 2986 O O . LEU B 1 60 ? 19.578 11.383 12.031 1 97.19 60 LEU B O 1
ATOM 2990 N N . ALA B 1 61 ? 18.188 11.695 13.742 1 98.25 61 ALA B N 1
ATOM 2991 C CA . ALA B 1 61 ? 18.062 13.133 13.492 1 98.25 61 ALA B CA 1
ATOM 2992 C C . ALA B 1 61 ? 19.422 13.812 13.586 1 98.25 61 ALA B C 1
ATOM 2994 O O . ALA B 1 61 ? 19.766 14.656 12.75 1 98.25 61 ALA B O 1
ATOM 2995 N N . GLN B 1 62 ? 20.156 13.414 14.555 1 98.5 62 GLN B N 1
ATOM 2996 C CA . GLN B 1 62 ? 21.5 13.977 14.727 1 98.5 62 GLN B CA 1
ATOM 2997 C C . GLN B 1 62 ? 22.375 13.688 13.508 1 98.5 62 GLN B C 1
ATOM 2999 O O . GLN B 1 62 ? 23.109 14.562 13.039 1 98.5 62 GLN B O 1
ATOM 3004 N N . GLU B 1 63 ? 22.281 12.492 13.016 1 98.31 63 GLU B N 1
ATOM 3005 C CA . GLU B 1 63 ? 23.062 12.109 11.828 1 98.31 63 GLU B CA 1
ATOM 3006 C C . GLU B 1 63 ? 22.641 12.922 10.609 1 98.31 63 GLU B C 1
ATOM 3008 O O . GLU B 1 63 ? 23.484 13.383 9.844 1 98.31 63 GLU B O 1
ATOM 3013 N N . VAL B 1 64 ? 21.359 13.102 10.438 1 98.31 64 VAL B N 1
ATOM 3014 C CA . VAL B 1 64 ? 20.828 13.844 9.297 1 98.31 64 VAL B CA 1
ATOM 3015 C C . VAL B 1 64 ? 21.266 15.305 9.383 1 98.31 64 VAL B C 1
ATOM 3017 O O . VAL B 1 64 ? 21.688 15.883 8.383 1 98.31 64 VAL B O 1
ATOM 3020 N N . ILE B 1 65 ? 21.203 15.875 10.578 1 98.75 65 ILE B N 1
ATOM 3021 C CA . ILE B 1 65 ? 21.609 17.266 10.789 1 98.75 65 ILE B CA 1
ATOM 3022 C C . ILE B 1 65 ? 23.094 17.422 10.461 1 98.75 65 ILE B C 1
ATOM 3024 O O . ILE B 1 65 ? 23.469 18.359 9.773 1 98.75 65 ILE B O 1
ATOM 3028 N N . SER B 1 66 ? 23.844 16.438 10.914 1 98.56 66 SER B N 1
ATOM 3029 C CA . SER B 1 66 ? 25.281 16.469 10.68 1 98.56 66 SER B CA 1
ATOM 3030 C C . SER B 1 66 ? 25.609 16.359 9.195 1 98.56 66 SER B C 1
ATOM 3032 O O . SER B 1 66 ? 26.438 17.109 8.68 1 98.56 66 SER B O 1
ATOM 3034 N N . GLU B 1 67 ? 24.938 15.445 8.508 1 97.94 67 GLU B N 1
ATOM 3035 C CA . GLU B 1 67 ? 25.266 15.227 7.102 1 97.94 67 GLU B CA 1
ATOM 3036 C C . GLU B 1 67 ? 24.828 16.422 6.25 1 97.94 67 GLU B C 1
ATOM 3038 O O . GLU B 1 67 ? 25.297 16.578 5.121 1 97.94 67 GLU B O 1
ATOM 3043 N N . ASN B 1 68 ? 23.953 17.25 6.762 1 98.75 68 ASN B N 1
ATOM 3044 C CA . ASN B 1 68 ? 23.547 18.469 6.07 1 98.75 68 ASN B CA 1
ATOM 3045 C C . ASN B 1 68 ? 24.297 19.688 6.598 1 98.75 68 ASN B C 1
ATOM 3047 O O . ASN B 1 68 ? 24.016 20.828 6.203 1 98.75 68 ASN B O 1
ATOM 3051 N N . ARG B 1 69 ? 25.203 19.531 7.578 1 98.56 69 ARG B N 1
ATOM 3052 C CA . ARG B 1 69 ? 26.172 20.516 8.062 1 98.56 69 ARG B CA 1
ATOM 3053 C C . ARG B 1 69 ? 25.469 21.625 8.844 1 98.56 69 ARG B C 1
ATOM 3055 O O . ARG B 1 69 ? 25.781 22.812 8.664 1 98.56 69 ARG B O 1
ATOM 3062 N N . PHE B 1 70 ? 24.516 21.203 9.711 1 98.81 70 PHE B N 1
ATOM 3063 C CA . PHE B 1 70 ? 23.812 22.203 10.492 1 98.81 70 PHE B CA 1
ATOM 3064 C C . PHE B 1 70 ? 23.953 21.922 11.984 1 98.81 70 PHE B C 1
ATOM 3066 O O . PHE B 1 70 ? 23.078 22.297 12.781 1 98.81 70 PHE B O 1
ATOM 3073 N N . ASP B 1 71 ? 25.047 21.328 12.398 1 98.31 71 ASP B N 1
ATOM 3074 C CA . ASP B 1 71 ? 25.297 20.984 13.789 1 98.31 71 ASP B CA 1
ATOM 3075 C C . ASP B 1 71 ? 25.344 22.234 14.672 1 98.31 71 ASP B C 1
ATOM 3077 O O . ASP B 1 71 ? 25.016 22.172 15.852 1 98.31 71 ASP B O 1
ATOM 3081 N N . ASN B 1 72 ? 25.766 23.281 14.062 1 98.31 72 ASN B N 1
ATOM 3082 C CA . ASN B 1 72 ? 25.938 24.5 14.828 1 98.31 72 ASN B CA 1
ATOM 3083 C C . ASN B 1 72 ? 24.625 25.266 14.984 1 98.31 72 ASN B C 1
ATOM 3085 O O . ASN B 1 72 ? 24.516 26.172 15.805 1 98.31 72 ASN B O 1
ATOM 3089 N N . VAL B 1 73 ? 23.656 24.891 14.25 1 98.81 73 VAL B N 1
ATOM 3090 C CA . VAL B 1 73 ? 22.391 25.625 14.219 1 98.81 73 VAL B CA 1
ATOM 3091 C C . VAL B 1 73 ? 21.297 24.797 14.906 1 98.81 73 VAL B C 1
ATOM 3093 O O . VAL B 1 73 ? 20.469 25.344 15.633 1 98.81 73 VAL B O 1
ATOM 3096 N N . VAL B 1 74 ? 21.312 23.453 14.695 1 98.94 74 VAL B N 1
ATOM 3097 C CA . VAL B 1 74 ? 20.234 22.594 15.172 1 98.94 74 VAL B CA 1
ATOM 3098 C C . VAL B 1 74 ? 20.703 21.828 16.422 1 98.94 74 VAL B C 1
ATOM 3100 O O . VAL B 1 74 ? 21.734 21.156 16.391 1 98.94 74 VAL B O 1
ATOM 3103 N N . GLU B 1 75 ? 20.031 21.938 17.422 1 98.81 75 GLU B N 1
ATOM 3104 C CA . GLU B 1 75 ? 20.234 21.172 18.641 1 98.81 75 GLU B CA 1
ATOM 3105 C C . GLU B 1 75 ? 19.141 20.141 18.828 1 98.81 75 GLU B C 1
ATOM 3107 O O . GLU B 1 75 ? 17.953 20.484 18.969 1 98.81 75 GLU B O 1
ATOM 3112 N N . VAL B 1 76 ? 19.531 18.859 18.875 1 98.75 76 VAL B N 1
ATOM 3113 C CA . VAL B 1 76 ? 18.562 17.781 19.062 1 98.75 76 VAL B CA 1
ATOM 3114 C C . VAL B 1 76 ? 18.375 17.516 20.562 1 98.75 76 VAL B C 1
ATOM 3116 O O . VAL B 1 76 ? 19.359 17.359 21.297 1 98.75 76 VAL B O 1
ATOM 3119 N N . ILE B 1 77 ? 17.172 17.516 20.969 1 98.62 77 ILE B N 1
ATOM 3120 C CA . ILE B 1 77 ? 16.844 17.266 22.359 1 98.62 77 ILE B CA 1
ATOM 3121 C C . ILE B 1 77 ? 15.953 16.031 22.469 1 98.62 77 ILE B C 1
ATOM 3123 O O . ILE B 1 77 ? 14.828 16.016 21.953 1 98.62 77 ILE B O 1
ATOM 3127 N N . ASN B 1 78 ? 16.438 14.945 23.094 1 98.5 78 ASN B N 1
ATOM 3128 C CA . ASN B 1 78 ? 15.648 13.742 23.328 1 98.5 78 ASN B CA 1
ATOM 3129 C C . ASN B 1 78 ? 14.742 13.891 24.547 1 98.5 78 ASN B C 1
ATOM 3131 O O . ASN B 1 78 ? 15.188 13.68 25.672 1 98.5 78 ASN B O 1
ATOM 3135 N N . SER B 1 79 ? 13.516 14.242 24.297 1 98 79 SER B N 1
ATOM 3136 C CA . SER B 1 79 ? 12.531 14.477 25.344 1 98 79 SER B CA 1
ATOM 3137 C C . SER B 1 79 ? 11.125 14.57 24.766 1 98 79 SER B C 1
ATOM 3139 O O . SER B 1 79 ? 10.945 14.852 23.578 1 98 79 SER B O 1
ATOM 3141 N N . ARG B 1 80 ? 10.188 14.297 25.625 1 96.38 80 ARG B N 1
ATOM 3142 C CA . ARG B 1 80 ? 8.844 14.773 25.312 1 96.38 80 ARG B CA 1
ATOM 3143 C C . ARG B 1 80 ? 8.789 16.297 25.344 1 96.38 80 ARG B C 1
ATOM 3145 O O . ARG B 1 80 ? 9.438 16.938 26.172 1 96.38 80 ARG B O 1
ATOM 3152 N N . ILE B 1 81 ? 7.988 16.797 24.438 1 97.69 81 ILE B N 1
ATOM 3153 C CA . ILE B 1 81 ? 7.914 18.25 24.344 1 97.69 81 ILE B CA 1
ATOM 3154 C C . ILE B 1 81 ? 7.391 18.828 25.672 1 97.69 81 ILE B C 1
ATOM 3156 O O . ILE B 1 81 ? 7.805 19.906 26.094 1 97.69 81 ILE B O 1
ATOM 3160 N N . GLU B 1 82 ? 6.535 18.094 26.359 1 96.5 82 GLU B N 1
ATOM 3161 C CA . GLU B 1 82 ? 5.941 18.516 27.625 1 96.5 82 GLU B CA 1
ATOM 3162 C C . GLU B 1 82 ? 6.996 18.625 28.719 1 96.5 82 GLU B C 1
ATOM 3164 O O . GLU B 1 82 ? 6.848 19.406 29.656 1 96.5 82 GLU B O 1
ATOM 3169 N N . ASP B 1 83 ? 8.039 17.891 28.547 1 98 83 ASP B N 1
ATOM 3170 C CA . ASP B 1 83 ? 9.07 17.828 29.562 1 98 83 ASP B CA 1
ATOM 3171 C C . ASP B 1 83 ? 10.305 18.625 29.156 1 98 83 ASP B C 1
ATOM 3173 O O . ASP B 1 83 ? 11.25 18.766 29.938 1 98 83 ASP B O 1
ATOM 3177 N N . ALA B 1 84 ? 10.305 19.094 28 1 97.94 84 ALA B N 1
ATOM 3178 C CA . ALA B 1 84 ? 11.477 19.781 27.469 1 97.94 84 ALA B CA 1
ATOM 3179 C C . ALA B 1 84 ? 11.719 21.109 28.203 1 97.94 84 ALA B C 1
ATOM 3181 O O . ALA B 1 84 ? 10.773 21.766 28.625 1 97.94 84 ALA B O 1
ATOM 3182 N N . ILE B 1 85 ? 13.008 21.406 28.391 1 97.5 85 ILE B N 1
ATOM 3183 C CA . ILE B 1 85 ? 13.43 22.688 28.922 1 97.5 85 ILE B CA 1
ATOM 3184 C C . ILE B 1 85 ? 14.305 23.422 27.906 1 97.5 85 ILE B C 1
ATOM 3186 O O . ILE B 1 85 ? 15.336 22.906 27.469 1 97.5 85 ILE B O 1
ATOM 3190 N N . LEU B 1 86 ? 13.836 24.531 27.469 1 98.12 86 LEU B N 1
ATOM 3191 C CA . LEU B 1 86 ? 14.594 25.375 26.547 1 98.12 86 LEU B CA 1
ATOM 3192 C C . LEU B 1 86 ? 15.109 26.625 27.25 1 98.12 86 LEU B C 1
ATOM 3194 O O . LEU B 1 86 ? 14.461 27.156 28.156 1 98.12 86 LEU B O 1
ATOM 3198 N N . PRO B 1 87 ? 16.188 27.125 26.875 1 97.88 87 PRO B N 1
ATOM 3199 C CA . PRO B 1 87 ? 16.766 28.312 27.516 1 97.88 87 PRO B CA 1
ATOM 3200 C C . PRO B 1 87 ? 16.094 29.609 27.078 1 97.88 87 PRO B C 1
ATOM 3202 O O . PRO B 1 87 ? 16.391 30.672 27.641 1 97.88 87 PRO B O 1
ATOM 3205 N N . GLU B 1 88 ? 15.195 29.594 26.094 1 98.25 88 GLU B N 1
ATOM 3206 C CA . GLU B 1 88 ? 14.531 30.781 25.562 1 98.25 88 GLU B CA 1
ATOM 3207 C C . GLU B 1 88 ? 13.203 30.422 24.891 1 98.25 88 GLU B C 1
ATOM 3209 O O . GLU B 1 88 ? 12.938 29.234 24.625 1 98.25 88 GLU B O 1
ATOM 3214 N N . LYS B 1 89 ? 12.414 31.469 24.734 1 98.56 89 LYS B N 1
ATOM 3215 C CA . LYS B 1 89 ? 11.234 31.312 23.875 1 98.56 89 LYS B CA 1
ATOM 3216 C C . LYS B 1 89 ? 11.625 31.344 22.406 1 98.56 89 LYS B C 1
ATOM 3218 O O . LYS B 1 89 ? 12.711 31.797 22.047 1 98.56 89 LYS B O 1
ATOM 3223 N N . VAL B 1 90 ? 10.734 30.922 21.609 1 98.88 90 VAL B N 1
ATOM 3224 C CA . VAL B 1 90 ? 11.086 30.766 20.203 1 98.88 90 VAL B CA 1
ATOM 3225 C C . VAL B 1 90 ? 10.18 31.656 19.359 1 98.88 90 VAL B C 1
ATOM 3227 O O . VAL B 1 90 ? 9.109 32.062 19.797 1 98.88 90 VAL B O 1
ATOM 3230 N N . ASP B 1 91 ? 10.586 31.891 18.125 1 98.81 91 ASP B N 1
ATOM 3231 C CA . ASP B 1 91 ? 9.852 32.75 17.188 1 98.81 91 ASP B CA 1
ATOM 3232 C C . ASP B 1 91 ? 8.906 31.922 16.312 1 98.81 91 ASP B C 1
ATOM 3234 O O . ASP B 1 91 ? 7.879 32.438 15.859 1 98.81 91 ASP B O 1
ATOM 3238 N N . VAL B 1 92 ? 9.312 30.719 16.047 1 98.75 92 VAL B N 1
ATOM 3239 C CA . VAL B 1 92 ? 8.594 29.859 15.125 1 98.75 92 VAL B CA 1
ATOM 3240 C C . VAL B 1 92 ? 8.484 28.453 15.703 1 98.75 92 VAL B C 1
ATOM 3242 O O . VAL B 1 92 ? 9.445 27.938 16.266 1 98.75 92 VAL B O 1
ATOM 3245 N N . ILE B 1 93 ? 7.328 27.844 15.594 1 98.88 93 ILE B N 1
ATOM 3246 C CA . ILE B 1 93 ? 7.137 26.422 15.867 1 98.88 93 ILE B CA 1
ATOM 3247 C C . ILE B 1 93 ? 6.754 25.688 14.586 1 98.88 93 ILE B C 1
ATOM 3249 O O . ILE B 1 93 ? 5.887 26.156 13.836 1 98.88 93 ILE B O 1
ATOM 3253 N N . VAL B 1 94 ? 7.438 24.641 14.25 1 98.81 94 VAL B N 1
ATOM 3254 C CA . VAL B 1 94 ? 7.078 23.766 13.141 1 98.81 94 VAL B CA 1
ATOM 3255 C C . VAL B 1 94 ? 6.793 22.359 13.672 1 98.81 94 VAL B C 1
ATOM 3257 O O . VAL B 1 94 ? 7.445 21.906 14.617 1 98.81 94 VAL B O 1
ATOM 3260 N N . SER B 1 95 ? 5.777 21.703 13.125 1 98.25 95 SER B N 1
ATOM 3261 C CA . SER B 1 95 ? 5.441 20.344 13.562 1 98.25 95 SER B CA 1
ATOM 3262 C C . SER B 1 95 ? 4.586 19.625 12.523 1 98.25 95 SER B C 1
ATOM 3264 O O . SER B 1 95 ? 3.764 20.25 11.852 1 98.25 95 SER B O 1
ATOM 3266 N N . GLU B 1 96 ? 4.863 18.406 12.312 1 96.12 96 GLU B N 1
ATOM 3267 C CA . GLU B 1 96 ? 3.932 17.516 11.633 1 96.12 96 GLU B CA 1
ATOM 3268 C C . GLU B 1 96 ? 3.104 16.719 12.633 1 96.12 96 GLU B C 1
ATOM 3270 O O . GLU B 1 96 ? 3.443 15.578 12.961 1 96.12 96 GLU B O 1
ATOM 3275 N N . TRP B 1 97 ? 1.988 17.25 13 1 94.38 97 TRP B N 1
ATOM 3276 C CA . TRP B 1 97 ? 1.269 16.703 14.141 1 94.38 97 TRP B CA 1
ATOM 3277 C C . TRP B 1 97 ? 0.063 15.891 13.68 1 94.38 97 TRP B C 1
ATOM 3279 O O . TRP B 1 97 ? -0.516 15.125 14.461 1 94.38 97 TRP B O 1
ATOM 3289 N N . MET B 1 98 ? -0.238 15.969 12.375 1 94.31 98 MET B N 1
ATOM 3290 C CA . MET B 1 98 ? -1.503 15.406 11.906 1 94.31 98 MET B CA 1
ATOM 3291 C C . MET B 1 98 ? -1.423 13.883 11.828 1 94.31 98 MET B C 1
ATOM 3293 O O . MET B 1 98 ? -0.367 13.328 11.516 1 94.31 98 MET B O 1
ATOM 3297 N N . GLY B 1 99 ? -2.516 13.258 12.062 1 92.38 99 GLY B N 1
ATOM 3298 C CA . GLY B 1 99 ? -2.707 11.836 11.82 1 92.38 99 GLY B CA 1
ATOM 3299 C C . GLY B 1 99 ? -3.881 11.539 10.906 1 92.38 99 GLY B C 1
ATOM 3300 O O . GLY B 1 99 ? -4.348 12.422 10.18 1 92.38 99 GLY B O 1
ATOM 3301 N N . PHE B 1 100 ? -4.207 10.273 10.945 1 90 100 PHE B N 1
ATOM 3302 C CA . PHE B 1 100 ? -5.395 9.891 10.188 1 90 100 PHE B CA 1
ATOM 3303 C C . PHE B 1 100 ? -6.609 10.695 10.633 1 90 100 PHE B C 1
ATOM 3305 O O . PHE B 1 100 ? -6.797 10.922 11.828 1 90 100 PHE B O 1
ATOM 3312 N N . HIS B 1 101 ? -7.355 11.117 9.688 1 89.69 10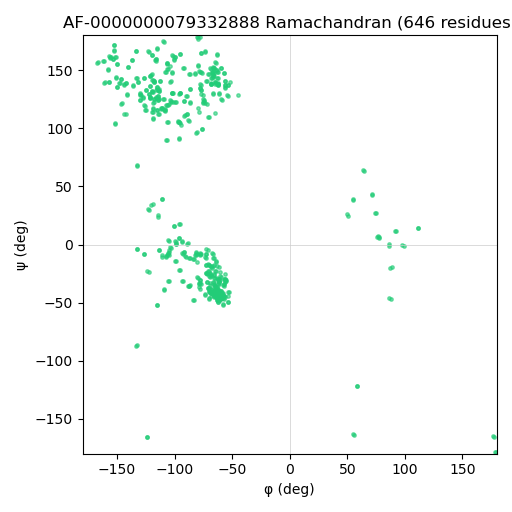1 HIS B N 1
ATOM 3313 C CA . HIS B 1 101 ? -8.508 11.977 9.914 1 89.69 101 HIS B CA 1
ATOM 3314 C C . HIS B 1 101 ? -8.148 13.172 10.781 1 89.69 101 HIS B C 1
ATOM 3316 O O . HIS B 1 101 ? -8.953 13.625 11.602 1 89.69 101 HIS B O 1
ATOM 3322 N N . LEU B 1 102 ? -6.855 13.57 10.781 1 91.44 102 LEU B N 1
ATOM 3323 C CA . LEU B 1 102 ? -6.344 14.797 11.383 1 91.44 102 LEU B CA 1
ATOM 3324 C C . LEU B 1 102 ? -5.996 14.578 12.852 1 91.44 102 LEU B C 1
ATOM 3326 O O . LEU B 1 102 ? -4.891 14.898 13.289 1 91.44 102 LEU B O 1
ATOM 3330 N N . LEU B 1 103 ? -6.871 13.961 13.539 1 88.94 103 LEU B N 1
ATOM 3331 C CA . LEU B 1 103 ? -6.77 14.023 15 1 88.94 103 LEU B CA 1
ATOM 3332 C C . LEU B 1 103 ? -6.223 12.711 15.562 1 88.94 103 LEU B C 1
ATOM 3334 O O . LEU B 1 103 ? -5.926 12.625 16.75 1 88.94 103 LEU B O 1
ATOM 3338 N N . HIS B 1 104 ? -6.023 11.844 14.648 1 79.56 104 HIS B N 1
ATOM 3339 C CA . HIS B 1 104 ? -5.508 10.562 15.141 1 79.56 104 HIS B CA 1
ATOM 3340 C C . HIS B 1 104 ? -4.09 10.719 15.688 1 79.56 104 HIS B C 1
ATOM 3342 O O . HIS B 1 104 ? -3.391 11.672 15.344 1 79.56 104 HIS B O 1
ATOM 3348 N N . GLU B 1 105 ? -3.631 10.031 16.656 1 75.25 105 GLU B N 1
ATOM 3349 C CA . GLU B 1 105 ? -2.328 9.953 17.312 1 75.25 105 GLU B CA 1
ATOM 3350 C C . GLU B 1 105 ? -2.221 10.969 18.453 1 75.25 105 GLU B C 1
ATOM 3352 O O . GLU B 1 105 ? -1.306 10.891 19.281 1 75.25 105 GLU B O 1
ATOM 3357 N N . GLY B 1 106 ? -3.09 12.102 18.531 1 76.12 106 GLY B N 1
ATOM 3358 C CA . GLY B 1 106 ? -3.207 12.984 19.672 1 76.12 106 GLY B CA 1
ATOM 3359 C C . GLY B 1 106 ? -2.029 13.93 19.828 1 76.12 106 GLY B C 1
ATOM 3360 O O . GLY B 1 106 ? -1.69 14.344 20.938 1 76.12 106 GLY B O 1
ATOM 3361 N N . MET B 1 107 ? -1.381 14.242 18.688 1 87.62 107 MET B N 1
ATOM 3362 C CA . MET B 1 107 ? -0.185 15.078 18.75 1 87.62 107 MET B CA 1
ATOM 3363 C C . MET B 1 107 ? -0.557 16.562 18.844 1 87.62 107 MET B C 1
ATOM 3365 O O . MET B 1 107 ? 0.287 17.391 19.172 1 87.62 107 MET B O 1
ATOM 3369 N N . LEU B 1 108 ? -1.783 16.859 18.672 1 93.38 108 LEU B N 1
ATOM 3370 C CA . LEU B 1 108 ? -2.223 18.25 18.75 1 93.38 108 LEU B CA 1
ATOM 3371 C C . LEU B 1 108 ? -1.983 18.828 20.156 1 93.38 108 LEU B C 1
ATOM 3373 O O . LEU B 1 108 ? -1.526 19.953 20.297 1 93.38 108 LEU B O 1
ATOM 3377 N N . ASP B 1 109 ? -2.174 18.062 21.172 1 93.44 109 ASP B N 1
ATOM 3378 C CA . ASP B 1 109 ? -1.974 18.5 22.547 1 93.44 109 ASP B CA 1
ATOM 3379 C C . ASP B 1 109 ? -0.526 18.922 22.797 1 93.44 109 ASP B C 1
ATOM 3381 O O . ASP B 1 109 ? -0.27 19.906 23.484 1 93.44 109 ASP B O 1
ATOM 3385 N N . SER B 1 110 ? 0.299 18.172 22.234 1 95.12 110 SER B N 1
ATOM 3386 C CA . SER B 1 110 ? 1.72 18.453 22.406 1 95.12 110 SER B CA 1
ATOM 3387 C C . SER B 1 110 ? 2.1 19.766 21.75 1 95.12 110 SER B C 1
ATOM 3389 O O . SER B 1 110 ? 2.895 20.547 22.281 1 95.12 110 SER B O 1
ATOM 3391 N N . VAL B 1 111 ? 1.577 20.031 20.594 1 97 111 VAL B N 1
ATOM 3392 C CA . VAL B 1 111 ? 1.88 21.266 19.891 1 97 111 VAL B CA 1
ATOM 3393 C C . VAL B 1 111 ? 1.31 22.453 20.656 1 97 111 VAL B C 1
ATOM 3395 O O . VAL B 1 111 ? 1.943 23.5 20.75 1 97 111 VAL B O 1
ATOM 3398 N N . ILE B 1 112 ? 0.155 22.234 21.188 1 96.62 112 ILE B N 1
ATOM 3399 C CA . ILE B 1 112 ? -0.473 23.297 21.984 1 96.62 112 ILE B CA 1
ATOM 3400 C C . ILE B 1 112 ? 0.374 23.578 23.219 1 96.62 112 ILE B C 1
ATOM 3402 O O . ILE B 1 112 ? 0.613 24.734 23.562 1 96.62 112 ILE B O 1
ATOM 3406 N N . ALA B 1 113 ? 0.81 22.547 23.859 1 97 113 ALA B N 1
ATOM 3407 C CA . ALA B 1 113 ? 1.688 22.703 25.016 1 97 113 ALA B CA 1
ATOM 3408 C C . ALA B 1 113 ? 2.953 23.469 24.641 1 97 113 ALA B C 1
ATOM 3410 O O . ALA B 1 113 ? 3.389 24.359 25.375 1 97 113 ALA B O 1
ATOM 3411 N N . ALA B 1 114 ? 3.502 23.156 23.562 1 98.56 114 ALA B N 1
ATOM 3412 C CA . ALA B 1 114 ? 4.703 23.828 23.078 1 98.56 114 ALA B CA 1
ATOM 3413 C C . ALA B 1 114 ? 4.43 25.312 22.812 1 98.56 114 ALA B C 1
ATOM 3415 O O . ALA B 1 114 ? 5.23 26.172 23.203 1 98.56 114 ALA B O 1
ATOM 3416 N N . ARG B 1 115 ? 3.336 25.547 22.109 1 98.56 115 ARG B N 1
ATOM 3417 C CA . ARG B 1 115 ? 2.936 26.922 21.828 1 98.56 115 ARG B CA 1
ATOM 3418 C C . ARG B 1 115 ? 2.83 27.75 23.109 1 98.56 115 ARG B C 1
ATOM 3420 O O . ARG B 1 115 ? 3.459 28.797 23.234 1 98.56 115 ARG B O 1
ATOM 3427 N N . ASP B 1 116 ? 2.158 27.234 24.062 1 98.12 116 ASP B N 1
ATOM 3428 C CA . ASP B 1 116 ? 1.86 27.969 25.297 1 98.12 116 ASP B CA 1
ATOM 3429 C C . ASP B 1 116 ? 3.125 28.188 26.125 1 98.12 116 ASP B C 1
ATOM 3431 O O . ASP B 1 116 ? 3.273 29.234 26.766 1 98.12 116 ASP B O 1
ATOM 3435 N N . LYS B 1 117 ? 3.951 27.297 26.062 1 98.19 117 LYS B N 1
ATOM 3436 C CA . LYS B 1 117 ? 5.137 27.328 26.922 1 98.19 117 LYS B CA 1
ATOM 3437 C C . LYS B 1 117 ? 6.27 28.094 26.25 1 98.19 117 LYS B C 1
ATOM 3439 O O . LYS B 1 117 ? 7.008 28.828 26.922 1 98.19 117 LYS B O 1
ATOM 3444 N N . PHE B 1 118 ? 6.367 27.969 24.922 1 98.75 118 PHE B N 1
ATOM 3445 C CA . PHE B 1 118 ? 7.652 28.359 24.359 1 98.75 118 PHE B CA 1
ATOM 3446 C C . PHE B 1 118 ? 7.477 29.453 23.312 1 98.75 118 PHE B C 1
ATOM 3448 O O . PHE B 1 118 ? 8.43 30.141 22.969 1 98.75 118 PHE B O 1
ATOM 3455 N N . LEU B 1 119 ? 6.348 29.594 22.703 1 98.81 119 LEU B N 1
ATOM 3456 C CA . LEU B 1 119 ? 6.203 30.5 21.578 1 98.81 119 LEU B CA 1
ATOM 3457 C C . LEU B 1 119 ? 6.105 31.953 22.047 1 98.81 119 LEU B C 1
ATOM 3459 O O . LEU B 1 119 ? 5.348 32.25 22.969 1 98.81 119 LEU B O 1
ATOM 3463 N N . LYS B 1 120 ? 6.836 32.844 21.438 1 98.5 120 LYS B N 1
ATOM 3464 C CA . LYS B 1 120 ? 6.734 34.281 21.703 1 98.5 120 LYS B CA 1
ATOM 3465 C C . LYS B 1 120 ? 5.398 34.844 21.219 1 98.5 120 LYS B C 1
ATOM 3467 O O . LYS B 1 120 ? 4.809 34.312 20.281 1 98.5 120 LYS B O 1
ATOM 3472 N N . PRO B 1 121 ? 4.965 35.906 21.922 1 96.88 121 PRO B N 1
ATOM 3473 C CA . PRO B 1 121 ? 3.799 36.594 21.344 1 96.88 121 PRO B CA 1
ATOM 3474 C C . PRO B 1 121 ? 4.004 37 19.891 1 96.88 121 PRO B C 1
ATOM 3476 O O . PRO B 1 121 ? 5.035 37.594 19.547 1 96.88 121 PRO B O 1
ATOM 3479 N N . GLY B 1 122 ? 3.105 36.625 19.094 1 94.56 122 GLY B N 1
ATOM 3480 C CA . GLY B 1 122 ? 3.201 36.969 17.672 1 94.56 122 GLY B CA 1
ATOM 3481 C C . GLY B 1 122 ? 4.016 35.969 16.875 1 94.56 122 GLY B C 1
ATOM 3482 O O . GLY B 1 122 ? 4.219 36.156 15.672 1 94.56 122 GLY B O 1
ATOM 3483 N N . GLY B 1 123 ? 4.535 34.938 17.484 1 97.62 123 GLY B N 1
ATOM 3484 C CA . GLY B 1 123 ? 5.289 33.906 16.797 1 97.62 123 GLY B CA 1
ATOM 3485 C C . GLY B 1 123 ? 4.461 33.156 15.789 1 97.62 123 GLY B C 1
ATOM 3486 O O . GLY B 1 123 ? 3.23 33.25 15.781 1 97.62 123 GLY B O 1
ATOM 3487 N N . LEU B 1 124 ? 5.129 32.469 14.922 1 97.94 124 LEU B N 1
ATOM 3488 C CA . LEU B 1 124 ? 4.453 31.719 13.867 1 97.94 124 LEU B CA 1
ATOM 3489 C C . LEU B 1 124 ? 4.398 30.234 14.195 1 97.94 124 LEU B C 1
ATOM 3491 O O . LEU B 1 124 ? 5.309 29.703 14.844 1 97.94 124 LEU B O 1
ATOM 3495 N N . ILE B 1 125 ? 3.371 29.594 13.75 1 98.31 125 ILE B N 1
ATOM 3496 C CA . ILE B 1 125 ? 3.211 28.156 13.93 1 98.31 125 ILE B CA 1
ATOM 3497 C C . ILE B 1 125 ? 2.93 27.5 12.578 1 98.31 125 ILE B C 1
ATOM 3499 O O . ILE B 1 125 ? 2.061 27.953 11.836 1 98.31 125 ILE B O 1
ATOM 3503 N N . PHE B 1 126 ? 3.732 26.5 12.242 1 98.62 126 PHE B N 1
ATOM 3504 C CA . PHE B 1 126 ? 3.623 25.766 10.984 1 98.62 126 PHE B CA 1
ATOM 3505 C C . PHE B 1 126 ? 3.078 24.359 11.227 1 98.62 126 PHE B C 1
ATOM 3507 O O . PHE B 1 126 ? 3.752 23.516 11.836 1 98.62 126 PHE B O 1
ATOM 3514 N N . PRO B 1 127 ? 1.871 24.062 10.695 1 98.44 127 PRO B N 1
ATOM 3515 C CA . PRO B 1 127 ? 0.866 24.922 10.062 1 98.44 127 PRO B CA 1
ATOM 3516 C C . PRO B 1 127 ? 0.112 25.797 11.07 1 98.44 127 PRO B C 1
ATOM 3518 O O . PRO B 1 127 ? 0.182 25.547 12.273 1 98.44 127 PRO B O 1
ATOM 3521 N N . GLU B 1 128 ? -0.566 26.766 10.578 1 98.06 128 GLU B N 1
ATOM 3522 C CA . GLU B 1 128 ? -1.218 27.672 11.508 1 98.06 128 GLU B CA 1
ATOM 3523 C C . GLU B 1 128 ? -2.676 27.281 11.742 1 98.06 128 GLU B C 1
ATOM 3525 O O . GLU B 1 128 ? -3.275 27.672 12.742 1 98.06 128 GLU B O 1
ATOM 3530 N N . SER B 1 129 ? -3.223 26.547 10.789 1 98.06 129 SER B N 1
ATOM 3531 C CA . SER B 1 129 ? -4.59 26.062 10.969 1 98.06 129 SER B CA 1
ATOM 3532 C C . SER B 1 129 ? -4.82 24.75 10.234 1 98.06 129 SER B C 1
ATOM 3534 O O . SER B 1 129 ? -4.008 24.344 9.398 1 98.06 129 SER B O 1
ATOM 3536 N N . ALA B 1 130 ? -5.855 24.062 10.633 1 97.75 130 ALA B N 1
ATOM 3537 C CA . ALA B 1 130 ? -6.277 22.812 10.008 1 97.75 130 ALA B CA 1
ATOM 3538 C C . ALA B 1 130 ? -7.801 22.719 9.945 1 97.75 130 ALA B C 1
ATOM 3540 O O . ALA B 1 130 ? -8.492 23.109 10.883 1 97.75 130 ALA B O 1
ATOM 3541 N N . THR B 1 131 ? -8.258 22.234 8.844 1 98.19 131 THR B N 1
ATOM 3542 C CA . THR B 1 131 ? -9.695 22.047 8.656 1 98.19 131 THR B CA 1
ATOM 3543 C C . THR B 1 131 ? -10.008 20.594 8.336 1 98.19 131 THR B C 1
ATOM 3545 O O . THR B 1 131 ? -9.336 19.969 7.504 1 98.19 131 THR B O 1
ATOM 3548 N N . LEU B 1 132 ? -10.945 20.016 9.055 1 97.88 132 LEU B N 1
ATOM 3549 C CA . LEU B 1 132 ? -11.477 18.688 8.75 1 97.88 132 LEU B CA 1
ATOM 3550 C C . LEU B 1 132 ? -12.75 18.797 7.914 1 97.88 132 LEU B C 1
ATOM 3552 O O . LEU B 1 132 ? -13.648 19.562 8.242 1 97.88 132 LEU B O 1
ATOM 3556 N N . TYR B 1 133 ? -12.773 18.047 6.855 1 98.62 133 TYR B N 1
ATOM 3557 C CA . TYR B 1 133 ? -13.914 18.062 5.945 1 98.62 133 TYR B CA 1
ATOM 3558 C C . TYR B 1 133 ? -14.609 16.703 5.922 1 98.62 133 TYR B C 1
ATOM 3560 O O . TYR B 1 133 ? -14.031 15.688 6.309 1 98.62 133 TYR B O 1
ATOM 3568 N N . SER B 1 134 ? -15.875 16.719 5.484 1 98.44 134 SER B N 1
ATOM 3569 C CA . SER B 1 134 ? -16.641 15.508 5.23 1 98.44 134 SER B CA 1
ATOM 3570 C C . SER B 1 134 ? -17.5 15.641 3.977 1 98.44 134 SER B C 1
ATOM 3572 O O . SER B 1 134 ? -17.844 16.75 3.57 1 98.44 134 SER B O 1
ATOM 3574 N N . ALA B 1 135 ? -17.766 14.547 3.385 1 98.62 135 ALA B N 1
ATOM 3575 C CA . ALA B 1 135 ? -18.734 14.461 2.295 1 98.62 135 ALA B CA 1
ATOM 3576 C C . ALA B 1 135 ? -19.281 13.047 2.156 1 98.62 135 ALA B C 1
ATOM 3578 O O . ALA B 1 135 ? -18.547 12.07 2.33 1 98.62 135 ALA B O 1
ATOM 3579 N N . PRO B 1 136 ? -20.625 12.938 1.892 1 98.56 136 PRO B N 1
ATOM 3580 C CA . PRO B 1 136 ? -21.125 11.617 1.5 1 98.56 136 PRO B CA 1
ATOM 3581 C C . PRO B 1 136 ? -20.422 11.062 0.262 1 98.56 136 PRO B C 1
ATOM 3583 O O . PRO B 1 136 ? -20.047 11.828 -0.633 1 98.56 136 PRO B O 1
ATOM 3586 N N . CYS B 1 137 ? -20.281 9.734 0.225 1 98.44 137 CYS B N 1
ATOM 3587 C CA . CYS B 1 137 ? -19.547 9.18 -0.902 1 98.44 137 CYS B CA 1
ATOM 3588 C C . CYS B 1 137 ? -19.984 7.754 -1.204 1 98.44 137 CYS B C 1
ATOM 3590 O O . CYS B 1 137 ? -20.656 7.125 -0.391 1 98.44 137 CYS B O 1
ATOM 3592 N N . CYS B 1 138 ? -19.656 7.398 -2.443 1 98 138 CYS B N 1
ATOM 3593 C CA . CYS B 1 138 ? -19.703 5.992 -2.826 1 98 138 CYS B CA 1
ATOM 3594 C C . CYS B 1 138 ? -18.469 5.258 -2.324 1 98 138 CYS B C 1
ATOM 3596 O O . CYS B 1 138 ? -17.391 5.855 -2.184 1 98 138 CYS B O 1
ATOM 3598 N N . VAL B 1 139 ? -18.594 4.012 -2.02 1 96.62 139 VAL B N 1
ATOM 3599 C CA . VAL B 1 139 ? -17.484 3.154 -1.628 1 96.62 139 VAL B CA 1
ATOM 3600 C C . VAL B 1 139 ? -17.547 1.838 -2.398 1 96.62 139 VAL B C 1
ATOM 3602 O O . VAL B 1 139 ? -17.703 0.77 -1.801 1 96.62 139 VAL B O 1
ATOM 3605 N N . PRO B 1 140 ? -17.328 1.92 -3.66 1 95.06 140 PRO B N 1
ATOM 3606 C CA . PRO B 1 140 ? -17.5 0.729 -4.492 1 95.06 140 PRO B CA 1
ATOM 3607 C C . PRO B 1 140 ? -16.672 -0.46 -4.008 1 95.06 140 PRO B C 1
ATOM 3609 O O . PRO B 1 140 ? -17.094 -1.609 -4.145 1 95.06 140 PRO B O 1
ATOM 3612 N N . GLY B 1 141 ? -15.57 -0.203 -3.443 1 94.31 141 GLY B N 1
ATOM 3613 C CA . GLY B 1 141 ? -14.68 -1.262 -2.996 1 94.31 141 GLY B CA 1
ATOM 3614 C C . GLY B 1 141 ? -15.266 -2.092 -1.866 1 94.31 141 GLY B C 1
ATOM 3615 O O . GLY B 1 141 ? -14.734 -3.158 -1.539 1 94.31 141 GLY B O 1
ATOM 3616 N N . MET B 1 142 ? -16.344 -1.607 -1.321 1 94.56 142 MET B N 1
ATOM 3617 C CA . MET B 1 142 ? -17 -2.344 -0.252 1 94.56 142 MET B CA 1
ATOM 3618 C C . MET B 1 142 ? -18.375 -2.83 -0.702 1 94.56 142 MET B C 1
ATOM 3620 O O . MET B 1 142 ? -19.062 -3.551 0.031 1 94.56 142 MET B O 1
ATOM 3624 N N . PHE B 1 143 ? -18.734 -2.426 -1.878 1 95.06 143 PHE B N 1
ATOM 3625 C CA . PHE B 1 143 ? -20.094 -2.719 -2.35 1 95.06 143 PHE B CA 1
ATOM 3626 C C . PHE B 1 143 ? -20.062 -3.27 -3.77 1 95.06 143 PHE B C 1
ATOM 3628 O O . PHE B 1 143 ? -19.828 -4.465 -3.973 1 95.06 143 PHE B O 1
ATOM 3635 N N . ASP B 1 144 ? -20.062 -2.369 -4.773 1 94.88 144 ASP B N 1
ATOM 3636 C CA . ASP B 1 144 ? -20.312 -2.699 -6.176 1 94.88 144 ASP B CA 1
ATOM 3637 C C . ASP B 1 144 ? -19.188 -3.564 -6.738 1 94.88 144 ASP B C 1
ATOM 3639 O O . ASP B 1 144 ? -19.422 -4.383 -7.633 1 94.88 144 ASP B O 1
ATOM 3643 N N . PHE B 1 145 ? -18.078 -3.383 -6.293 1 95.25 145 PHE B N 1
ATOM 3644 C CA . PHE B 1 145 ? -16.922 -4.121 -6.781 1 95.25 145 PHE B CA 1
ATOM 3645 C C . PHE B 1 145 ? -17.156 -5.621 -6.66 1 95.25 145 PHE B C 1
ATOM 3647 O O . PHE B 1 145 ? -16.703 -6.395 -7.512 1 95.25 145 PHE B O 1
ATOM 3654 N N . TRP B 1 146 ? -17.844 -6.012 -5.738 1 96.62 146 TRP B N 1
ATOM 3655 C CA . TRP B 1 146 ? -17.969 -7.426 -5.391 1 96.62 146 TRP B CA 1
ATOM 3656 C C . TRP B 1 146 ? -19.156 -8.062 -6.086 1 96.62 146 TRP B C 1
ATOM 3658 O O . TRP B 1 146 ? -19.359 -9.273 -6 1 96.62 146 TRP B O 1
ATOM 3668 N N . ASP B 1 147 ? -19.969 -7.246 -6.738 1 96.56 147 ASP B N 1
ATOM 3669 C CA . ASP B 1 147 ? -21.125 -7.762 -7.449 1 96.56 147 ASP B CA 1
ATOM 3670 C C . ASP B 1 147 ? -20.719 -8.727 -8.562 1 96.56 147 ASP B C 1
ATOM 3672 O O . ASP B 1 147 ? -21.438 -9.68 -8.852 1 96.56 147 ASP B O 1
ATOM 3676 N N . ASP B 1 148 ? -19.578 -8.406 -9.133 1 96.56 148 ASP B N 1
ATOM 3677 C CA . ASP B 1 148 ? -19.094 -9.219 -10.242 1 96.56 148 ASP B CA 1
ATOM 3678 C C . ASP B 1 148 ? -17.562 -9.18 -10.312 1 96.56 148 ASP B C 1
ATOM 3680 O O . ASP B 1 148 ? -16.984 -8.234 -10.844 1 96.56 148 ASP B O 1
ATOM 3684 N N . LEU B 1 149 ? -16.984 -10.211 -9.906 1 96.38 149 LEU B N 1
ATOM 3685 C CA . LEU B 1 149 ? -15.539 -10.375 -9.984 1 96.38 149 LEU B CA 1
ATOM 3686 C C . LEU B 1 149 ? -15.164 -11.383 -11.07 1 96.38 149 LEU B C 1
ATOM 3688 O O . LEU B 1 149 ? -15.031 -12.57 -10.797 1 96.38 149 LEU B O 1
ATOM 3692 N N . GLU B 1 150 ? -14.969 -10.898 -12.289 1 94.25 150 GLU B N 1
ATOM 3693 C CA . GLU B 1 150 ? -14.641 -11.75 -13.43 1 94.25 150 GLU B CA 1
ATOM 3694 C C . GLU B 1 150 ? -15.672 -12.852 -13.609 1 94.25 150 GLU B C 1
ATOM 3696 O O . GLU B 1 150 ? -15.32 -14.023 -13.789 1 94.25 150 GLU B O 1
ATOM 3701 N N . GLY B 1 151 ? -16.969 -12.5 -13.398 1 95.69 151 GLY B N 1
ATOM 3702 C CA . GLY B 1 151 ? -18.062 -13.438 -13.633 1 95.69 151 GLY B CA 1
ATOM 3703 C C . GLY B 1 151 ? -18.531 -14.133 -12.375 1 95.69 151 GLY B C 1
ATOM 3704 O O . GLY B 1 151 ? -19.484 -14.922 -12.414 1 95.69 151 GLY B O 1
ATOM 3705 N N . VAL B 1 152 ? -17.938 -13.852 -11.289 1 98.06 152 VAL B N 1
ATOM 3706 C CA . VAL B 1 152 ? -18.312 -14.484 -10.031 1 98.06 152 VAL B CA 1
ATOM 3707 C C . VAL B 1 152 ? -18.906 -13.453 -9.078 1 98.06 152 VAL B C 1
ATOM 3709 O O . VAL B 1 152 ? -18.312 -12.406 -8.828 1 98.06 152 VAL B O 1
ATOM 3712 N N . SER B 1 153 ? -20.094 -13.727 -8.594 1 98.25 153 SER B N 1
ATOM 3713 C CA . SER B 1 153 ? -20.688 -12.867 -7.566 1 98.25 153 SER B CA 1
ATOM 3714 C C . SER B 1 153 ? -20.016 -13.086 -6.211 1 98.25 153 SER B C 1
ATOM 3716 O O . SER B 1 153 ? -19.953 -14.219 -5.719 1 98.25 153 SER B O 1
ATOM 3718 N N . MET B 1 154 ? -19.5 -12.055 -5.695 1 97.69 154 MET B N 1
ATOM 3719 C CA . MET B 1 154 ? -18.859 -12.086 -4.387 1 97.69 154 MET B CA 1
ATOM 3720 C C . MET B 1 154 ? -19.562 -11.164 -3.404 1 97.69 154 MET B C 1
ATOM 3722 O O . MET B 1 154 ? -18.922 -10.516 -2.582 1 97.69 154 MET B O 1
ATOM 3726 N N . ARG B 1 155 ? -20.812 -11.031 -3.49 1 96 155 ARG B N 1
ATOM 3727 C CA . ARG B 1 155 ? -21.594 -10.125 -2.672 1 96 155 ARG B CA 1
ATOM 3728 C C . ARG B 1 155 ? -21.516 -10.492 -1.196 1 96 155 ARG B C 1
ATOM 3730 O O . ARG B 1 155 ? -21.484 -9.617 -0.33 1 96 155 ARG B O 1
ATOM 3737 N N . SER B 1 156 ? -21.484 -11.781 -0.913 1 96.06 156 SER B N 1
ATOM 3738 C CA . SER B 1 156 ? -21.359 -12.242 0.467 1 96.06 156 SER B CA 1
ATOM 3739 C C . SER B 1 156 ? -20.047 -11.789 1.085 1 96.06 156 SER B C 1
ATOM 3741 O O . SER B 1 156 ? -20.016 -11.398 2.256 1 96.06 156 SER B O 1
ATOM 3743 N N . PHE B 1 157 ? -19.047 -11.883 0.324 1 96.12 157 PHE B N 1
ATOM 3744 C CA . PHE B 1 157 ? -17.766 -11.375 0.792 1 96.12 157 PHE B CA 1
ATOM 3745 C C . PHE B 1 157 ? -17.828 -9.875 1.063 1 96.12 157 PHE B C 1
ATOM 3747 O O . PHE B 1 157 ? -17.344 -9.406 2.088 1 96.12 157 PHE B O 1
ATOM 3754 N N . GLY B 1 158 ? -18.375 -9.125 0.127 1 94.44 158 GLY B N 1
ATOM 3755 C CA . GLY B 1 158 ? -18.578 -7.695 0.32 1 94.44 158 GLY B CA 1
ATOM 3756 C C . GLY B 1 158 ? -19.328 -7.359 1.598 1 94.44 158 GLY B C 1
ATOM 3757 O O . GLY B 1 158 ? -18.969 -6.414 2.303 1 94.44 158 GLY B O 1
ATOM 3758 N N . GLU B 1 159 ? -20.328 -8.141 1.888 1 94.06 159 GLU B N 1
ATOM 3759 C CA . GLU B 1 159 ? -21.109 -7.934 3.096 1 94.06 159 GLU B CA 1
ATOM 3760 C C . GLU B 1 159 ? -20.266 -8.141 4.352 1 94.06 159 GLU B C 1
ATOM 3762 O O . GLU B 1 159 ? -20.391 -7.387 5.32 1 94.06 159 GLU B O 1
ATOM 3767 N N . LYS B 1 160 ? -19.5 -9.172 4.316 1 92.88 160 LYS B N 1
ATOM 3768 C CA . LYS B 1 160 ? -18.609 -9.43 5.449 1 92.88 160 LYS B CA 1
ATOM 3769 C C . LYS B 1 160 ? -17.594 -8.297 5.625 1 92.88 160 LYS B C 1
ATOM 3771 O O . LYS B 1 160 ? -17.297 -7.898 6.754 1 92.88 160 LYS B O 1
ATOM 3776 N N . LEU B 1 161 ? -17.078 -7.863 4.512 1 92.44 161 LEU B N 1
ATOM 3777 C CA . LEU B 1 161 ? -16.156 -6.734 4.547 1 92.44 161 LEU B CA 1
ATOM 3778 C C . LEU B 1 161 ? -16.812 -5.512 5.172 1 92.44 161 LEU B C 1
ATOM 3780 O O . LEU B 1 161 ? -16.203 -4.836 6.012 1 92.44 161 LEU B O 1
ATOM 3784 N N . ARG B 1 162 ? -17.969 -5.195 4.805 1 92.75 162 ARG B N 1
ATOM 3785 C CA . ARG B 1 162 ? -18.703 -4.039 5.316 1 92.75 162 ARG B CA 1
ATOM 3786 C C . ARG B 1 162 ? -18.969 -4.18 6.812 1 92.75 162 ARG B C 1
ATOM 3788 O O . ARG B 1 162 ? -18.906 -3.195 7.551 1 92.75 162 ARG B O 1
ATOM 3795 N N . SER B 1 163 ? -19.312 -5.355 7.176 1 90.62 163 SER B N 1
ATOM 3796 C CA . SER B 1 163 ? -19.547 -5.598 8.594 1 90.62 163 SER B CA 1
ATOM 3797 C C . SER B 1 163 ? -18.297 -5.305 9.422 1 90.62 163 SER B C 1
ATOM 3799 O O . SER B 1 163 ? -18.391 -4.715 10.5 1 90.62 163 SER B O 1
ATOM 3801 N N . GLU B 1 164 ? -17.203 -5.684 8.883 1 89.31 164 GLU B N 1
ATOM 3802 C CA . GLU B 1 164 ? -15.945 -5.41 9.562 1 89.31 164 GLU B CA 1
ATOM 3803 C C . GLU B 1 164 ? -15.609 -3.922 9.539 1 89.31 164 GLU B C 1
ATOM 3805 O O . GLU B 1 164 ? -15.125 -3.371 10.523 1 89.31 164 GLU B O 1
ATOM 3810 N N . ALA B 1 165 ? -15.852 -3.309 8.453 1 87.81 165 ALA B N 1
ATOM 3811 C CA . ALA B 1 165 ? -15.531 -1.896 8.258 1 87.81 165 ALA B CA 1
ATOM 3812 C C . ALA B 1 165 ? -16.422 -1.007 9.125 1 87.81 165 ALA B C 1
ATOM 3814 O O . ALA B 1 165 ? -16.094 0.154 9.375 1 87.81 165 ALA B O 1
ATOM 3815 N N . SER B 1 166 ? -17.609 -1.494 9.453 1 80.81 166 SER B N 1
ATOM 3816 C CA . SER B 1 166 ? -18.531 -0.716 10.258 1 80.81 166 SER B CA 1
ATOM 3817 C C . SER B 1 166 ? -17.984 -0.462 11.656 1 80.81 166 SER B C 1
ATOM 3819 O O . SER B 1 166 ? -18.438 0.447 12.352 1 80.81 166 SER B O 1
ATOM 3821 N N . HIS B 1 167 ? -16.922 -1.225 12.008 1 85.12 167 HIS B N 1
ATOM 3822 C CA . HIS B 1 167 ? -16.375 -1.105 13.352 1 85.12 167 HIS B CA 1
ATOM 3823 C C . HIS B 1 167 ? -15.141 -0.21 13.375 1 85.12 167 HIS B C 1
ATOM 3825 O O . HIS B 1 167 ? -14.695 0.217 14.445 1 85.12 167 HIS B O 1
ATOM 3831 N N . LYS B 1 168 ? -14.664 0.032 12.32 1 89.88 168 LYS B N 1
ATOM 3832 C CA . LYS B 1 168 ? -13.5 0.909 12.219 1 89.88 168 LYS B CA 1
ATOM 3833 C C . LYS B 1 168 ? -13.477 1.645 10.883 1 89.88 168 LYS B C 1
ATOM 3835 O O . LYS B 1 168 ? -13.859 1.086 9.852 1 89.88 168 LYS B O 1
ATOM 3840 N N . PRO B 1 169 ? -13.031 2.854 10.953 1 92 169 PRO B N 1
ATOM 3841 C CA . PRO B 1 169 ? -12.938 3.59 9.695 1 92 169 PRO B CA 1
ATOM 3842 C C . PRO B 1 169 ? -11.898 3.006 8.742 1 92 169 PRO B C 1
ATOM 3844 O O . PRO B 1 169 ? -10.953 2.34 9.188 1 92 169 PRO B O 1
ATOM 3847 N N . VAL B 1 170 ? -12.148 3.217 7.496 1 94.62 170 VAL B N 1
ATOM 3848 C CA . VAL B 1 170 ? -11.242 2.723 6.465 1 94.62 170 VAL B CA 1
ATOM 3849 C C . VAL B 1 170 ? -10.336 3.855 5.992 1 94.62 170 VAL B C 1
ATOM 3851 O O . VAL B 1 170 ? -10.812 4.902 5.547 1 94.62 170 VAL B O 1
ATOM 3854 N N . THR B 1 171 ? -9.039 3.656 6.105 1 95.31 171 THR B N 1
ATOM 3855 C CA . THR B 1 171 ? -8.062 4.609 5.586 1 95.31 171 THR B CA 1
ATOM 3856 C C . THR B 1 171 ? -7.586 4.195 4.199 1 95.31 171 THR B C 1
ATOM 3858 O O . THR B 1 171 ? -6.828 3.23 4.059 1 95.31 171 THR B O 1
ATOM 3861 N N . ALA B 1 172 ? -8.023 4.859 3.205 1 96.19 172 ALA B N 1
ATOM 3862 C CA . ALA B 1 172 ? -7.719 4.531 1.814 1 96.19 172 ALA B CA 1
ATOM 3863 C C . ALA B 1 172 ? -7.988 5.719 0.898 1 96.19 172 ALA B C 1
ATOM 3865 O O . ALA B 1 172 ? -8.758 6.621 1.249 1 96.19 172 ALA B O 1
ATOM 3866 N N . PRO B 1 173 ? -7.348 5.719 -0.249 1 97.06 173 PRO B N 1
ATOM 3867 C CA . PRO B 1 173 ? -7.676 6.773 -1.213 1 97.06 173 PRO B CA 1
ATOM 3868 C C . PRO B 1 173 ? -9.117 6.684 -1.717 1 97.06 173 PRO B C 1
ATOM 3870 O O . PRO B 1 173 ? -9.625 5.586 -1.939 1 97.06 173 PRO B O 1
ATOM 3873 N N . VAL B 1 174 ? -9.727 7.781 -1.856 1 98.06 174 VAL B N 1
ATOM 3874 C CA . VAL B 1 174 ? -11.062 7.914 -2.43 1 98.06 174 VAL B CA 1
ATOM 3875 C C . VAL B 1 174 ? -10.984 8.664 -3.758 1 98.06 174 VAL B C 1
ATOM 3877 O O . VAL B 1 174 ? -10.289 9.68 -3.861 1 98.06 174 VAL B O 1
ATOM 3880 N N . SER B 1 175 ? -11.617 8.164 -4.785 1 97.69 175 SER B N 1
ATOM 3881 C CA . SER B 1 175 ? -11.703 8.891 -6.051 1 97.69 175 SER B CA 1
ATOM 3882 C C . SER B 1 175 ? -12.586 10.133 -5.914 1 97.69 175 SER B C 1
ATOM 3884 O O . SER B 1 175 ? -13.641 10.078 -5.289 1 97.69 175 SER B O 1
ATOM 3886 N N . PRO B 1 176 ? -12.102 11.188 -6.527 1 98.19 176 PRO B N 1
ATOM 3887 C CA . PRO B 1 176 ? -12.961 12.375 -6.5 1 98.19 176 PRO B CA 1
ATOM 3888 C C . PRO B 1 176 ? -14.352 12.102 -7.074 1 98.19 176 PRO B C 1
ATOM 3890 O O . PRO B 1 176 ? -15.336 12.703 -6.621 1 98.19 176 PRO B O 1
ATOM 3893 N N . ASP B 1 177 ? -14.477 11.18 -8.008 1 97.88 177 ASP B N 1
ATOM 3894 C CA . ASP B 1 177 ? -15.742 10.859 -8.664 1 97.88 177 ASP B CA 1
ATOM 3895 C C . ASP B 1 177 ? -16.672 10.094 -7.719 1 97.88 177 ASP B C 1
ATOM 3897 O O . ASP B 1 177 ? -17.859 9.945 -7.992 1 97.88 177 ASP B O 1
ATOM 3901 N N . ASP B 1 178 ? -16.125 9.656 -6.625 1 98.31 178 ASP B N 1
ATOM 3902 C CA . ASP B 1 178 ? -16.938 8.875 -5.691 1 98.31 178 ASP B CA 1
ATOM 3903 C C . ASP B 1 178 ? -17.625 9.781 -4.672 1 98.31 178 ASP B C 1
ATOM 3905 O O . ASP B 1 178 ? -18.469 9.328 -3.9 1 98.31 178 ASP B O 1
ATOM 3909 N N . LEU B 1 179 ? -17.25 11.016 -4.621 1 98.75 179 LEU B N 1
ATOM 3910 C CA . LEU B 1 179 ? -17.953 11.969 -3.76 1 98.75 179 LEU B CA 1
ATOM 3911 C C . LEU B 1 179 ? -19.328 12.297 -4.32 1 98.75 179 LEU B C 1
ATOM 3913 O O . LEU B 1 179 ? -19.484 12.469 -5.531 1 98.75 179 LEU B O 1
ATOM 3917 N N . LEU B 1 180 ? -20.297 12.422 -3.477 1 98.62 180 LEU B N 1
ATOM 3918 C CA . LEU B 1 180 ? -21.672 12.609 -3.924 1 98.62 180 LEU B CA 1
ATOM 3919 C C . LEU B 1 180 ? -22.125 14.039 -3.668 1 98.62 180 LEU B C 1
ATOM 3921 O O . LEU B 1 180 ? -23.219 14.43 -4.09 1 98.62 180 LEU B O 1
ATOM 3925 N N . ALA B 1 181 ? -21.359 14.836 -2.926 1 98.44 181 ALA B N 1
ATOM 3926 C CA . ALA B 1 181 ? -21.734 16.203 -2.57 1 98.44 181 ALA B CA 1
ATOM 3927 C C . ALA B 1 181 ? -20.484 17.062 -2.332 1 98.44 181 ALA B C 1
ATOM 3929 O O . ALA B 1 181 ? -19.375 16.547 -2.268 1 98.44 181 ALA B O 1
ATOM 3930 N N . ASP B 1 182 ? -20.688 18.344 -2.271 1 97.69 182 ASP B N 1
ATOM 3931 C CA . ASP B 1 182 ? -19.609 19.266 -1.914 1 97.69 182 ASP B CA 1
ATOM 3932 C C . ASP B 1 182 ? -19.156 19.047 -0.474 1 97.69 182 ASP B C 1
ATOM 3934 O O . ASP B 1 182 ? -19.938 18.594 0.369 1 97.69 182 ASP B O 1
ATOM 3938 N N . PRO B 1 183 ? -17.953 19.344 -0.228 1 98.19 183 PRO B N 1
ATOM 3939 C CA . PRO B 1 183 ? -17.422 19.141 1.124 1 98.19 183 PRO B CA 1
ATOM 3940 C C . PRO B 1 183 ? -18.078 20.062 2.152 1 98.19 183 PRO B C 1
ATOM 3942 O O . PRO B 1 183 ? -18.469 21.188 1.824 1 98.19 183 PRO B O 1
ATOM 3945 N N . GLU B 1 184 ? -18.172 19.578 3.309 1 97.81 184 GLU B N 1
ATOM 3946 C CA . GLU B 1 184 ? -18.594 20.359 4.469 1 97.81 184 GLU B CA 1
ATOM 3947 C C . GLU B 1 184 ? -17.5 20.391 5.535 1 97.81 184 GLU B C 1
ATOM 3949 O O . GLU B 1 184 ? -16.859 19.375 5.805 1 97.81 184 GLU B O 1
ATOM 3954 N N . VAL B 1 185 ? -17.359 21.547 6.176 1 98.06 185 VAL B N 1
ATOM 3955 C CA . VAL B 1 185 ? -16.391 21.688 7.254 1 98.06 185 VAL B CA 1
ATOM 3956 C C . VAL B 1 185 ? -16.922 21 8.516 1 98.06 185 VAL B C 1
ATOM 3958 O O . VAL B 1 185 ? -18.016 21.312 8.992 1 98.06 185 VAL B O 1
ATOM 3961 N N . VAL B 1 186 ? -16.172 20.094 8.984 1 97.69 186 VAL B N 1
ATOM 3962 C CA . VAL B 1 186 ? -16.5 19.438 10.25 1 97.69 186 VAL B CA 1
ATOM 3963 C C . VAL B 1 186 ? -15.992 20.281 11.414 1 97.69 186 VAL B C 1
ATOM 3965 O O . VAL B 1 186 ? -16.719 20.516 12.391 1 97.69 186 VAL B O 1
ATOM 3968 N N . THR B 1 187 ? -14.75 20.688 11.281 1 96.12 187 THR B N 1
ATOM 3969 C CA . THR B 1 187 ? -14.148 21.578 12.273 1 96.12 187 THR B CA 1
ATOM 3970 C C . THR B 1 187 ? -12.961 22.344 11.68 1 96.12 187 THR B C 1
ATOM 3972 O O . THR B 1 187 ? -12.391 21.906 10.672 1 96.12 187 THR B O 1
ATOM 3975 N N . TRP B 1 188 ? -12.773 23.453 12.18 1 97.19 188 TRP B N 1
ATOM 3976 C CA . TRP B 1 188 ? -11.602 24.266 11.883 1 97.19 188 TRP B CA 1
ATOM 3977 C C . TRP B 1 188 ? -10.82 24.578 13.156 1 97.19 188 TRP B C 1
ATOM 3979 O O . TRP B 1 188 ? -11.391 25.078 14.133 1 97.19 188 TRP B O 1
ATOM 3989 N N . ILE B 1 189 ? -9.57 24.297 13.141 1 96.75 189 ILE B N 1
ATOM 3990 C CA . ILE B 1 189 ? -8.711 24.5 14.305 1 96.75 189 ILE B CA 1
ATOM 3991 C C . ILE B 1 189 ? -7.66 25.547 14 1 96.75 189 ILE B C 1
ATOM 3993 O O . ILE B 1 189 ? -6.848 25.391 13.086 1 96.75 189 ILE B O 1
ATOM 3997 N N . ASP B 1 190 ? -7.723 26.625 14.703 1 97.69 190 ASP B N 1
ATOM 3998 C CA . ASP B 1 190 ? -6.664 27.625 14.672 1 97.69 190 ASP B CA 1
ATOM 3999 C C . ASP B 1 190 ? -5.586 27.328 15.711 1 97.69 190 ASP B C 1
ATOM 4001 O O . ASP B 1 190 ? -5.789 27.531 16.906 1 97.69 190 ASP B O 1
ATOM 4005 N N . LEU B 1 191 ? -4.477 26.891 15.281 1 97.31 191 LEU B N 1
ATOM 4006 C CA . LEU B 1 191 ? -3.434 26.438 16.188 1 97.31 191 LEU B CA 1
ATOM 4007 C C . LEU B 1 191 ? -2.896 27.594 17.031 1 97.31 191 LEU B C 1
ATOM 4009 O O . LEU B 1 191 ? -2.242 27.359 18.047 1 97.31 191 LEU B O 1
ATOM 4013 N N . ARG B 1 192 ? -3.119 28.797 16.641 1 96.31 192 ARG B N 1
ATOM 4014 C CA . ARG B 1 192 ? -2.645 29.969 17.359 1 96.31 192 ARG B CA 1
ATOM 4015 C C . ARG B 1 192 ? -3.436 30.172 18.656 1 96.31 192 ARG B C 1
ATOM 4017 O O . ARG B 1 192 ? -2.939 30.781 19.609 1 96.31 192 ARG B O 1
ATOM 4024 N N . GLU B 1 193 ? -4.652 29.625 18.594 1 96.31 193 GLU B N 1
ATOM 4025 C CA . GLU B 1 193 ? -5.496 29.922 19.75 1 96.31 193 GLU B CA 1
ATOM 4026 C C . GLU B 1 193 ? -6.164 28.656 20.281 1 96.31 193 GLU B C 1
ATOM 4028 O O . GLU B 1 193 ? -6.801 28.688 21.344 1 96.31 193 GLU B O 1
ATOM 4033 N N . ALA B 1 194 ? -5.996 27.594 19.688 1 96 194 ALA B N 1
ATOM 4034 C CA . ALA B 1 194 ? -6.695 26.359 20.031 1 96 194 ALA B CA 1
ATOM 4035 C C . ALA B 1 194 ? -6.32 25.891 21.438 1 96 194 ALA B C 1
ATOM 4037 O O . ALA B 1 194 ? -5.199 26.109 21.891 1 96 194 ALA B O 1
ATOM 4038 N N . THR B 1 195 ? -7.211 25.219 22.109 1 95.38 195 THR B N 1
ATOM 4039 C CA . THR B 1 195 ? -6.996 24.547 23.391 1 95.38 195 THR B CA 1
ATOM 4040 C C . THR B 1 195 ? -7.207 23.047 23.234 1 95.38 195 THR B C 1
ATOM 4042 O O . THR B 1 195 ? -7.863 22.594 22.297 1 95.38 195 THR B O 1
ATOM 4045 N N . PRO B 1 196 ? -6.652 22.234 24.141 1 90.69 196 PRO B N 1
ATOM 4046 C CA . PRO B 1 196 ? -6.863 20.797 24.062 1 90.69 196 PRO B CA 1
ATOM 4047 C C . PRO B 1 196 ? -8.344 20.406 24.078 1 90.69 196 PRO B C 1
ATOM 4049 O O . PRO B 1 196 ? -8.742 19.438 23.453 1 90.69 196 PRO B O 1
ATOM 4052 N N . GLN B 1 197 ? -9.203 21.156 24.703 1 91.06 197 GLN B N 1
ATOM 4053 C CA . GLN B 1 197 ? -10.633 20.875 24.828 1 91.06 197 GLN B CA 1
ATOM 4054 C C . GLN B 1 197 ? -11.336 21.016 23.484 1 91.06 197 GLN B C 1
ATOM 4056 O O . GLN B 1 197 ? -12.359 20.375 23.25 1 91.06 197 GLN B O 1
ATOM 4061 N N . ASP B 1 198 ? -10.719 21.828 22.625 1 90.56 198 ASP B N 1
ATOM 4062 C CA . ASP B 1 198 ? -11.312 22.062 21.312 1 90.56 198 ASP B CA 1
ATOM 4063 C C . ASP B 1 198 ? -11.336 20.766 20.5 1 90.56 198 ASP B C 1
ATOM 4065 O O . ASP B 1 198 ? -12.164 20.609 19.594 1 90.56 198 ASP B O 1
ATOM 4069 N N . ALA B 1 199 ? -10.445 19.828 20.859 1 88.69 199 ALA B N 1
ATOM 4070 C CA . ALA B 1 199 ? -10.328 18.594 20.078 1 88.69 199 ALA B CA 1
ATOM 4071 C C . ALA B 1 199 ? -10.953 17.422 20.797 1 88.69 199 ALA B C 1
ATOM 4073 O O . ALA B 1 199 ? -10.93 16.297 20.312 1 88.69 199 ALA B O 1
ATOM 4074 N N . ASP B 1 200 ? -11.531 17.672 21.906 1 90.62 200 ASP B N 1
ATOM 4075 C CA . ASP B 1 200 ? -12.047 16.578 22.719 1 90.62 200 ASP B CA 1
ATOM 4076 C C . ASP B 1 200 ? -13.312 15.984 22.125 1 90.62 200 ASP B C 1
ATOM 4078 O O . ASP B 1 200 ? -13.531 14.773 22.172 1 90.62 200 ASP B O 1
ATOM 4082 N N . SER B 1 201 ? -14.133 16.859 21.688 1 92.56 201 SER B N 1
ATOM 4083 C CA . SER B 1 201 ? -15.406 16.438 21.109 1 92.56 201 SER B CA 1
ATOM 4084 C C . SER B 1 201 ? -15.836 17.359 19.969 1 92.56 201 SER B C 1
ATOM 4086 O O . SER B 1 201 ? -15.953 18.578 20.156 1 92.56 201 SER B O 1
ATOM 4088 N N . ILE B 1 202 ? -16 16.797 18.875 1 94.62 202 ILE B N 1
ATOM 4089 C CA . ILE B 1 202 ? -16.469 17.516 17.688 1 94.62 202 ILE B CA 1
ATOM 4090 C C . ILE B 1 202 ? -17.766 16.891 17.172 1 94.62 202 ILE B C 1
ATOM 4092 O O . ILE B 1 202 ? -17.828 15.68 16.953 1 94.62 202 ILE B O 1
ATOM 4096 N N . LYS B 1 203 ? -18.766 17.703 17.031 1 95.06 203 LYS B N 1
ATOM 4097 C CA . LYS B 1 203 ? -20.047 17.234 16.531 1 95.06 203 LYS B CA 1
ATOM 4098 C C . LYS B 1 203 ? -20.562 18.156 15.422 1 95.06 203 LYS B C 1
ATOM 4100 O O . LYS B 1 203 ? -20.422 19.375 15.492 1 95.06 203 LYS B O 1
ATOM 4105 N N . MET B 1 204 ? -21.109 17.516 14.453 1 94.56 204 MET B N 1
ATOM 4106 C CA . MET B 1 204 ? -21.703 18.297 13.367 1 94.56 204 MET B CA 1
ATOM 4107 C C . MET B 1 204 ? -22.906 17.594 12.773 1 94.56 204 MET B C 1
ATOM 4109 O O . MET B 1 204 ? -22.953 16.359 12.711 1 94.56 204 MET B O 1
ATOM 4113 N N . GLN B 1 205 ? -23.891 18.297 12.484 1 96.19 205 GLN B N 1
ATOM 4114 C CA . GLN B 1 205 ? -25.031 17.859 11.695 1 96.19 205 GLN B CA 1
ATOM 4115 C C . GLN B 1 205 ? -25.109 18.609 10.367 1 96.19 205 GLN B C 1
ATOM 4117 O O . GLN B 1 205 ? -24.906 19.812 10.32 1 96.19 205 GLN B O 1
ATOM 4122 N N . HIS B 1 206 ? -25.312 17.891 9.328 1 96.31 206 HIS B N 1
ATOM 4123 C CA . HIS B 1 206 ? -25.297 18.531 8.023 1 96.31 206 HIS B CA 1
ATOM 4124 C C . HIS B 1 206 ? -26.281 17.875 7.066 1 96.31 206 HIS B C 1
ATOM 4126 O O . HIS B 1 206 ? -26.547 16.672 7.172 1 96.31 206 HIS B O 1
ATOM 4132 N N . VAL B 1 207 ? -26.906 18.719 6.254 1 97.44 207 VAL B N 1
ATOM 4133 C CA . VAL B 1 207 ? -27.672 18.266 5.105 1 97.44 207 VAL B CA 1
ATOM 4134 C C . VAL B 1 207 ? -26.906 18.562 3.818 1 97.44 207 VAL B C 1
ATOM 4136 O O . VAL B 1 207 ? -26.875 19.703 3.355 1 97.44 207 VAL B O 1
ATOM 4139 N N . ALA B 1 208 ? -26.359 17.531 3.26 1 97.69 208 ALA B N 1
ATOM 4140 C CA . ALA B 1 208 ? -25.672 17.656 1.976 1 97.69 208 ALA B CA 1
ATOM 4141 C C . ALA B 1 208 ? -26.656 17.5 0.814 1 97.69 208 ALA B C 1
ATOM 4143 O O . ALA B 1 208 ? -27.656 16.797 0.94 1 97.69 208 ALA B O 1
ATOM 4144 N N . VAL B 1 209 ? -26.375 18.219 -0.261 1 98.06 209 VAL B N 1
ATOM 4145 C CA . VAL B 1 209 ? -27.156 18.062 -1.486 1 98.06 209 VAL B CA 1
ATOM 4146 C C . VAL B 1 209 ? -26.344 17.297 -2.52 1 98.06 209 VAL B C 1
ATOM 4148 O O . VAL B 1 209 ? -25.25 17.734 -2.918 1 98.06 209 VAL B O 1
ATOM 4151 N N . ALA B 1 210 ? -26.844 16.141 -2.971 1 98.31 210 ALA B N 1
ATOM 4152 C CA . ALA B 1 210 ? -26.141 15.32 -3.951 1 98.31 210 ALA B CA 1
ATOM 4153 C C . ALA B 1 210 ? -25.953 16.078 -5.262 1 98.31 210 ALA B C 1
ATOM 4155 O O . ALA B 1 210 ? -26.906 16.641 -5.801 1 98.31 210 ALA B O 1
ATOM 4156 N N . ASN B 1 211 ? -24.781 16.109 -5.75 1 97.88 211 ASN B N 1
ATOM 4157 C CA . ASN B 1 211 ? -24.516 16.812 -7.004 1 97.88 211 ASN B CA 1
ATOM 4158 C C . ASN B 1 211 ? -24.641 15.875 -8.203 1 97.88 211 ASN B C 1
ATOM 4160 O O . ASN B 1 211 ? -24.562 16.312 -9.352 1 97.88 211 ASN B O 1
ATOM 4164 N N . LYS B 1 212 ? -24.828 14.617 -7.996 1 97.94 212 LYS B N 1
ATOM 4165 C CA . LYS B 1 212 ? -25.031 13.594 -9.016 1 97.94 212 LYS B CA 1
ATOM 4166 C C . LYS B 1 212 ? -25.781 12.391 -8.445 1 97.94 212 LYS B C 1
ATOM 4168 O O . LYS B 1 212 ? -25.859 12.234 -7.227 1 97.94 212 LYS B O 1
ATOM 4173 N N . ALA B 1 213 ? -26.312 11.68 -9.367 1 98 213 ALA B N 1
ATOM 4174 C CA . ALA B 1 213 ? -26.906 10.414 -8.945 1 98 213 ALA B CA 1
ATOM 4175 C C . ALA B 1 213 ? -25.844 9.406 -8.531 1 98 213 ALA B C 1
ATOM 4177 O O . ALA B 1 213 ? -24.719 9.43 -9.055 1 98 213 ALA B O 1
ATOM 4178 N N . GLY B 1 214 ? -26.125 8.562 -7.562 1 97.69 214 GLY B N 1
ATOM 4179 C CA . GLY B 1 214 ? -25.188 7.539 -7.109 1 97.69 214 GLY B CA 1
ATOM 4180 C C . GLY B 1 214 ? -25.719 6.738 -5.934 1 97.69 214 GLY B C 1
ATOM 4181 O O . GLY B 1 214 ? -26.922 6.711 -5.684 1 97.69 214 GLY B O 1
ATOM 4182 N N . LYS B 1 215 ? -24.828 6.035 -5.309 1 98.06 215 LYS B N 1
ATOM 4183 C CA . LYS B 1 215 ? -25.156 5.234 -4.133 1 98.06 215 LYS B CA 1
ATOM 4184 C C . LYS B 1 215 ? -24.453 5.773 -2.889 1 98.06 215 LYS 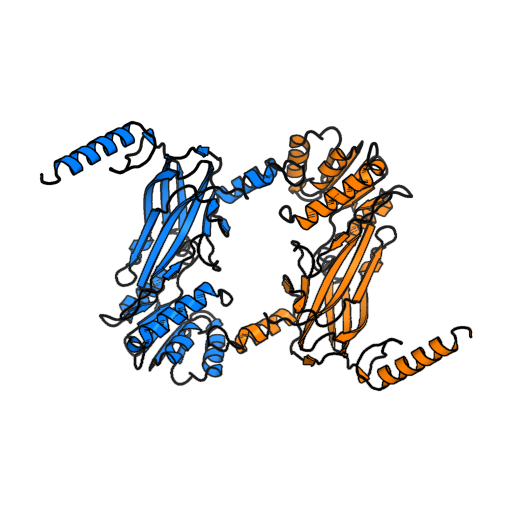B C 1
ATOM 4186 O O . LYS B 1 215 ? -23.219 5.766 -2.811 1 98.06 215 LYS B O 1
ATOM 4191 N N . TYR B 1 216 ? -25.297 6.297 -1.976 1 98.06 216 TYR B N 1
ATOM 4192 C CA . TYR B 1 216 ? -24.766 6.75 -0.691 1 98.06 216 TYR B CA 1
ATOM 4193 C C . TYR B 1 216 ? -24.328 5.566 0.166 1 98.06 216 TYR B C 1
ATOM 4195 O O . TYR B 1 216 ? -25.172 4.805 0.654 1 98.06 216 TYR B O 1
ATOM 4203 N N . GLN B 1 217 ? -22.922 5.414 0.363 1 97.12 217 GLN B N 1
ATOM 4204 C CA . GLN B 1 217 ? -22.359 4.203 0.941 1 97.12 217 GLN B CA 1
ATOM 4205 C C . GLN B 1 217 ? -21.453 4.527 2.133 1 97.12 217 GLN B C 1
ATOM 4207 O O . GLN B 1 217 ? -21.016 3.629 2.848 1 97.12 217 GLN B O 1
ATOM 4212 N N . GLY B 1 218 ? -21.203 5.789 2.326 1 96.94 218 GLY B N 1
ATOM 4213 C CA . GLY B 1 218 ? -20.359 6.176 3.441 1 96.94 218 GLY B CA 1
ATOM 4214 C C . GLY B 1 218 ? -20.125 7.672 3.523 1 96.94 218 GLY B C 1
ATOM 4215 O O . GLY B 1 218 ? -20.703 8.438 2.752 1 96.94 218 GLY B O 1
ATOM 4216 N N . ILE B 1 219 ? -19.344 8.102 4.48 1 97.94 219 ILE B N 1
ATOM 4217 C CA . ILE B 1 219 ? -18.875 9.477 4.668 1 97.94 219 ILE B CA 1
ATOM 4218 C C . ILE B 1 219 ? -17.359 9.523 4.574 1 97.94 219 ILE B C 1
ATOM 4220 O O . ILE B 1 219 ? -16.656 8.789 5.277 1 97.94 219 ILE B O 1
ATOM 4224 N N . CYS B 1 220 ? -16.906 10.328 3.725 1 98.31 220 CYS B N 1
ATOM 4225 C CA . CYS B 1 220 ? -15.469 10.516 3.523 1 98.31 220 CYS B CA 1
ATOM 4226 C C . CYS B 1 220 ? -14.961 11.703 4.324 1 98.31 220 CYS B C 1
ATOM 4228 O O . CYS B 1 220 ? -15.539 12.789 4.273 1 98.31 220 CYS B O 1
ATOM 4230 N N . LEU B 1 221 ? -13.891 11.508 5.074 1 98.31 221 LEU B N 1
ATOM 4231 C CA . LEU B 1 221 ? -13.219 12.562 5.828 1 98.31 221 LEU B CA 1
ATOM 4232 C C . LEU B 1 221 ? -11.828 12.836 5.262 1 98.31 221 LEU B C 1
ATOM 4234 O O . LEU B 1 221 ? -11.117 11.906 4.887 1 98.31 221 LEU B O 1
ATOM 4238 N N . TRP B 1 222 ? -11.469 14.055 5.219 1 98.62 222 TRP B N 1
ATOM 4239 C CA . TRP B 1 222 ? -10.109 14.469 4.891 1 98.62 222 TRP B CA 1
ATOM 4240 C C . TRP B 1 222 ? -9.781 15.812 5.531 1 98.62 222 TRP B C 1
ATOM 4242 O O . TRP B 1 222 ? -10.641 16.438 6.16 1 98.62 222 TRP B O 1
ATOM 4252 N N . PHE B 1 223 ? -8.492 16.234 5.453 1 98.44 223 PHE B N 1
ATOM 4253 C CA . PHE B 1 223 ? -8.164 17.484 6.102 1 98.44 223 PHE B CA 1
ATOM 4254 C C . PHE B 1 223 ? -7.262 18.328 5.211 1 98.44 223 PHE B C 1
ATOM 4256 O O . PHE B 1 223 ? -6.691 17.828 4.238 1 98.44 223 PHE B O 1
ATOM 4263 N N . THR B 1 224 ? -7.246 19.625 5.484 1 98.62 224 THR B N 1
ATOM 4264 C CA . THR B 1 224 ? -6.352 20.594 4.875 1 98.62 224 THR B CA 1
ATOM 4265 C C . THR B 1 224 ? -5.68 21.453 5.941 1 98.62 224 THR B C 1
ATOM 4267 O O . THR B 1 224 ? -6.34 21.969 6.844 1 98.62 224 THR B O 1
ATOM 4270 N N . CYS B 1 225 ? -4.402 21.547 5.824 1 98.5 225 CYS B N 1
ATOM 4271 C CA . CYS B 1 225 ? -3.631 22.438 6.676 1 98.5 225 CYS B CA 1
ATOM 4272 C C . CYS B 1 225 ? -3.219 23.688 5.914 1 98.5 225 CYS B C 1
ATOM 4274 O O . CYS B 1 225 ? -2.855 23.625 4.738 1 98.5 225 CYS B O 1
ATOM 4276 N N . THR B 1 226 ? -3.291 24.766 6.582 1 98.5 226 THR B N 1
ATOM 4277 C CA . THR B 1 226 ? -2.855 26.047 6.012 1 98.5 226 THR B CA 1
ATOM 4278 C C . THR B 1 226 ? -1.652 26.594 6.77 1 98.5 226 THR B C 1
ATOM 4280 O O . THR B 1 226 ? -1.627 26.562 8 1 98.5 226 THR B O 1
ATOM 4283 N N . PHE B 1 227 ? -0.679 27.062 6.012 1 98.62 227 PHE B N 1
ATOM 4284 C CA . PHE B 1 227 ? 0.544 27.594 6.598 1 98.62 227 PHE B CA 1
ATOM 4285 C C . PHE B 1 227 ? 0.509 29.125 6.625 1 98.62 227 PHE B C 1
ATOM 4287 O O . PHE B 1 227 ? -0.274 29.734 5.906 1 98.62 227 PHE B O 1
ATOM 4294 N N . PRO B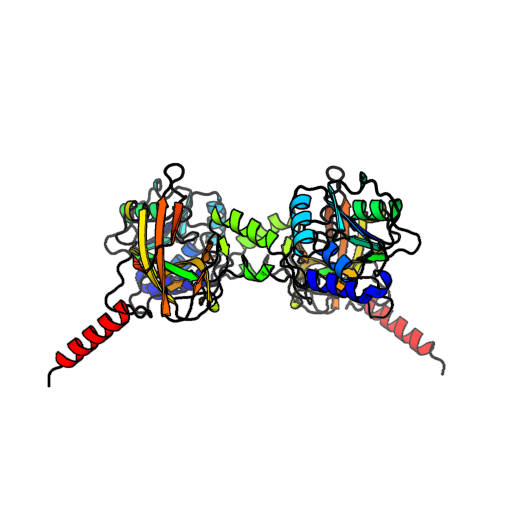 1 228 ? 1.345 29.656 7.5 1 97.19 228 PRO B N 1
ATOM 4295 C CA . PRO B 1 228 ? 1.411 31.109 7.523 1 97.19 228 PRO B CA 1
ATOM 4296 C C . PRO B 1 228 ? 1.92 31.703 6.211 1 97.19 228 PRO B C 1
ATOM 4298 O O . PRO B 1 228 ? 2.639 31.031 5.469 1 97.19 228 PRO B O 1
ATOM 4301 N N . SER B 1 229 ? 1.43 32.875 5.926 1 91.06 229 SER B N 1
ATOM 4302 C CA . SER B 1 229 ? 1.896 33.594 4.75 1 91.06 229 SER B CA 1
ATOM 4303 C C . SER B 1 229 ? 1.951 35.094 5.016 1 91.06 229 SER B C 1
ATOM 4305 O O . SER B 1 229 ? 1.084 35.656 5.699 1 91.06 229 SER B O 1
ATOM 4307 N N . TYR B 1 230 ? 2.998 35.719 4.555 1 84.88 230 TYR B N 1
ATOM 4308 C CA . TYR B 1 230 ? 3.133 37.156 4.684 1 84.88 230 TYR B CA 1
ATOM 4309 C C . TYR B 1 230 ? 3.135 37.844 3.316 1 84.88 230 TYR B C 1
ATOM 4311 O O . TYR B 1 230 ? 2.318 38.719 3.051 1 84.88 230 TYR B O 1
ATOM 4319 N N . SER B 1 231 ? 4.004 37.344 2.455 1 83.94 231 SER B N 1
ATOM 4320 C CA . SER B 1 231 ? 4.18 38 1.171 1 83.94 231 SER B CA 1
ATOM 4321 C C . SER B 1 231 ? 3.654 37.156 0.024 1 83.94 231 SER B C 1
ATOM 4323 O O . SER B 1 231 ? 3.576 37.625 -1.117 1 83.94 231 SER B O 1
ATOM 4325 N N . THR B 1 232 ? 3.307 35.938 0.318 1 87.56 232 THR B N 1
ATOM 4326 C CA . THR B 1 232 ? 2.826 35 -0.692 1 87.56 232 THR B CA 1
ATOM 4327 C C . THR B 1 232 ? 1.44 34.469 -0.325 1 87.56 232 THR B C 1
ATOM 4329 O O . THR B 1 232 ? 0.953 34.719 0.782 1 87.56 232 THR B O 1
ATOM 4332 N N . GLU B 1 233 ? 0.872 33.875 -1.302 1 93.19 233 GLU B N 1
ATOM 4333 C CA . GLU B 1 233 ? -0.337 33.125 -0.979 1 93.19 233 GLU B CA 1
ATOM 4334 C C . GLU B 1 233 ? -0.034 31.984 -0.015 1 93.19 233 GLU B C 1
ATOM 4336 O O . GLU B 1 233 ? 1.019 31.359 -0.106 1 93.19 233 GLU B O 1
ATOM 4341 N N . PRO B 1 234 ? -0.935 31.75 0.854 1 95.31 234 PRO B N 1
ATOM 4342 C CA . PRO B 1 234 ? -0.688 30.672 1.813 1 95.31 234 PRO B CA 1
ATOM 4343 C C . PRO B 1 234 ? -0.556 29.312 1.146 1 95.31 234 PRO B C 1
ATOM 4345 O O . PRO B 1 234 ? -1.268 29.016 0.181 1 95.31 234 PRO B O 1
ATOM 4348 N N . VAL B 1 235 ? 0.417 28.562 1.614 1 97.75 235 VAL B N 1
ATOM 4349 C CA . VAL B 1 235 ? 0.567 27.172 1.191 1 97.75 235 VAL B CA 1
ATOM 4350 C C . VAL B 1 235 ? -0.458 26.297 1.91 1 97.75 235 VAL B C 1
ATOM 4352 O O . VAL B 1 235 ? -0.705 26.469 3.105 1 97.75 235 VAL B O 1
ATOM 4355 N N . ALA B 1 236 ? -1.028 25.422 1.177 1 98.25 236 ALA B N 1
ATOM 4356 C CA . ALA B 1 236 ? -1.961 24.469 1.764 1 98.25 236 ALA B CA 1
ATOM 4357 C C . ALA B 1 236 ? -1.495 23.031 1.525 1 98.25 236 ALA B C 1
ATOM 4359 O O . ALA B 1 236 ? -0.991 22.703 0.448 1 98.25 236 ALA B O 1
ATOM 4360 N N . LEU B 1 237 ? -1.571 22.188 2.535 1 98.56 237 LEU B N 1
ATOM 4361 C CA . LEU B 1 237 ? -1.414 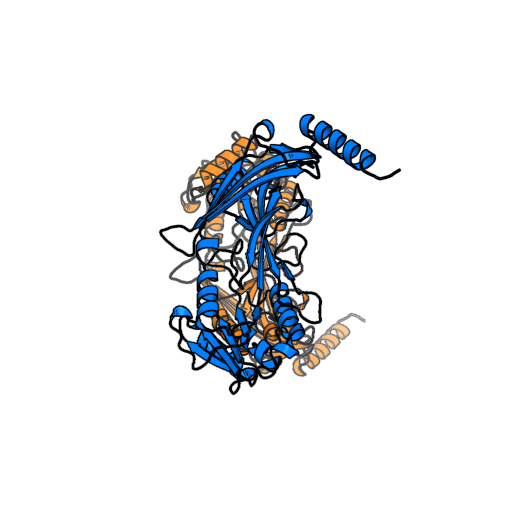20.734 2.457 1 98.56 237 LEU B CA 1
ATOM 4362 C C . LEU B 1 237 ? -2.752 20.031 2.652 1 98.56 237 LEU B C 1
ATOM 4364 O O . LEU B 1 237 ? -3.35 20.125 3.729 1 98.56 237 LEU B O 1
ATOM 4368 N N . SER B 1 238 ? -3.193 19.359 1.643 1 98.69 238 SER B N 1
ATOM 4369 C CA . SER B 1 238 ? -4.531 18.781 1.697 1 98.69 238 SER B CA 1
ATOM 4370 C C . SER B 1 238 ? -4.5 17.281 1.394 1 98.69 238 SER B C 1
ATOM 4372 O O . SER B 1 238 ? -3.744 16.828 0.531 1 98.69 238 SER B O 1
ATOM 4374 N N . THR B 1 239 ? -5.348 16.531 2.086 1 98.44 239 THR B N 1
ATOM 4375 C CA . THR B 1 239 ? -5.531 15.117 1.814 1 98.44 239 THR B CA 1
ATOM 4376 C C . THR B 1 239 ? -6.797 14.883 0.994 1 98.44 239 THR B C 1
ATOM 4378 O O . THR B 1 239 ? -7.289 13.75 0.91 1 98.44 239 THR B O 1
ATOM 4381 N N . ALA B 1 240 ? -7.309 15.883 0.422 1 98.62 240 ALA B N 1
ATOM 4382 C CA . ALA B 1 240 ? -8.547 15.805 -0.35 1 98.62 240 ALA B CA 1
ATOM 4383 C C . ALA B 1 240 ? -8.398 14.828 -1.514 1 98.62 240 ALA B C 1
ATOM 4385 O O . ALA B 1 240 ? -7.309 14.664 -2.062 1 98.62 240 ALA B O 1
ATOM 4386 N N . PRO B 1 241 ? -9.539 14.219 -1.935 1 98.25 241 PRO B N 1
ATOM 4387 C CA . PRO B 1 241 ? -9.508 13.219 -3.006 1 98.25 241 PRO B CA 1
ATOM 4388 C C . PRO B 1 241 ? -8.977 13.781 -4.32 1 98.25 241 PRO B C 1
ATOM 4390 O O . PRO B 1 241 ? -8.406 13.039 -5.129 1 98.25 241 PRO B O 1
ATOM 4393 N N . ASP B 1 242 ? -9.102 15.047 -4.574 1 98 242 ASP B N 1
ATOM 4394 C CA . ASP B 1 242 ? -8.688 15.625 -5.848 1 98 242 ASP B CA 1
ATOM 4395 C C . ASP B 1 242 ? -7.285 16.219 -5.75 1 98 242 ASP B C 1
ATOM 4397 O O . ASP B 1 242 ? -6.824 16.891 -6.672 1 98 242 ASP B O 1
ATOM 4401 N N . GLU B 1 243 ? -6.598 16.047 -4.625 1 98.19 243 GLU B N 1
ATOM 4402 C CA . GLU B 1 243 ? -5.23 16.5 -4.395 1 98.19 243 GLU B CA 1
ATOM 4403 C C . GLU B 1 243 ? -4.234 15.352 -4.523 1 98.19 243 GLU B C 1
ATOM 4405 O O . GLU B 1 243 ? -4.621 14.18 -4.508 1 98.19 243 GLU B O 1
ATOM 4410 N N . PRO B 1 244 ? -2.928 15.75 -4.699 1 97.25 244 PRO B N 1
ATOM 4411 C CA . PRO B 1 244 ? -1.926 14.68 -4.695 1 97.25 244 PRO B CA 1
ATOM 4412 C C . PRO B 1 244 ? -2.01 13.797 -3.451 1 97.25 244 PRO B C 1
ATOM 4414 O O . PRO B 1 244 ? -2.23 14.305 -2.348 1 97.25 244 PRO B O 1
ATOM 4417 N N . GLU B 1 245 ? -1.885 12.5 -3.678 1 97.5 245 GLU B N 1
ATOM 4418 C CA . GLU B 1 245 ? -2.047 11.531 -2.594 1 97.5 245 GLU B CA 1
ATOM 4419 C C . GLU B 1 245 ? -0.994 11.742 -1.51 1 97.5 245 GLU B C 1
ATOM 4421 O O . GLU B 1 245 ? 0.174 11.992 -1.812 1 97.5 245 GLU B O 1
ATOM 4426 N N . THR B 1 246 ? -1.366 11.656 -0.291 1 97.88 246 THR B N 1
ATOM 4427 C CA . THR B 1 246 ? -0.49 11.68 0.875 1 97.88 246 THR B CA 1
ATOM 4428 C C . THR B 1 246 ? -0.546 10.344 1.614 1 97.88 246 THR B C 1
ATOM 4430 O O . THR B 1 246 ? -1.404 9.508 1.329 1 97.88 246 THR B O 1
ATOM 4433 N N . HIS B 1 247 ? 0.361 10.141 2.545 1 96.81 247 HIS B N 1
ATOM 4434 C CA . HIS B 1 247 ? 0.377 8.898 3.309 1 96.81 247 HIS B CA 1
ATOM 4435 C C . HIS B 1 247 ? -0.816 8.812 4.254 1 96.81 247 HIS B C 1
ATOM 4437 O O . HIS B 1 247 ? -1.152 7.734 4.746 1 96.81 247 HIS B O 1
ATOM 4443 N N . TRP B 1 248 ? -1.445 9.906 4.516 1 96.81 248 TRP B N 1
ATOM 4444 C CA . TRP B 1 248 ? -2.602 9.922 5.406 1 96.81 248 TRP B CA 1
ATOM 4445 C C . TRP B 1 248 ? -3.848 9.414 4.688 1 96.81 248 TRP B C 1
ATOM 4447 O O . TRP B 1 248 ? -4.758 8.883 5.32 1 96.81 248 TRP B O 1
ATOM 4457 N N . LYS B 1 249 ? -3.896 9.656 3.369 1 97.69 249 LYS B N 1
ATOM 4458 C CA . LYS B 1 249 ? -5.062 9.289 2.572 1 97.69 249 LYS B CA 1
ATOM 4459 C C . LYS B 1 249 ? -6.336 9.898 3.141 1 97.69 249 LYS B C 1
ATOM 4461 O O . LYS B 1 249 ? -6.301 10.984 3.734 1 97.69 249 LYS B O 1
ATOM 4466 N N . GLN B 1 250 ? -7.492 9.359 2.709 1 98.31 250 GLN B N 1
ATOM 4467 C CA . GLN B 1 250 ? -8.773 9.734 3.295 1 98.31 250 GLN B CA 1
ATOM 4468 C C . GLN B 1 250 ? -9.242 8.695 4.305 1 98.31 250 GLN B C 1
ATOM 4470 O O . GLN B 1 250 ? -8.68 7.602 4.383 1 98.31 250 GLN B O 1
ATOM 4475 N N . THR B 1 251 ? -10.125 9.086 5.133 1 97.25 251 THR B N 1
ATOM 4476 C CA . THR B 1 251 ? -10.789 8.188 6.062 1 97.25 251 THR B CA 1
ATOM 4477 C C . THR B 1 251 ? -12.281 8.078 5.734 1 97.25 251 THR B C 1
ATOM 4479 O O . THR B 1 251 ? -12.992 9.078 5.703 1 97.25 251 THR B O 1
ATOM 4482 N N . THR B 1 252 ? -12.703 6.832 5.523 1 97.31 252 THR B N 1
ATOM 4483 C CA . THR B 1 252 ? -14.102 6.629 5.152 1 97.31 252 THR B CA 1
ATOM 4484 C C . THR B 1 252 ? -14.836 5.832 6.227 1 97.31 252 THR B C 1
ATOM 4486 O O . THR B 1 252 ? -14.344 4.797 6.684 1 97.31 252 THR B O 1
ATOM 4489 N N . ILE B 1 253 ? -15.906 6.391 6.668 1 96.56 253 ILE B N 1
ATOM 4490 C CA . ILE B 1 253 ? -16.844 5.633 7.488 1 96.56 253 ILE B CA 1
ATOM 4491 C C . ILE B 1 253 ? -17.859 4.934 6.598 1 96.56 253 ILE B C 1
ATOM 4493 O O . ILE B 1 253 ? -18.734 5.582 6.008 1 96.56 253 ILE B O 1
ATOM 4497 N N . VAL B 1 254 ? -17.781 3.693 6.574 1 96.31 254 VAL B N 1
ATOM 4498 C CA . VAL B 1 254 ? -18.609 2.91 5.664 1 96.31 254 VAL B CA 1
ATOM 4499 C C . VAL B 1 254 ? -19.969 2.623 6.312 1 96.31 254 VAL B C 1
ATOM 4501 O O . VAL B 1 254 ? -20.031 2.229 7.48 1 96.31 254 VAL B O 1
ATOM 4504 N N . LEU B 1 255 ? -21.031 2.826 5.555 1 93.81 255 LEU B N 1
ATOM 4505 C CA . LEU B 1 255 ? -22.375 2.506 6.035 1 93.81 255 LEU B CA 1
ATOM 4506 C C . LEU B 1 255 ? -22.656 1.012 5.906 1 93.81 255 LEU B C 1
ATOM 4508 O O . LEU B 1 255 ? -22.078 0.339 5.051 1 93.81 255 LEU B O 1
ATOM 4512 N N . PRO B 1 256 ? -23.516 0.526 6.734 1 89.75 256 PRO B N 1
ATOM 4513 C CA . PRO B 1 256 ? -23.844 -0.897 6.645 1 89.75 256 PRO B CA 1
ATOM 4514 C C . PRO B 1 256 ? -24.641 -1.241 5.383 1 89.75 256 PRO B C 1
ATOM 4516 O O . PRO B 1 256 ? -24.609 -2.389 4.93 1 89.75 256 PRO B O 1
ATOM 4519 N N . THR B 1 257 ? -25.375 -0.294 4.883 1 90.81 257 THR B N 1
ATOM 4520 C CA . THR B 1 257 ? -26.156 -0.456 3.66 1 90.81 257 THR B CA 1
ATOM 4521 C C . THR B 1 257 ? -25.953 0.735 2.729 1 90.81 257 THR B C 1
ATOM 4523 O O . THR B 1 257 ? -25.312 1.722 3.104 1 90.81 257 THR B O 1
ATOM 4526 N N . GLU B 1 258 ? -26.359 0.556 1.573 1 94.94 258 GLU B N 1
ATOM 4527 C CA . GLU B 1 258 ? -26.281 1.664 0.626 1 94.94 258 GLU B CA 1
ATOM 4528 C C . GLU B 1 258 ? -27.656 2.262 0.362 1 94.94 258 GLU B C 1
ATOM 4530 O O . GLU B 1 258 ? -28.672 1.591 0.544 1 94.94 258 GLU B O 1
ATOM 4535 N N . VAL B 1 259 ? -27.703 3.535 0.045 1 96.5 259 VAL B N 1
ATOM 4536 C CA . VAL B 1 259 ? -28.922 4.254 -0.297 1 96.5 259 VAL B CA 1
ATOM 4537 C C . VAL B 1 259 ? -28.766 4.918 -1.662 1 96.5 259 VAL B C 1
ATOM 4539 O O . VAL B 1 259 ? -27.922 5.801 -1.837 1 96.5 259 VAL B O 1
ATOM 4542 N N . PRO B 1 260 ? -29.578 4.48 -2.617 1 97.56 260 PRO B N 1
ATOM 4543 C CA . PRO B 1 260 ? -29.562 5.215 -3.885 1 97.56 260 PRO B CA 1
ATOM 4544 C C . PRO B 1 260 ? -30.016 6.668 -3.732 1 97.56 260 PRO B C 1
ATOM 4546 O O . PRO B 1 260 ? -30.953 6.949 -2.99 1 97.56 260 PRO B O 1
ATOM 4549 N N . VAL B 1 261 ? -29.297 7.555 -4.395 1 97.75 261 VAL B N 1
ATOM 4550 C CA . VAL B 1 261 ? -29.656 8.969 -4.344 1 97.75 261 VAL B CA 1
ATOM 4551 C C . VAL B 1 261 ? -29.656 9.547 -5.758 1 97.75 261 VAL B C 1
ATOM 4553 O O . VAL B 1 261 ? -28.828 9.18 -6.59 1 97.75 261 VAL B O 1
ATOM 4556 N N . GLU B 1 262 ? -30.578 10.453 -6.035 1 97.56 262 GLU B N 1
ATOM 4557 C CA . GLU B 1 262 ? -30.625 11.211 -7.281 1 97.56 262 GLU B CA 1
ATOM 4558 C C . GLU B 1 262 ? -29.938 12.562 -7.137 1 97.56 262 GLU B C 1
ATOM 4560 O O . GLU B 1 262 ? -29.672 13.008 -6.02 1 97.56 262 GLU B O 1
ATOM 4565 N N . GLU B 1 263 ? -29.672 13.109 -8.273 1 97.75 263 GLU B N 1
ATOM 4566 C CA . GLU B 1 263 ? -29.156 14.477 -8.234 1 97.75 263 GLU B CA 1
ATOM 4567 C C . GLU B 1 263 ? -30.109 15.406 -7.488 1 97.75 263 GLU B C 1
ATOM 4569 O O . GLU B 1 263 ? -31.328 15.32 -7.66 1 97.75 263 GLU B O 1
ATOM 4574 N N . LYS B 1 264 ? -29.516 16.234 -6.609 1 97.62 264 LYS B N 1
ATOM 4575 C CA . LYS B 1 264 ? -30.203 17.25 -5.816 1 97.62 264 LYS B CA 1
ATOM 4576 C C . LYS B 1 264 ? -30.938 16.609 -4.633 1 97.62 264 LYS B C 1
ATOM 4578 O O . LYS B 1 264 ? -31.688 17.281 -3.922 1 97.62 264 LYS B O 1
ATOM 4583 N N . ALA B 1 265 ? -30.734 15.305 -4.441 1 97.5 265 ALA B N 1
ATOM 4584 C CA . ALA B 1 265 ? -31.297 14.656 -3.26 1 97.5 265 ALA B CA 1
ATOM 4585 C C . ALA B 1 265 ? -30.609 15.141 -1.988 1 97.5 265 ALA B C 1
ATOM 4587 O O . ALA B 1 265 ? -29.375 15.305 -1.963 1 97.5 265 ALA B O 1
ATOM 4588 N N . PRO B 1 266 ? -31.375 15.391 -0.915 1 97.88 266 PRO B N 1
ATOM 4589 C CA . PRO B 1 266 ? -30.75 15.711 0.37 1 97.88 266 PRO B CA 1
ATOM 4590 C C . PRO B 1 266 ? -30.219 14.477 1.095 1 97.88 266 PRO B C 1
ATOM 4592 O O . PRO B 1 266 ? -30.891 13.438 1.109 1 97.88 266 PRO B O 1
ATOM 4595 N N . ILE B 1 267 ? -29.016 14.531 1.631 1 98 267 ILE B N 1
ATOM 4596 C CA . ILE B 1 267 ? -28.406 13.523 2.488 1 98 267 ILE B CA 1
ATOM 4597 C C . ILE B 1 267 ? -28.094 14.125 3.857 1 98 267 ILE B C 1
ATOM 4599 O O . ILE B 1 267 ? -27.203 14.961 3.986 1 98 267 ILE B O 1
ATOM 4603 N N . ALA B 1 268 ? -28.828 13.727 4.859 1 97.75 268 ALA B N 1
ATOM 4604 C CA . ALA B 1 268 ? -28.656 14.281 6.199 1 97.75 268 ALA B CA 1
ATOM 4605 C C . ALA B 1 268 ? -27.891 13.32 7.094 1 97.75 268 ALA B C 1
ATOM 4607 O O . ALA B 1 268 ? -28.172 12.125 7.133 1 97.75 268 ALA B O 1
ATOM 4608 N N . TYR B 1 269 ? -26.859 13.805 7.785 1 97.44 269 TYR B N 1
ATOM 4609 C CA . TYR B 1 269 ? -26.078 12.961 8.68 1 97.44 269 TYR B CA 1
ATOM 4610 C C . TYR B 1 269 ? -25.5 13.766 9.836 1 97.44 269 TYR B C 1
ATOM 4612 O O . TYR B 1 269 ? -25.422 14.992 9.773 1 97.44 269 TYR B O 1
ATOM 4620 N N . GLU B 1 270 ? -25.25 13.078 10.883 1 97.5 270 GLU B N 1
ATOM 4621 C CA . GLU B 1 270 ? -24.547 13.602 12.047 1 97.5 270 GLU B CA 1
ATOM 4622 C C . GLU B 1 270 ? -23.219 12.883 12.266 1 97.5 270 GLU B C 1
ATOM 4624 O O . GLU B 1 270 ? -23.141 11.656 12.117 1 97.5 270 GLU B O 1
ATOM 4629 N N . LEU B 1 271 ? -22.203 13.625 12.492 1 96.38 271 LEU B N 1
ATOM 4630 C CA . LEU B 1 271 ? -20.875 13.109 12.758 1 96.38 271 LEU B CA 1
ATOM 4631 C C . LEU B 1 271 ? -20.391 13.531 14.141 1 96.38 271 LEU B C 1
ATOM 4633 O O . LEU B 1 271 ? -20.578 14.688 14.539 1 96.38 271 LEU B O 1
ATOM 4637 N N . SER B 1 272 ? -19.906 12.57 14.867 1 95.12 272 SER B N 1
ATOM 4638 C CA . SER B 1 272 ? -19.328 12.859 16.172 1 95.12 272 SER B CA 1
ATOM 4639 C C . SER B 1 272 ? -17.953 12.227 16.328 1 95.12 272 SER B C 1
ATOM 4641 O O . SER B 1 272 ? -17.797 11.023 16.125 1 95.12 272 SER B O 1
ATOM 4643 N N . LEU B 1 273 ? -16.984 13.023 16.641 1 93.75 273 LEU B N 1
ATOM 4644 C CA . LEU B 1 273 ? -15.648 12.578 17.016 1 93.75 273 LEU B CA 1
ATOM 4645 C C . LEU B 1 273 ? -15.375 12.867 18.484 1 93.75 273 LEU B C 1
ATOM 4647 O O . LEU B 1 273 ? -15.359 14.031 18.906 1 93.75 273 LEU B O 1
ATOM 4651 N N . THR B 1 274 ? -15.164 11.812 19.219 1 92.69 274 THR B N 1
ATOM 4652 C CA . THR B 1 274 ? -14.953 11.984 20.656 1 92.69 274 THR B CA 1
ATOM 4653 C C . THR B 1 274 ? -13.703 11.234 21.109 1 92.69 274 THR B C 1
ATOM 4655 O O . THR B 1 274 ? -13.555 10.047 20.844 1 92.69 274 THR B O 1
ATOM 4658 N N . ARG B 1 275 ? -12.945 11.969 21.766 1 90.5 275 ARG B N 1
ATOM 4659 C CA . ARG B 1 275 ? -11.75 11.352 22.328 1 90.5 275 ARG B CA 1
ATOM 4660 C C . ARG B 1 275 ? -12.109 10.305 23.375 1 90.5 275 ARG B C 1
ATOM 4662 O O . ARG B 1 275 ? -13 10.516 24.203 1 90.5 275 ARG B O 1
ATOM 4669 N N . THR B 1 276 ? -11.367 9.18 23.312 1 86.44 276 THR B N 1
ATOM 4670 C CA . THR B 1 276 ? -11.672 8.117 24.266 1 86.44 276 THR B CA 1
ATOM 4671 C C . THR B 1 276 ? -11 8.383 25.609 1 86.44 276 THR B C 1
ATOM 4673 O O . THR B 1 276 ? -9.93 8.992 25.656 1 86.44 276 THR B O 1
ATOM 4676 N N . SER B 1 277 ? -11.625 7.984 26.625 1 80.19 277 SER B N 1
ATOM 4677 C CA . SER B 1 277 ? -11.102 8.172 27.984 1 80.19 277 SER B CA 1
ATOM 4678 C C . SER B 1 277 ? -9.93 7.227 28.25 1 80.19 277 SER B C 1
ATOM 4680 O O . SER B 1 277 ? -9.062 7.523 29.062 1 80.19 277 SER B O 1
ATOM 4682 N N . GLU B 1 278 ? -9.875 6.148 27.562 1 77.5 278 GLU B N 1
ATOM 4683 C CA . GLU B 1 278 ? -8.859 5.117 27.781 1 77.5 278 GLU B CA 1
ATOM 4684 C C . GLU B 1 278 ? -7.527 5.516 27.172 1 77.5 278 GLU B C 1
ATOM 4686 O O . GLU B 1 278 ? -6.465 5.238 27.734 1 77.5 278 GLU B O 1
ATOM 4691 N N . ASN B 1 279 ? -7.621 6.133 26.016 1 75.5 279 ASN B N 1
ATOM 4692 C CA . ASN B 1 279 ? -6.434 6.539 25.281 1 75.5 279 ASN B CA 1
ATOM 4693 C C . ASN B 1 279 ? -6.633 7.887 24.594 1 75.5 279 ASN B C 1
ATOM 4695 O O . ASN B 1 279 ? -7.383 7.988 23.625 1 75.5 279 ASN B O 1
ATOM 4699 N N . SER B 1 280 ? -5.945 8.828 25.047 1 75.06 280 SER B N 1
ATOM 4700 C CA . SER B 1 280 ? -6.137 10.195 24.578 1 75.06 280 SER B CA 1
ATOM 4701 C C . SER B 1 280 ? -5.719 10.344 23.125 1 75.06 280 SER B C 1
ATOM 4703 O O . SER B 1 280 ? -6.031 11.344 22.484 1 75.06 280 SER B O 1
ATOM 4705 N N . ARG B 1 281 ? -5.152 9.352 22.562 1 76.19 281 ARG B N 1
ATOM 4706 C CA . ARG B 1 281 ? -4.691 9.438 21.188 1 76.19 281 ARG B CA 1
ATOM 4707 C C . ARG B 1 281 ? -5.688 8.789 20.234 1 76.19 281 ARG B C 1
ATOM 4709 O O . ARG B 1 281 ? -5.473 8.766 19.016 1 76.19 281 ARG B O 1
ATOM 4716 N N . ARG B 1 282 ? -6.82 8.312 20.812 1 83.5 282 ARG B N 1
ATOM 4717 C CA . ARG B 1 282 ? -7.816 7.609 20 1 83.5 282 ARG B CA 1
ATOM 4718 C C . ARG B 1 282 ? -9.164 8.328 20.047 1 83.5 282 ARG B C 1
ATOM 4720 O O . ARG B 1 282 ? -9.5 8.953 21.062 1 83.5 282 ARG B O 1
ATOM 4727 N N . TYR B 1 283 ? -9.844 8.25 18.969 1 87.31 283 TYR B N 1
ATOM 4728 C CA . TYR B 1 283 ? -11.172 8.852 18.859 1 87.31 283 TYR B CA 1
ATOM 4729 C C . TYR B 1 283 ? -12.219 7.805 18.516 1 87.31 283 TYR B C 1
ATOM 4731 O O . TYR B 1 283 ? -11.938 6.863 17.766 1 87.31 283 TYR B O 1
ATOM 4739 N N . ASN B 1 284 ? -13.336 8.008 19.047 1 89.62 284 ASN B N 1
ATOM 4740 C CA . ASN B 1 284 ? -14.539 7.344 18.562 1 89.62 284 ASN B CA 1
ATOM 4741 C C . ASN B 1 284 ? -15.25 8.188 17.5 1 89.62 284 ASN B C 1
ATOM 4743 O O . ASN B 1 284 ? -15.547 9.367 17.734 1 89.62 284 ASN B O 1
ATOM 4747 N N . ILE B 1 285 ? -15.414 7.578 16.406 1 91.31 285 ILE B N 1
ATOM 4748 C CA . ILE B 1 285 ? -16.125 8.266 15.336 1 91.31 285 ILE B CA 1
ATOM 4749 C C . ILE B 1 285 ? -17.484 7.625 15.125 1 91.31 285 ILE B C 1
ATOM 4751 O O . ILE B 1 285 ? -17.594 6.414 14.898 1 91.31 285 ILE B O 1
ATOM 4755 N N . GLU B 1 286 ? -18.484 8.445 15.195 1 92.25 286 GLU B N 1
ATOM 4756 C CA . GLU B 1 286 ? -19.859 7.984 15.016 1 92.25 286 GLU B CA 1
ATOM 4757 C C . GLU B 1 286 ? -20.562 8.766 13.914 1 92.25 286 GLU B C 1
ATOM 4759 O O . GLU B 1 286 ? -20.453 9.992 13.844 1 92.25 286 GLU B O 1
ATOM 4764 N N . VAL B 1 287 ? -21.188 7.988 13.102 1 94.44 287 VAL B N 1
ATOM 4765 C CA . VAL B 1 287 ? -22.031 8.586 12.07 1 94.44 287 VAL B CA 1
ATOM 4766 C C . VAL B 1 287 ? -23.469 8.125 12.242 1 94.44 287 VAL B C 1
ATOM 4768 O O . VAL B 1 287 ? -23.734 6.93 12.398 1 94.44 287 VAL B O 1
ATOM 4771 N N . THR B 1 288 ? -24.359 9.055 12.203 1 94.31 288 THR B N 1
ATOM 4772 C CA . THR B 1 288 ? -25.781 8.758 12.227 1 94.31 288 THR B CA 1
ATOM 4773 C C . THR B 1 288 ? -26.453 9.25 10.945 1 94.31 288 THR B C 1
ATOM 4775 O O . THR B 1 288 ? -26.375 10.438 10.609 1 94.31 288 THR B O 1
ATOM 4778 N N . MET B 1 289 ? -27.062 8.32 10.289 1 94.88 289 MET B N 1
ATOM 4779 C CA . MET B 1 289 ? -27.891 8.711 9.156 1 94.88 289 MET B CA 1
ATOM 4780 C C . MET B 1 289 ? -29.203 9.328 9.633 1 94.88 289 MET B C 1
ATOM 4782 O O . MET B 1 289 ? -29.953 8.695 10.383 1 94.88 289 MET B O 1
ATOM 4786 N N . LEU B 1 290 ? -29.469 10.523 9.172 1 95.38 290 LEU B N 1
ATOM 4787 C CA . LEU B 1 290 ? -30.672 11.227 9.578 1 95.38 290 LEU B CA 1
ATOM 4788 C C . LEU B 1 290 ? -31.688 11.25 8.445 1 95.38 290 LEU B C 1
ATOM 4790 O O . LEU B 1 290 ? -31.328 11.141 7.273 1 95.38 290 LEU B O 1
ATOM 4794 N N . ASP B 1 291 ? -32.938 11.398 8.836 1 95.06 291 ASP B N 1
ATOM 4795 C CA . ASP B 1 291 ? -34.031 11.617 7.863 1 95.06 291 ASP B CA 1
ATOM 4796 C C . ASP B 1 291 ? -34.062 13.07 7.402 1 95.06 291 ASP B C 1
ATOM 4798 O O . ASP B 1 291 ? -34.344 13.969 8.195 1 95.06 291 ASP B O 1
ATOM 4802 N N . PRO B 1 292 ? -33.781 13.25 6.145 1 94.44 292 PRO B N 1
ATOM 4803 C CA . PRO B 1 292 ? -33.781 14.633 5.664 1 94.44 292 PRO B CA 1
ATOM 4804 C C . PRO B 1 292 ? -35.094 15.352 5.902 1 94.44 292 PRO B C 1
ATOM 4806 O O . PRO B 1 292 ? -35.125 16.578 5.969 1 94.44 292 PRO B O 1
ATOM 4809 N N . GLU B 1 293 ? -36.188 14.641 6.008 1 92.94 293 GLU B N 1
ATOM 4810 C CA . GLU B 1 293 ? -37.469 15.242 6.227 1 92.94 293 GLU B CA 1
ATOM 4811 C C . GLU B 1 293 ? -37.625 15.766 7.652 1 92.94 293 GLU B C 1
ATOM 4813 O O . GLU B 1 293 ? -38.438 16.641 7.922 1 9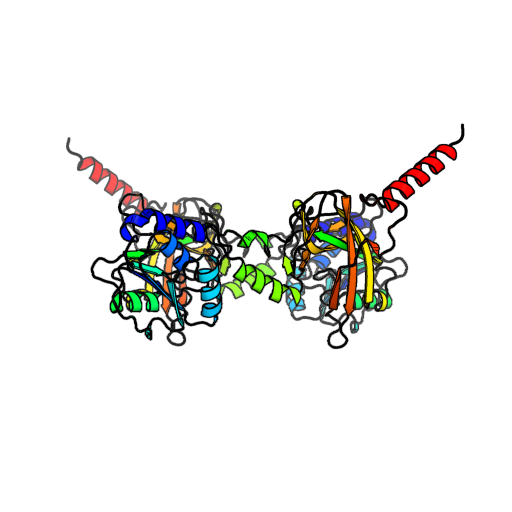2.94 293 GLU B O 1
ATOM 4818 N N . GLU B 1 294 ? -36.812 15.312 8.492 1 94 294 GLU B N 1
ATOM 4819 C CA . GLU B 1 294 ? -36.969 15.609 9.914 1 94 294 GLU B CA 1
ATOM 4820 C C . GLU B 1 294 ? -35.938 16.625 10.391 1 94 294 GLU B C 1
ATOM 4822 O O . GLU B 1 294 ? -36 17.109 11.523 1 94 294 GLU B O 1
ATOM 4827 N N . VAL B 1 295 ? -35.031 16.938 9.547 1 93.88 295 VAL B N 1
ATOM 4828 C CA . VAL B 1 295 ? -33.969 17.859 9.961 1 93.88 295 VAL B CA 1
ATOM 4829 C C . VAL B 1 295 ? -34.188 19.219 9.312 1 93.88 295 VAL B C 1
ATOM 4831 O O . VAL B 1 295 ? -34.875 19.328 8.297 1 93.88 295 VAL B O 1
ATOM 4834 N N . GLN B 1 296 ? -33.656 20.188 9.977 1 92.06 296 GLN B N 1
ATOM 4835 C CA . GLN B 1 296 ? -33.719 21.547 9.438 1 92.06 296 GLN B CA 1
ATOM 4836 C C . GLN B 1 296 ? -32.688 21.734 8.328 1 92.06 296 GLN B C 1
ATOM 4838 O O . GLN B 1 296 ? -31.531 21.328 8.477 1 92.06 296 GLN B O 1
ATOM 4843 N N . HIS B 1 297 ? -33.156 22.25 7.207 1 94.25 297 HIS B N 1
ATOM 4844 C CA . HIS B 1 297 ? -32.281 22.531 6.082 1 94.25 297 HIS B CA 1
ATOM 4845 C C . HIS B 1 297 ? -31.75 23.969 6.129 1 94.25 297 HIS B C 1
ATOM 4847 O O . HIS B 1 297 ? -32.406 24.844 6.699 1 94.25 297 HIS B O 1
ATOM 4853 N N . PRO B 1 298 ? -30.578 24.172 5.566 1 90.12 298 PRO B N 1
ATOM 4854 C CA . PRO B 1 298 ? -30.109 25.562 5.477 1 90.12 298 PRO B CA 1
ATOM 4855 C C . PRO B 1 298 ? -31 26.422 4.586 1 90.12 298 PRO B C 1
ATOM 4857 O O . PRO B 1 298 ? -31.719 25.906 3.738 1 90.12 298 PRO B O 1
ATOM 4860 N N . GLU B 1 299 ? -30.984 27.719 4.797 1 85.06 299 GLU B N 1
ATOM 4861 C CA . GLU B 1 299 ? -31.859 28.656 4.094 1 85.06 299 GLU B CA 1
ATOM 4862 C C . GLU B 1 299 ? -31.656 28.562 2.582 1 85.06 299 GLU B C 1
ATOM 4864 O O . GLU B 1 299 ? -32.625 28.578 1.825 1 85.06 299 GLU B O 1
ATOM 4869 N N . TYR B 1 300 ? -30.562 28.328 2.051 1 87.38 300 TYR B N 1
ATOM 4870 C CA . TYR B 1 300 ? -30.312 28.266 0.616 1 87.38 300 TYR B CA 1
ATOM 4871 C C . TYR B 1 300 ? -30 26.828 0.179 1 87.38 300 TYR B C 1
ATOM 4873 O O . TYR B 1 300 ? -29.219 26.609 -0.738 1 87.38 300 TYR B O 1
ATOM 4881 N N . CYS B 1 301 ? -30.766 26.016 0.824 1 92.5 301 CYS B N 1
ATOM 4882 C CA . CYS B 1 301 ? -30.562 24.609 0.471 1 92.5 301 CYS B CA 1
ATOM 4883 C C . CYS B 1 301 ? -30.984 24.344 -0.969 1 92.5 301 CYS B C 1
ATOM 4885 O O . CYS B 1 301 ? -32.094 24.672 -1.365 1 92.5 301 CYS B O 1
ATOM 4887 N N . GLY B 1 302 ? -30.172 23.734 -1.768 1 92.44 302 GLY B N 1
ATOM 4888 C CA . GLY B 1 302 ? -30.406 23.5 -3.186 1 92.44 302 GLY B CA 1
ATOM 4889 C C . GLY B 1 302 ? -31 22.141 -3.482 1 92.44 302 GLY B C 1
ATOM 4890 O O . GLY B 1 302 ? -30.938 21.672 -4.621 1 92.44 302 GLY B O 1
ATOM 4891 N N . CYS B 1 303 ? -31.562 21.484 -2.49 1 94.69 303 CYS B N 1
ATOM 4892 C CA . CYS B 1 303 ? -32.062 20.141 -2.723 1 94.69 303 CYS B CA 1
ATOM 4893 C C . CYS B 1 303 ? -33.406 20.156 -3.445 1 94.69 303 CYS B C 1
ATOM 4895 O O . CYS B 1 303 ? -33.938 21.234 -3.723 1 94.69 303 CYS B O 1
ATOM 4897 N N . HIS B 1 304 ? -34 19 -3.768 1 93.5 304 HIS B N 1
ATOM 4898 C CA . HIS B 1 304 ? -35.188 18.922 -4.621 1 93.5 304 HIS B CA 1
ATOM 4899 C C . HIS B 1 304 ? -36.469 18.906 -3.789 1 93.5 304 HIS B C 1
ATOM 4901 O O . HIS B 1 304 ? -37.562 18.719 -4.328 1 93.5 304 HIS B O 1
ATOM 4907 N N . MET B 1 305 ? -36.281 19 -2.539 1 92.56 305 MET B N 1
ATOM 4908 C CA . MET B 1 305 ? -37.5 19 -1.71 1 92.56 305 MET B CA 1
ATOM 4909 C C . MET B 1 305 ? -38.344 20.25 -1.955 1 92.56 305 MET B C 1
ATOM 4911 O O . MET B 1 305 ? -37.781 21.344 -2.104 1 92.56 305 MET B O 1
ATOM 4915 N N . THR B 1 306 ? -39.562 20.078 -1.876 1 91.19 306 THR B N 1
ATOM 4916 C CA . THR B 1 306 ? -40.5 21.156 -2.168 1 91.19 306 THR B CA 1
ATOM 4917 C C . THR B 1 306 ? -40.281 22.328 -1.205 1 91.19 306 THR B C 1
ATOM 4919 O O . THR B 1 306 ? -40.281 23.484 -1.621 1 91.19 306 THR B O 1
ATOM 4922 N N . LYS B 1 307 ? -40.188 22.016 -0.006 1 90.5 307 LYS B N 1
ATOM 4923 C CA . LYS B 1 307 ? -39.969 23.062 0.984 1 90.5 307 LYS B CA 1
ATOM 4924 C C . LYS B 1 307 ? -38.75 23.922 0.646 1 90.5 307 LYS B C 1
ATOM 4926 O O . LYS B 1 307 ? -38.781 25.141 0.791 1 90.5 307 LYS B O 1
ATOM 4931 N N . CYS B 1 308 ? -37.719 23.281 0.277 1 92 308 CYS B N 1
ATOM 4932 C CA . CYS B 1 308 ? -36.469 24 -0.046 1 92 308 CYS B CA 1
ATOM 4933 C C . CYS B 1 308 ? -36.625 24.797 -1.342 1 92 308 CYS B C 1
ATOM 4935 O O . CYS B 1 308 ? -36.125 25.922 -1.453 1 92 308 CYS B O 1
ATOM 4937 N N . ILE B 1 309 ? -37.312 24.297 -2.342 1 91.19 309 ILE B N 1
ATOM 4938 C CA . ILE B 1 309 ? -37.562 24.984 -3.607 1 91.19 309 ILE B CA 1
ATOM 4939 C C . ILE B 1 309 ? -38.375 26.266 -3.354 1 91.19 309 ILE B C 1
ATOM 4941 O O . ILE B 1 309 ? -38.031 27.312 -3.889 1 91.19 309 ILE B O 1
ATOM 4945 N N . LEU B 1 310 ? -39.281 26.094 -2.475 1 89.38 310 LEU B N 1
ATOM 4946 C CA . LEU B 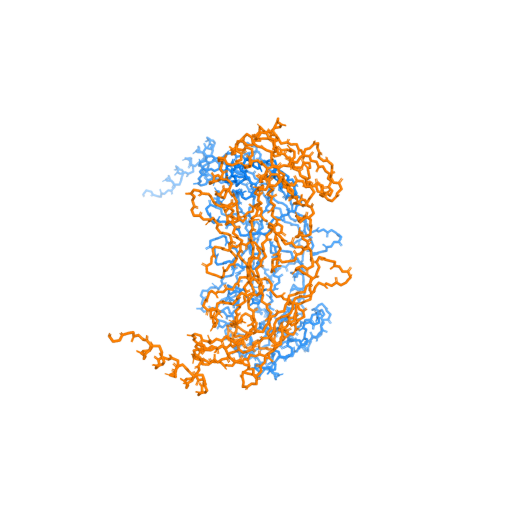1 310 ? -40.156 27.219 -2.164 1 89.38 310 LEU B CA 1
ATOM 4947 C C . LEU B 1 310 ? -39.375 28.312 -1.415 1 89.38 310 LEU B C 1
ATOM 4949 O O . LEU B 1 310 ? -39.531 29.5 -1.712 1 89.38 310 LEU B O 1
ATOM 4953 N N . VAL B 1 311 ? -38.656 27.906 -0.468 1 88.88 311 VAL B N 1
ATOM 4954 C CA . VAL B 1 311 ? -37.844 28.844 0.323 1 88.88 311 VAL B CA 1
ATOM 4955 C C . VAL B 1 311 ? -36.906 29.609 -0.584 1 88.88 311 VAL B C 1
ATOM 4957 O O . VAL B 1 311 ? -36.781 30.828 -0.494 1 88.88 311 VAL B O 1
ATOM 4960 N N . ARG B 1 312 ? -36.188 28.953 -1.518 1 88 312 ARG B N 1
ATOM 4961 C CA . ARG B 1 312 ? -35.25 29.578 -2.438 1 88 312 ARG B CA 1
ATOM 4962 C C . ARG B 1 312 ? -35.969 30.578 -3.35 1 88 312 ARG B C 1
ATOM 4964 O O . ARG B 1 312 ? -35.469 31.656 -3.623 1 88 312 ARG B O 1
ATOM 4971 N N . ALA B 1 313 ? -37.125 30.141 -3.754 1 88 313 ALA B N 1
ATOM 4972 C CA . ALA B 1 313 ? -37.938 31.016 -4.609 1 88 313 ALA B CA 1
ATOM 4973 C C . ALA B 1 313 ? -38.312 32.312 -3.877 1 88 313 ALA B C 1
ATOM 4975 O O . ALA B 1 313 ? -38.25 33.406 -4.449 1 88 313 ALA B O 1
ATOM 4976 N N . MET B 1 314 ? -38.656 32.156 -2.645 1 88.88 314 MET B N 1
ATOM 4977 C CA . MET B 1 314 ? -39 33.312 -1.818 1 88.88 314 MET B CA 1
ATOM 4978 C C . MET B 1 314 ? -37.812 34.219 -1.576 1 88.88 314 MET B C 1
ATOM 4980 O O . MET B 1 314 ? -37.906 35.438 -1.674 1 88.88 314 MET B O 1
ATOM 4984 N N . LEU B 1 315 ? -36.719 33.625 -1.281 1 87.25 315 LEU B N 1
ATOM 4985 C CA . LEU B 1 315 ? -35.5 34.375 -0.998 1 87.25 315 LEU B CA 1
ATOM 4986 C C . LEU B 1 315 ? -35.031 35.125 -2.24 1 87.25 315 LEU B C 1
ATOM 4988 O O . LEU B 1 315 ? -34.594 36.25 -2.148 1 87.25 315 LEU B O 1
ATOM 4992 N N . ASP B 1 316 ? -35.156 34.5 -3.41 1 85.12 316 ASP B N 1
ATOM 4993 C CA . ASP B 1 316 ? -34.781 35.125 -4.672 1 85.12 316 ASP B CA 1
ATOM 4994 C C . ASP B 1 316 ? -35.656 36.344 -4.957 1 85.12 316 ASP B C 1
ATOM 4996 O O . ASP B 1 316 ? -35.188 37.375 -5.438 1 85.12 316 ASP B O 1
ATOM 5000 N N . ARG B 1 317 ? -36.875 36.188 -4.633 1 83.62 317 ARG B N 1
ATOM 5001 C CA . ARG B 1 317 ? -37.812 37.281 -4.848 1 83.62 317 ARG B CA 1
ATOM 5002 C C . ARG B 1 317 ? -37.531 38.438 -3.93 1 83.62 317 ARG B C 1
ATOM 5004 O O . ARG B 1 317 ? -37.594 39.594 -4.359 1 83.62 317 ARG B O 1
ATOM 5011 N N . TYR B 1 318 ? -37.219 38.094 -2.736 1 82.69 318 TYR B N 1
ATOM 5012 C CA . TYR B 1 318 ? -36.906 39.156 -1.773 1 82.69 318 TYR B CA 1
ATOM 5013 C C . TYR B 1 318 ? -35.625 39.875 -2.16 1 82.69 318 TYR B C 1
ATOM 5015 O O . TYR B 1 318 ? -35.562 41.094 -2.018 1 82.69 318 TYR B O 1
ATOM 5023 N N . GLU B 1 319 ? -34.625 39.188 -2.604 1 76.75 319 GLU B N 1
ATOM 5024 C CA . GLU B 1 319 ? -33.375 39.812 -3.016 1 76.75 319 GLU B CA 1
ATOM 5025 C C . GLU B 1 319 ? -33.562 40.688 -4.238 1 76.75 319 GLU B C 1
ATOM 5027 O O . GLU B 1 319 ? -32.938 41.75 -4.332 1 76.75 319 GLU B O 1
ATOM 5032 N N . MET B 1 320 ? -34.469 40.281 -5.129 1 74.75 320 MET B N 1
ATOM 5033 C CA . MET B 1 320 ? -34.75 41.062 -6.324 1 74.75 320 MET B CA 1
ATOM 5034 C C . MET B 1 320 ? -35.531 42.344 -5.973 1 74.75 320 MET B C 1
ATOM 5036 O O . MET B 1 320 ? -35.312 43.406 -6.562 1 74.75 320 MET B O 1
ATOM 5040 N N . GLU B 1 321 ? -36.281 42.156 -4.992 1 73.62 321 GLU B N 1
ATOM 5041 C CA . GLU B 1 321 ? -37.094 43.312 -4.594 1 73.62 321 GLU B CA 1
ATOM 5042 C C . GLU B 1 321 ? -36.281 44.312 -3.764 1 73.62 321 GLU B C 1
ATOM 5044 O O . GLU B 1 321 ? -36.594 45.5 -3.729 1 73.62 321 GLU B O 1
ATOM 5049 N N . SER B 1 322 ? -35.344 43.75 -3.105 1 68.38 322 SER B N 1
ATOM 5050 C CA . SER B 1 322 ? -34.5 44.625 -2.275 1 68.38 322 SER B CA 1
ATOM 5051 C C . SER B 1 322 ? -33.438 45.312 -3.105 1 68.38 322 SER B C 1
ATOM 5053 O O . SER B 1 322 ? -32.688 46.188 -2.594 1 68.38 322 SER B O 1
ATOM 5055 N N . LEU B 1 323 ? -33.156 44.938 -4.254 1 60.19 323 LEU B N 1
ATOM 5056 C CA . LEU B 1 323 ? -32.281 45.656 -5.16 1 60.19 323 LEU B CA 1
ATOM 5057 C C . LEU B 1 323 ? -32.875 47 -5.535 1 60.19 323 LEU B C 1
ATOM 5059 O O . LEU B 1 323 ? -34.062 47.094 -5.875 1 60.19 323 LEU B O 1
ATOM 5063 N N . PRO B 1 324 ? -32.25 48.094 -5.105 1 57.44 324 PRO B N 1
ATOM 5064 C CA . PRO B 1 324 ? -32.781 49.438 -5.473 1 57.44 324 PRO B CA 1
ATOM 5065 C C . PRO B 1 324 ? -33.156 49.531 -6.945 1 57.44 324 PRO B C 1
ATOM 5067 O O . PRO B 1 324 ? -32.531 48.906 -7.797 1 57.44 324 PRO B O 1
ATOM 5070 N N . LYS B 1 325 ? -34.5 50.031 -7.172 1 48.41 325 LYS B N 1
ATOM 5071 C CA . LYS B 1 325 ? -34.812 50.5 -8.523 1 48.41 325 LYS B CA 1
ATOM 5072 C C . LYS B 1 325 ? -33.875 51.594 -8.969 1 48.41 325 LYS B C 1
ATOM 5074 O O . LYS B 1 325 ? -33.625 52.531 -8.211 1 48.41 325 LYS B O 1
#

Foldseek 3Di:
DVPFPLVLVLLLCLLLLCLVLLAQWEEEEAQCQLVSSVLSSVVSHHQAYEYEHADPSLVNNCVVCVVSPNNNHYDYHHDQLLPDDDPAAGQEYEYDQAAALGQFQPSLQSLLSNCVPHHDVVGFYVQQKKWKKKFFFDDCVLAVCQCQDPNDRRRVVSLVVLVVCLQDWDFDADAPVGTFFDIDTQDMDGSNDDDSVSQAKTKDKAKTFGQAWDKRWWMKMWMKTWHDHDPDDIRIRILDNVDPHGPSHIIINTDSDIDTDGGLAIWIKMWMWHQDPVDNNDIDIDMDTDDPVPDDHDQQRRHPDPVNVVSNVVVVVVVVVPPDD/DVPFPLVLVLLLCLLLLCLVLLAQWEEEEAQCQLVSSVLSSVVSHHQAYEYEHADPSLVNNCVVCVVSPNNNHYDYHHDQLLPDDDPAAGQEYEYDQAAALGQFQPSLQSLLSNCVPHHDVVGFYVQQKKWKKKFFFDDCVLAVCQCQDPNDRRRVVSLVVLVVCLVDWDFDADAPVGTFFDIDTQDMDGSNDDDSVSQAKTKDKAKTFGQAWDKRWWMKMWMKTWHDHDPDDIRIRILDNVDPHGPSHIIINTDSDIDTDGGLAIWIKMWMWHADPVDNNDTDIDMDTDDPVPDDHDQQRRHPDPVNVVSNVVVVVVVVVPPDD

Secondary structure (DSSP, 8-state):
-TT-HHHHHHHHHHHHHTHHHHTTSEEEEET-TTSHHHHHHHHTT-SEEEEEE-STTHHHHHHHHHHTT-TTTEEEEES-GGG---SS-EEEEEE---BTTBTGGG-HHHHHHHHHHHEEEEEEEES-EEEEEEEEE--GGGTGGGG-BTTB--HHHHHHHHHHHTTS-EEE---GGGB-S--EEEEEEETTT--GGGGTEEEEEEEEE-SS-EEEEEEEEEEEEE---SSSPPPEEE--TTSPP-TT-EEEEEEEEEEEE-TT-EEEEEEEEEE-SS-TT-EEEEEEEE-TTTSPPPTT--SS-HHHHHHHHHHHHHHHHTS--/-TT-HHHHHHHHHHHHHTHHHHTTSEEEEET-TTSHHHHHHHHTT-SEEEEEE-STTHHHHHHHHHHTT-TTTEEEEES-GGG---SS-EEEEEE---BTTBTGGG-HHHHHHHHHHHEEEEEEEES-EEEEEEEEE--GGGTGGGG-BTTB--HHHHHHHHHHHTTS-EEE---GGGB-S--EEEEEEETTT--GGGGTEEEEEEEEE-SS-EEEEEEEEEEEEE---SSSPPPEEE--TTSPP-TT-EEEEEEEEEEEE-TT-EEEEEEEEEE-SS-TT-EEEEEEEE-TTTSPPPTT--SS-HHHHHHHHHHHHHHHHHS--

Nearest PDB structures (foldseek):
  8g2g-assembly1_A  TM=9.031E-01  e=5.240E-32  Homo sapiens
  8shb-assembly1_A  TM=9.012E-01  e=3.269E-32  Homo sapiens
  1f3l-assembly1_A  TM=9.036E-01  e=4.647E-31  Rattus norvegicus
  6dnz-assembly1_C  TM=8.669E-01  e=1.347E-31  Trypanosoma brucei brucei TREU927
  8dur-assembly2_B  TM=8.753E-01  e=3.262E-31  Naegleria fowleri

InterPro domains:
  IPR025799 Protein arginine N-methyltransferase [PS51678] (1-286)
  IPR025799 Protein arginine N-methyltransferase [PTHR11006] (1-289)
  IPR029063 S-adenosyl-L-methionine-dependent methyltransferase superfamily [G3DSA:3.40.50.150] (1-127)
  IPR029063 S-adenosyl-L-methionine-dependent methyltransferase superfamily [SSF53335] (1-306)
  IPR041698 Methyltransferase domain 25 [PF13649] (27-123)
  IPR055135 Protein arginine N-methyltransferase domain [PF22528] (129-287)

pLDDT: mean 94.69, std 6.59, range [39.94, 98.94]

Solvent-accessible surface area (backbone atoms only — not comparable to full-atom values): 33973 Å² total; per-residue (Å²): 108,91,82,26,59,52,56,52,49,36,54,51,49,34,50,54,68,39,21,83,76,32,40,69,30,36,34,34,23,51,62,27,50,59,27,64,66,49,47,52,44,44,73,36,36,27,54,30,29,43,29,28,13,61,57,82,46,40,60,54,14,51,48,30,33,47,74,61,70,33,62,87,32,44,45,78,41,81,31,47,71,91,72,55,83,70,99,62,67,23,45,32,38,38,47,80,46,68,34,52,72,47,59,30,70,38,36,58,50,53,52,43,51,41,45,76,73,31,47,38,91,87,41,48,42,39,52,31,29,39,34,36,33,34,27,47,14,47,47,46,89,48,45,63,53,24,56,53,55,94,85,38,45,32,49,64,58,21,51,54,51,29,61,57,35,57,76,40,69,43,74,45,82,52,59,55,85,32,46,33,31,72,74,40,80,61,46,74,45,45,61,86,72,55,55,68,69,69,69,39,56,46,70,42,73,49,70,42,42,21,76,40,64,49,47,45,24,29,38,37,27,25,36,38,32,35,31,64,58,84,87,52,80,60,42,65,46,49,30,41,53,83,42,67,72,40,84,55,31,20,32,31,44,45,43,88,57,71,41,80,40,47,60,24,33,66,46,24,38,33,43,35,41,33,50,36,91,89,40,74,37,38,66,46,76,46,76,43,86,47,58,54,88,77,50,86,69,63,80,78,38,76,27,71,48,63,71,38,48,50,45,41,53,50,52,52,50,50,55,59,65,66,45,82,130,108,90,82,25,60,52,59,54,49,38,53,51,48,33,50,54,68,38,20,83,77,31,42,70,28,36,34,35,23,52,64,28,49,56,26,64,66,48,47,53,44,45,73,35,36,28,54,32,30,42,28,27,12,61,58,82,46,38,62,52,14,52,49,30,34,47,74,62,70,34,62,88,31,43,45,78,38,79,30,47,70,88,72,54,84,71,99,63,67,22,45,31,38,39,45,81,47,67,32,53,71,46,58,30,71,38,37,60,50,52,52,43,50,42,45,75,74,30,47,38,92,87,40,48,43,38,51,31,30,40,34,37,34,35,26,48,14,45,48,46,90,47,45,63,52,24,56,53,54,93,85,38,45,32,49,64,57,22,50,53,51,29,61,56,35,57,76,40,70,42,74,43,82,50,59,56,85,33,46,34,32,72,76,40,80,62,46,74,46,46,62,85,73,55,53,67,70,70,68,38,56,45,69,43,74,47,70,41,42,21,75,40,63,49,46,45,25,28,40,37,28,25,36,36,32,34,31,62,60,84,86,52,78,60,42,64,48,50,30,41,54,85,41,66,74,41,84,55,30,19,29,32,44,46,43,87,58,70,40,80,41,46,58,23,33,64,47,25,37,32,42,37,40,32,50,37,89,89,39,74,36,39,68,46,76,46,77,42,85,45,58,53,88,76,49,87,71,63,78,78,37,76,28,72,48,64,70,36,48,50,46,38,53,50,51,52,50,51,56,60,65,65,45,83,130

Radius of gyration: 30.8 Å; Cα contacts (8 Å, |Δi|>4): 1437; chains: 2; bounding box: 79×91×79 Å

Organism: Tenebrio molitor (NCBI:txid7067)